Protein 3RC8 (pdb70)

InterPro domains:
  IPR001650 Helicase, C-terminal domain-like [PF00271] (364-474)
  IPR001650 Helicase, C-terminal domain-like [PS51194] (353-518)
  IPR001650 Helicase, C-terminal domain-like [SM00490] (379-475)
  IPR022192 ATP-dependent RNA helicase SUV3, C-terminal domain [PF12513] (625-671)
  IPR027417 P-loop containing nucleoside triphosphate hydrolase [G3DSA:3.40.50.300] (188-346)
  IPR027417 P-loop containing nucleoside triphosphate hydrolase [G3DSA:3.40.50.300] (347-502)
  IPR027417 P-loop containing nucleoside triphosphate hydrolase [SSF52540] (197-312)
  IPR027417 P-loop containing nucleoside triphosphate hydrolase [SSF52540] (342-612)
  IPR041082 Suv3, C-terminal domain 1 [PF18147] (558-598)
  IPR041453 Suv3, N-terminal [PF18114] (62-179)
  IPR044774 Suv3, DEXQ-box helicase domain [cd17913] (200-345)
  IPR050699 ATP-dependent RNA helicase SUPV3-like [PTHR12131] (85-682)
  IPR055206 ATP-dependent RNA helicase SUV3, DEXQ-box helicase domain [PF22527] (188-345)

Solvent-accessible surface area: 29341 Å² total; per-residue (Å²): 210,26,64,16,64,38,10,103,60,46,99,27,163,50,65,40,109,124,143,113,76,87,112,64,11,92,123,14,0,41,141,0,69,148,92,162,77,1,75,150,65,0,53,100,108,22,3,61,84,121,0,10,81,60,0,2,66,26,2,82,61,32,4,53,110,6,147,29,42,91,114,70,8,40,106,30,7,36,67,31,31,129,48,110,21,135,14,54,69,0,8,80,27,0,19,126,6,0,60,96,5,1,40,6,15,100,16,31,86,72,0,89,154,35,0,55,1,119,92,0,4,91,93,28,91,77,0,70,90,58,161,3,52,0,2,0,1,1,2,55,21,52,6,29,14,44,138,104,0,10,81,96,0,29,96,9,170,24,0,1,1,0,0,1,51,83,33,25,0,53,37,9,26,101,104,0,48,94,58,59,29,71,0,12,2,27,1,8,21,42,103,50,74,56,57,138,124,57,144,143,11,61,8,20,0,1,11,0,50,45,5,40,25,103,40,105,19,49,4,0,0,0,11,30,0,20,39,0,123,28,70,49,71,0,51,0,0,2,59,0,0,0,0,0,10,0,105,40,0,2,0,0,0,36,72,17,0,34,87,2,0,80,98,0,1,190,70,25,67,25,117,28,54,59,94,96,31,155,44,104,28,93,75,56,54,30,102,132,10,0,128,43,9,112,76,22,74,82,0,0,0,0,0,0,31,51,62,87,34,0,4,5,0,1,37,68,1,56,120,105,76,82,90,32,0,3,0,2,42,52,4,2,68,30,1,18,92,31,14,5,156,60,1,48,53,129,151,27,103,2,26,4,0,0,0,16,52,33,0,4,34,8,9,97,20,43,0,29,10,0,0,0,54,35,3,108,130,173,81,2,74,14,45,72,0,65,52,3,2,4,34,0,9,93,59,77,86,217,90,97,86,0,29,0,0,0,20,59,151,143,29,9,84,60,0,65,98,0,21,160,108,119,64,114,75,20,211,19,0,0,6,49,0,50,20,99,30,0,36,82,0,18,149,48,10,103,101,31,72,11,11,22,2,1,43,3,0,56,56,11,22,57,50,40,73,48,10,58,30,4,77,22,80,90,15,44,62,2,4,94,51,0,86,163,10,107,25,75,36,110,17,30,20,37,0,4,55,6,77,38,60,75,181,33,110,61,1,17,56,0,0,51,47,0,0,75,12,52,39,140,119,88,56,0,55,48,43,41,0,98,170,46,7,163,50,105,41,118,95,15,115,10,1,128,35,1,78,65,10,6,8,11,12,42,0,0,29,3,0,2,21,0,11,60,75,27,138,118,17,2,64,37,20,82,87,0,60,94,8,15,167,103,0,17,31,33,0,63,93,6,0,101,50,8,27,112,9,2,81,90,1,42,71,131,101,120,72,117,21,170

Structure (mmCIF, N/CA/C/O backbone):
data_3RC8
#
_entry.id   3RC8
#
_cell.length_a   94.430
_cell.length_b   94.430
_cell.length_c   88.030
_cell.angle_alpha   90.00
_cell.angle_beta   90.00
_cell.angle_gamma   120.00
#
_symmetry.space_group_name_H-M   'P 32'
#
loop_
_entity.id
_entity.type
_entity.pdbx_description
1 polymer 'ATP-dependent RNA helicase SUPV3L1, mitochondrial'
2 polymer 'RNA fragment'
#
loop_
_atom_site.group_PDB
_atom_site.id
_atom_site.type_symbol
_atom_site.label_atom_id
_atom_site.label_alt_id
_atom_site.label_comp_id
_atom_site.label_asym_id
_atom_site.label_entity_id
_atom_site.label_seq_id
_atom_site.pdbx_PDB_ins_code
_atom_site.Cartn_x
_atom_site.Cartn_y
_atom_site.Cartn_z
_atom_site.occupancy
_atom_site.B_iso_or_equiv
_atom_site.auth_seq_id
_atom_site.auth_comp_id
_atom_site.auth_asym_id
_atom_site.auth_atom_id
_atom_site.pdbx_PDB_model_num
ATOM 1 N N . ILE A 1 13 ? -6.020 76.104 38.018 1.00 65.47 58 ILE A N 1
ATOM 2 C CA . ILE A 1 13 ? -7.390 75.565 37.699 1.00 64.29 58 ILE A CA 1
ATOM 3 C C . ILE A 1 13 ? -7.343 74.481 36.611 1.00 61.59 58 ILE A C 1
ATOM 4 O O . ILE A 1 13 ? -6.963 74.768 35.476 1.00 62.06 58 ILE A O 1
ATOM 9 N N . PRO A 1 14 ? -7.757 73.240 36.942 1.00 59.29 59 PRO A N 1
ATOM 10 C CA . PRO A 1 14 ? -7.602 72.083 36.021 1.00 56.69 59 PRO A CA 1
ATOM 11 C C . PRO A 1 14 ? -8.154 72.360 34.638 1.00 55.77 59 PRO A C 1
ATOM 12 O O . PRO A 1 14 ? -9.269 72.871 34.506 1.00 56.97 59 PRO A O 1
ATOM 16 N N . ASN A 1 15 ? -7.382 72.051 33.612 1.00 54.04 60 ASN A N 1
ATOM 17 C CA . ASN A 1 15 ? -7.886 72.263 32.278 1.00 53.47 60 ASN A CA 1
ATOM 18 C C . ASN A 1 15 ? -8.832 71.135 31.903 1.00 51.34 60 ASN A C 1
ATOM 19 O O . ASN A 1 15 ? -8.427 70.037 31.561 1.00 49.95 60 ASN A O 1
ATOM 24 N N . THR A 1 16 ? -10.118 71.423 31.995 1.00 51.60 61 THR A N 1
ATOM 25 C CA . THR A 1 16 ? -11.151 70.415 31.802 1.00 50.42 61 THR A CA 1
ATOM 26 C C . THR A 1 16 ? -11.234 69.786 30.380 1.00 50.08 61 THR A C 1
ATOM 27 O O . THR A 1 16 ? -11.806 68.706 30.213 1.00 49.82 61 THR A O 1
ATOM 31 N N . SER A 1 17 ? -10.629 70.428 29.380 1.00 50.86 62 SER A N 1
ATOM 32 C CA . SER A 1 17 ? -10.505 69.883 28.021 1.00 50.28 62 SER A CA 1
ATOM 33 C C . SER A 1 17 ? -9.673 68.650 27.910 1.00 49.37 62 SER A C 1
ATOM 34 O O . SER A 1 17 ? -9.637 68.049 26.847 1.00 49.63 62 SER A O 1
ATOM 37 N N . LEU A 1 18 ? -8.988 68.279 28.987 1.00 48.80 63 LEU A N 1
ATOM 38 C CA . LEU A 1 18 ? -8.104 67.126 28.964 1.00 47.72 63 LEU A CA 1
ATOM 39 C C . LEU A 1 18 ? -8.823 65.900 29.399 1.00 46.90 63 LEU A C 1
ATOM 40 O O . LEU A 1 18 ? -8.278 64.789 29.322 1.00 46.44 63 LEU A O 1
ATOM 45 N N . PHE A 1 19 ? -10.032 66.097 29.908 1.00 47.07 64 PHE A N 1
ATOM 46 C CA . PHE A 1 19 ? -10.775 64.992 30.473 1.00 46.24 64 PHE A CA 1
ATOM 47 C C . PHE A 1 19 ? -11.592 64.382 29.336 1.00 46.50 64 PHE A C 1
ATOM 48 O O . PHE A 1 19 ? -12.586 64.972 28.912 1.00 48.27 64 PHE A O 1
ATOM 56 N N . VAL A 1 20 ? -11.163 63.239 28.816 1.00 45.41 65 VAL A N 1
ATOM 57 C CA . VAL A 1 20 ? -11.960 62.540 27.827 1.00 44.99 65 VAL A CA 1
ATOM 58 C C . VAL A 1 20 ? -13.161 61.881 28.537 1.00 44.66 65 VAL A C 1
ATOM 59 O O . VAL A 1 20 ? -12.965 61.142 29.477 1.00 44.38 65 VAL A O 1
ATOM 63 N N . PRO A 1 21 ? -14.411 62.210 28.132 1.00 45.63 66 PRO A N 1
ATOM 64 C CA . PRO A 1 21 ? -15.668 61.574 28.603 1.00 45.94 66 PRO A CA 1
ATOM 65 C C . PRO A 1 21 ? -15.651 60.044 28.562 1.00 47.01 66 PRO A C 1
ATOM 66 O O . PRO A 1 21 ? -15.130 59.451 27.620 1.00 47.76 66 PRO A O 1
ATOM 70 N N . LEU A 1 22 ? -16.197 59.408 29.587 1.00 47.67 67 LEU A N 1
ATOM 71 C CA . LEU A 1 22 ? -16.415 57.962 29.542 1.00 48.69 67 LEU A CA 1
ATOM 72 C C . LEU A 1 22 ? -17.891 57.732 29.241 1.00 50.20 67 LEU A C 1
ATOM 73 O O . LEU A 1 22 ? -18.738 58.495 29.682 1.00 51.06 67 LEU A O 1
ATOM 78 N N . THR A 1 23 ? -18.200 56.713 28.457 1.00 52.02 68 THR A N 1
ATOM 79 C CA . THR A 1 23 ? -19.559 56.393 28.124 1.00 53.29 68 THR A CA 1
ATOM 80 C C . THR A 1 23 ? -20.179 55.695 29.295 1.00 56.57 68 THR A C 1
ATOM 81 O O . THR A 1 23 ? -19.718 54.648 29.710 1.00 57.70 68 THR A O 1
ATOM 85 N N . VAL A 1 24 ? -21.233 56.282 29.838 1.00 60.33 69 VAL A N 1
ATOM 86 C CA . VAL A 1 24 ? -22.076 55.601 30.806 1.00 64.48 69 VAL A CA 1
ATOM 87 C C . VAL A 1 24 ? -23.343 55.220 30.071 1.00 68.20 69 VAL A C 1
ATOM 88 O O . VAL A 1 24 ? -24.294 55.970 30.098 1.00 69.07 69 VAL A O 1
ATOM 92 N N . LYS A 1 25 ? -23.359 54.075 29.394 1.00 72.83 70 LYS A N 1
ATOM 93 C CA . LYS A 1 25 ? -24.560 53.641 28.651 1.00 77.62 70 LYS A CA 1
ATOM 94 C C . LYS A 1 25 ? -25.775 53.384 29.551 1.00 81.18 70 LYS A C 1
ATOM 95 O O . LYS A 1 25 ? -25.620 53.100 30.745 1.00 81.35 70 LYS A O 1
ATOM 101 N N . PRO A 1 26 ? -26.992 53.528 28.985 1.00 84.79 71 PRO A N 1
ATOM 102 C CA . PRO A 1 26 ? -28.250 53.143 29.649 1.00 88.69 71 PRO A CA 1
ATOM 103 C C . PRO A 1 26 ? -28.378 51.624 29.785 1.00 92.98 71 PRO A C 1
ATOM 104 O O . PRO A 1 26 ? -27.737 50.889 29.029 1.00 93.01 71 PRO A O 1
ATOM 108 N N . GLN A 1 27 ? -29.196 51.169 30.737 1.00 97.81 72 GLN A N 1
ATOM 109 C CA . GLN A 1 27 ? -29.265 49.736 31.105 1.00 103.55 72 GLN A CA 1
ATOM 110 C C . GLN A 1 27 ? -30.578 49.040 30.703 1.00 108.36 72 GLN A C 1
ATOM 111 O O . GLN A 1 27 ? -31.658 49.639 30.814 1.00 109.13 72 GLN A O 1
ATOM 117 N N . GLY A 1 28 ? -30.484 47.779 30.253 1.00 80.75 73 GLY A N 1
ATOM 118 C CA . GLY A 1 28 ? -31.661 47.037 29.705 1.00 83.38 73 GLY A CA 1
ATOM 119 C C . GLY A 1 28 ? -32.457 46.209 30.738 1.00 85.04 73 GLY A C 1
ATOM 120 O O . GLY A 1 28 ? -32.403 46.499 31.949 1.00 85.35 73 GLY A O 1
ATOM 121 N N . PRO A 1 29 ? -33.181 45.193 30.237 1.00 87.10 74 PRO A N 1
ATOM 122 C CA . PRO A 1 29 ? -34.145 44.358 31.005 1.00 88.79 74 PRO A CA 1
ATOM 123 C C . PRO A 1 29 ? -33.818 44.094 32.489 1.00 89.93 74 PRO A C 1
ATOM 124 O O . PRO A 1 29 ? -32.885 43.340 32.788 1.00 90.15 74 PRO A O 1
ATOM 126 N N . SER A 1 30 ? -34.582 44.726 33.395 1.00 91.06 75 SER A N 1
ATOM 127 C CA . SER A 1 30 ? -34.584 44.393 34.840 1.00 91.85 75 SER A CA 1
ATOM 128 C C . SER A 1 30 ? -35.948 44.699 35.467 1.00 92.35 75 SER A C 1
ATOM 129 O O . SER A 1 30 ? -36.332 44.108 36.483 1.00 92.88 75 SER A O 1
ATOM 131 N N . PRO A 1 42 ? -44.776 55.149 38.186 1.00 98.59 87 PRO A N 1
ATOM 132 C CA . PRO A 1 42 ? -45.470 55.073 36.908 1.00 98.70 87 PRO A CA 1
ATOM 133 C C . PRO A 1 42 ? -44.534 55.250 35.690 1.00 97.53 87 PRO A C 1
ATOM 134 O O . PRO A 1 42 ? -44.426 54.324 34.878 1.00 97.00 87 PRO A O 1
ATOM 138 N N . LEU A 1 43 ? -43.916 56.442 35.582 1.00 97.19 88 LEU A N 1
ATOM 139 C CA . LEU A 1 43 ? -42.782 56.849 34.663 1.00 96.44 88 LEU A CA 1
ATOM 140 C C . LEU A 1 43 ? -43.087 57.649 33.341 1.00 96.55 88 LEU A C 1
ATOM 141 O O . LEU A 1 43 ? -42.965 57.103 32.239 1.00 96.59 88 LEU A O 1
ATOM 146 N N . ASP A 1 44 ? -43.446 58.933 33.447 1.00 96.76 89 ASP A N 1
ATOM 147 C CA . ASP A 1 44 ? -43.916 59.695 32.263 1.00 97.63 89 ASP A CA 1
ATOM 148 C C . ASP A 1 44 ? -42.841 60.594 31.654 1.00 96.09 89 ASP A C 1
ATOM 149 O O . ASP A 1 44 ? -42.335 61.489 32.327 1.00 95.76 89 ASP A O 1
ATOM 154 N N . LYS A 1 45 ? -42.536 60.404 30.372 1.00 95.33 90 LYS A N 1
ATOM 155 C CA . LYS A 1 45 ? -41.335 61.027 29.809 1.00 93.75 90 LYS A CA 1
ATOM 156 C C . LYS A 1 45 ? -41.444 62.481 29.348 1.00 93.58 90 LYS A C 1
ATOM 157 O O . LYS A 1 45 ? -40.497 63.250 29.533 1.00 92.42 90 LYS A O 1
ATOM 163 N N . ASN A 1 46 ? -42.580 62.861 28.761 1.00 94.50 91 ASN A N 1
ATOM 164 C CA . ASN A 1 46 ? -42.776 64.253 28.337 1.00 94.52 91 ASN A CA 1
ATOM 165 C C . ASN A 1 46 ? -42.724 65.238 29.504 1.00 93.24 91 ASN A C 1
ATOM 166 O O . ASN A 1 46 ? -42.489 66.434 29.313 1.00 93.73 91 ASN A O 1
ATOM 171 N N . GLU A 1 47 ? -42.925 64.721 30.712 1.00 91.26 92 GLU A N 1
ATOM 172 C CA . GLU A 1 47 ? -42.834 65.531 31.915 1.00 89.59 92 GLU A CA 1
ATOM 173 C C . GLU A 1 47 ? -41.394 65.742 32.308 1.00 86.38 92 GLU A C 1
ATOM 174 O O . GLU A 1 47 ? -40.906 66.876 32.355 1.00 85.81 92 GLU A O 1
ATOM 180 N N . VAL A 1 48 ? -40.733 64.625 32.598 1.00 83.60 93 VAL A N 1
ATOM 181 C CA . VAL A 1 48 ? -39.307 64.587 32.892 1.00 80.61 93 VAL A CA 1
ATOM 182 C C . VAL A 1 48 ? -38.501 65.526 31.976 1.00 79.52 93 VAL A C 1
ATOM 183 O O . VAL A 1 48 ? -37.635 66.257 32.454 1.00 78.69 93 VAL A O 1
ATOM 187 N N . LYS A 1 49 ? -38.808 65.530 30.680 1.00 78.92 94 LYS A N 1
ATOM 188 C CA . LYS A 1 49 ? -38.123 66.416 29.764 1.00 78.24 94 LYS A CA 1
ATOM 189 C C . LYS A 1 49 ? -38.157 67.868 30.243 1.00 78.03 94 LYS A C 1
ATOM 190 O O . LYS A 1 49 ? -37.117 68.524 30.328 1.00 77.40 94 LYS A O 1
ATOM 196 N N . LYS A 1 50 ? -39.343 68.352 30.588 1.00 78.83 95 LYS A N 1
ATOM 197 C CA . LYS A 1 50 ? -39.522 69.734 31.055 1.00 79.18 95 LYS A CA 1
ATOM 198 C C . LYS A 1 50 ? -38.673 70.010 32.294 1.00 76.86 95 LYS A C 1
ATOM 199 O O . LYS A 1 50 ? -38.022 71.052 32.376 1.00 76.59 95 LYS A O 1
ATOM 205 N N . VAL A 1 51 ? -38.677 69.060 33.233 1.00 74.82 96 VAL A N 1
ATOM 206 C CA . VAL A 1 51 ? -37.874 69.127 34.477 1.00 72.95 96 VAL A CA 1
ATOM 207 C C . VAL A 1 51 ? -36.367 69.209 34.207 1.00 70.86 96 VAL A C 1
ATOM 208 O O . VAL A 1 51 ? -35.652 70.013 34.812 1.00 70.36 96 VAL A O 1
ATOM 212 N N . LEU A 1 52 ? -35.904 68.352 33.300 1.00 69.33 97 LEU A N 1
ATOM 213 C CA . LEU A 1 52 ? -34.503 68.268 32.930 1.00 67.84 97 LEU A CA 1
ATOM 214 C C . LEU A 1 52 ? -34.019 69.574 32.304 1.00 68.74 97 LEU A C 1
ATOM 215 O O . LEU A 1 52 ? -32.895 70.036 32.597 1.00 67.37 97 LEU A O 1
ATOM 220 N N . ASP A 1 53 ? -34.878 70.154 31.450 1.00 70.14 98 ASP A N 1
ATOM 221 C CA . ASP A 1 53 ? -34.534 71.331 30.672 1.00 71.37 98 ASP A CA 1
ATOM 222 C C . ASP A 1 53 ? -34.463 72.566 31.521 1.00 72.00 98 ASP A C 1
ATOM 223 O O . ASP A 1 53 ? -33.761 73.523 31.165 1.00 72.17 98 ASP A O 1
ATOM 228 N N . LYS A 1 54 ? -35.199 72.542 32.632 1.00 72.61 99 LYS A N 1
ATOM 229 C CA . LYS A 1 54 ? -35.172 73.620 33.620 1.00 74.27 99 LYS A CA 1
ATOM 230 C C . LYS A 1 54 ? -33.988 73.366 34.504 1.00 72.70 99 LYS A C 1
ATOM 231 O O . LYS A 1 54 ? -33.283 74.295 34.919 1.00 72.81 99 LYS A O 1
ATOM 237 N N . PHE A 1 55 ? -33.780 72.084 34.790 1.00 71.43 100 PHE A N 1
ATOM 238 C CA . PHE A 1 55 ? -32.618 71.661 35.525 1.00 70.24 100 PHE A CA 1
ATOM 239 C C . PHE A 1 55 ? -31.384 72.229 34.861 1.00 69.98 100 PHE A C 1
ATOM 240 O O . PHE A 1 55 ? -30.530 72.781 35.554 1.00 70.15 100 PHE A O 1
ATOM 248 N N . TYR A 1 56 ? -31.313 72.100 33.528 1.00 70.04 101 TYR A N 1
ATOM 249 C CA . TYR A 1 56 ? -30.252 72.684 32.705 1.00 69.99 101 TYR A CA 1
ATOM 250 C C . TYR A 1 56 ? -30.116 74.211 32.837 1.00 71.93 101 TYR A C 1
ATOM 251 O O . TYR A 1 56 ? -28.997 74.715 32.800 1.00 71.78 101 TYR A O 1
ATOM 260 N N . LYS A 1 57 ? -31.231 74.934 33.014 1.00 74.15 102 LYS A N 1
ATOM 261 C CA . LYS A 1 57 ? -31.235 76.425 32.986 1.00 76.81 102 LYS A CA 1
ATOM 262 C C . LYS A 1 57 ? -31.056 77.202 34.310 1.00 78.08 102 LYS A C 1
ATOM 263 O O . LYS A 1 57 ? -30.620 78.357 34.278 1.00 78.88 102 LYS A O 1
ATOM 269 N N . ARG A 1 58 ? -31.392 76.592 35.452 1.00 78.62 103 ARG A N 1
ATOM 270 C CA . ARG A 1 58 ? -31.326 77.288 36.752 1.00 80.79 103 ARG A CA 1
ATOM 271 C C . ARG A 1 58 ? -29.925 77.776 37.068 1.00 80.74 103 ARG A C 1
ATOM 272 O O . ARG A 1 58 ? -29.046 76.965 37.358 1.00 79.39 103 ARG A O 1
ATOM 280 N N . LYS A 1 59 ? -29.713 79.090 37.045 1.00 82.96 104 LYS A N 1
ATOM 281 C CA . LYS A 1 59 ? -28.377 79.625 37.318 1.00 83.77 104 LYS A CA 1
ATOM 282 C C . LYS A 1 59 ? -27.743 79.060 38.612 1.00 83.55 104 LYS A C 1
ATOM 283 O O . LYS A 1 59 ? -26.514 79.001 38.720 1.00 82.94 104 LYS A O 1
ATOM 289 N N . GLU A 1 60 ? -28.576 78.620 39.560 1.00 84.55 105 GLU A N 1
ATOM 290 C CA . GLU A 1 60 ? -28.094 77.968 40.802 1.00 84.71 105 GLU A CA 1
ATOM 291 C C . GLU A 1 60 ? -27.564 76.553 40.604 1.00 81.83 105 GLU A C 1
ATOM 292 O O . GLU A 1 60 ? -26.592 76.184 41.268 1.00 81.58 105 GLU A O 1
ATOM 298 N N . ILE A 1 61 ? -28.219 75.753 39.751 1.00 79.83 106 ILE A N 1
ATOM 299 C CA . ILE A 1 61 ? -27.741 74.389 39.442 1.00 76.96 106 ILE A CA 1
ATOM 300 C C . ILE A 1 61 ? -26.348 74.473 38.802 1.00 75.80 106 ILE A C 1
ATOM 301 O O . ILE A 1 61 ? -25.397 73.849 39.259 1.00 74.24 106 ILE A O 1
ATOM 306 N N . GLN A 1 62 ? -26.248 75.275 37.752 1.00 76.11 107 GLN A N 1
ATOM 307 C CA . GLN A 1 62 ? -24.974 75.630 37.194 1.00 75.93 107 GLN A CA 1
ATOM 308 C C . GLN A 1 62 ? -24.036 76.086 38.282 1.00 76.75 107 GLN A C 1
ATOM 309 O O . GLN A 1 62 ? -22.992 75.488 38.455 1.00 76.72 107 GLN A O 1
ATOM 315 N N . LYS A 1 63 ? -24.394 77.096 39.059 1.00 78.66 108 LYS A N 1
ATOM 316 C CA . LYS A 1 63 ? -23.474 77.513 40.124 1.00 79.63 108 LYS A CA 1
ATOM 317 C C . LYS A 1 63 ? -23.162 76.384 41.135 1.00 78.20 108 LYS A C 1
ATOM 318 O O . LYS A 1 63 ? -22.058 76.328 41.695 1.00 78.00 108 LYS A O 1
ATOM 324 N N . LEU A 1 64 ? -24.111 75.468 41.344 1.00 76.83 109 LEU A N 1
ATOM 325 C CA . LEU A 1 64 ? -23.841 74.314 42.206 1.00 75.19 109 LEU A CA 1
ATOM 326 C C . LEU A 1 64 ? -22.802 73.430 41.531 1.00 73.01 109 LEU A C 1
ATOM 327 O O . LEU A 1 64 ? -21.676 73.376 41.998 1.00 73.54 109 LEU A O 1
ATOM 332 N N . GLY A 1 65 ? -23.156 72.782 40.423 1.00 70.57 110 GLY A N 1
ATOM 333 C CA . GLY A 1 65 ? -22.191 72.052 39.623 1.00 67.92 110 GLY A CA 1
ATOM 334 C C . GLY A 1 65 ? -20.809 72.671 39.702 1.00 67.87 110 GLY A C 1
ATOM 335 O O . GLY A 1 65 ? -19.824 71.966 39.953 1.00 67.83 110 GLY A O 1
ATOM 336 N N . ALA A 1 66 ? -20.722 73.990 39.516 1.00 68.07 111 ALA A N 1
ATOM 337 C CA . ALA A 1 66 ? -19.426 74.693 39.530 1.00 68.30 111 ALA A CA 1
ATOM 338 C C . ALA A 1 66 ? -18.659 74.455 40.824 1.00 68.97 111 ALA A C 1
ATOM 339 O O . ALA A 1 66 ? -17.455 74.282 40.809 1.00 68.80 111 ALA A O 1
ATOM 341 N N . ASP A 1 67 ? -19.380 74.437 41.940 1.00 70.11 112 ASP A N 1
ATOM 342 C CA . ASP A 1 67 ? -18.838 74.042 43.251 1.00 70.70 112 ASP A CA 1
ATOM 343 C C . ASP A 1 67 ? -18.129 72.688 43.255 1.00 69.12 112 ASP A C 1
ATOM 344 O O . ASP A 1 67 ? -17.044 72.562 43.836 1.00 69.95 112 ASP A O 1
ATOM 349 N N . TYR A 1 68 ? -18.720 71.687 42.598 1.00 66.82 113 TYR A N 1
ATOM 350 C CA . TYR A 1 68 ? -18.093 70.353 42.520 1.00 65.01 113 TYR A CA 1
ATOM 351 C C . TYR A 1 68 ? -17.079 70.187 41.359 1.00 63.10 113 TYR A C 1
ATOM 352 O O . TYR A 1 68 ? -16.629 69.081 41.046 1.00 63.01 113 TYR A O 1
ATOM 361 N N . GLY A 1 69 ? -16.698 71.302 40.747 1.00 61.20 114 GLY A N 1
ATOM 362 C CA . GLY A 1 69 ? -15.673 71.275 39.731 1.00 58.09 114 GLY A CA 1
ATOM 363 C C . GLY A 1 69 ? -16.188 70.942 38.352 1.00 55.42 114 GLY A C 1
ATOM 364 O O . GLY A 1 69 ? -15.369 70.688 37.457 1.00 54.70 114 GLY A O 1
ATOM 365 N N . LEU A 1 70 ? -17.521 70.949 38.187 1.00 52.96 115 LEU A N 1
ATOM 366 C CA . LEU A 1 70 ? -18.156 70.846 36.868 1.00 50.90 115 LEU A CA 1
ATOM 367 C C . LEU A 1 70 ? -18.379 72.197 36.237 1.00 50.89 115 LEU A C 1
ATOM 368 O O . LEU A 1 70 ? -19.445 72.768 36.386 1.00 51.22 115 LEU A O 1
ATOM 373 N N . ASP A 1 71 ? -17.392 72.703 35.514 1.00 51.09 116 ASP A N 1
ATOM 374 C CA . ASP A 1 71 ? -17.535 73.937 34.756 1.00 51.55 116 ASP A CA 1
ATOM 375 C C . ASP A 1 71 ? -18.473 73.723 33.565 1.00 51.30 116 ASP A C 1
ATOM 376 O O . ASP A 1 71 ? -19.062 72.662 33.407 1.00 50.96 116 ASP A O 1
ATOM 381 N N . ALA A 1 72 ? -18.584 74.731 32.715 1.00 52.30 117 ALA A N 1
ATOM 382 C CA . ALA A 1 72 ? -19.473 74.696 31.570 1.00 52.45 117 ALA A CA 1
ATOM 383 C C . ALA A 1 72 ? -19.334 73.430 30.723 1.00 52.20 117 ALA A C 1
ATOM 384 O O . ALA A 1 72 ? -20.323 72.713 30.547 1.00 52.41 117 ALA A O 1
ATOM 386 N N . ARG A 1 73 ? -18.138 73.125 30.212 1.00 51.92 118 ARG A N 1
ATOM 387 C CA . ARG A 1 73 ? -18.047 71.974 29.310 1.00 52.05 118 ARG A CA 1
ATOM 388 C C . ARG A 1 73 ? -18.410 70.633 29.948 1.00 51.00 118 ARG A C 1
ATOM 389 O O . ARG A 1 73 ? -19.070 69.800 29.320 1.00 50.42 118 ARG A O 1
ATOM 397 N N . LEU A 1 74 ? -18.009 70.434 31.205 1.00 50.46 119 LEU A N 1
ATOM 398 C CA . LEU A 1 74 ? -18.307 69.176 31.891 1.00 49.42 119 LEU A CA 1
ATOM 399 C C . LEU A 1 74 ? -19.766 69.094 32.249 1.00 49.24 119 LEU A C 1
ATOM 400 O O . LEU A 1 74 ? -20.367 68.021 32.191 1.00 48.80 119 LEU A O 1
ATOM 405 N N . PHE A 1 75 ? -20.339 70.238 32.605 1.00 49.90 120 PHE A N 1
ATOM 406 C CA . PHE A 1 75 ? -21.756 70.286 32.921 1.00 50.84 120 PHE A CA 1
ATOM 407 C C . PHE A 1 75 ? -22.568 69.827 31.720 1.00 50.92 120 PHE A C 1
ATOM 408 O O . PHE A 1 75 ? -23.442 68.940 31.832 1.00 50.68 120 PHE A O 1
ATOM 416 N N . HIS A 1 76 ? -22.275 70.450 30.577 1.00 50.88 121 HIS A N 1
ATOM 417 C CA . HIS A 1 76 ? -23.015 70.172 29.372 1.00 50.54 121 HIS A CA 1
ATOM 418 C C . HIS A 1 76 ? -22.894 68.705 29.002 1.00 49.58 121 HIS A C 1
ATOM 419 O O . HIS A 1 76 ? -23.898 68.057 28.735 1.00 50.15 121 HIS A O 1
ATOM 426 N N . GLN A 1 77 ? -21.677 68.171 29.039 1.00 48.54 122 GLN A N 1
ATOM 427 C CA . GLN A 1 77 ? -21.435 66.799 28.643 1.00 47.38 122 GLN A CA 1
ATOM 428 C C . GLN A 1 77 ? -22.072 65.808 29.592 1.00 46.13 122 GLN A C 1
ATOM 429 O O . GLN A 1 77 ? -22.599 64.797 29.162 1.00 45.90 122 GLN A O 1
ATOM 435 N N . ALA A 1 78 ? -22.020 66.111 30.885 1.00 44.92 123 ALA A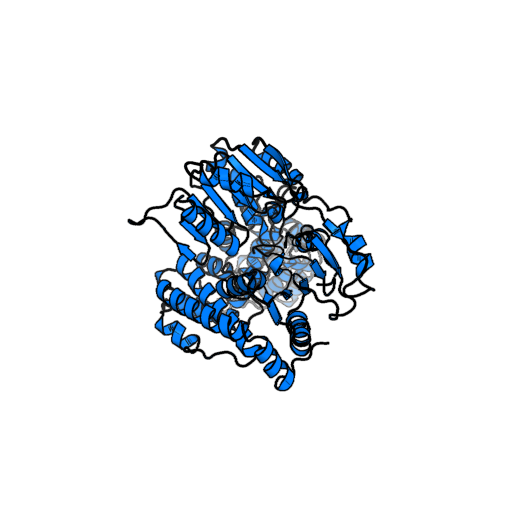 N 1
ATOM 436 C CA . ALA A 1 78 ? -22.625 65.265 31.893 1.00 44.52 123 ALA A CA 1
ATOM 437 C C . ALA A 1 78 ? -24.151 65.303 31.704 1.00 45.23 123 ALA A C 1
ATOM 438 O O . ALA A 1 78 ? -24.835 64.264 31.713 1.00 44.44 123 ALA A O 1
ATOM 440 N N . PHE A 1 79 ? -24.675 66.517 31.500 1.00 46.24 124 PHE A N 1
ATOM 441 C CA . PHE A 1 79 ? -26.087 66.674 31.330 1.00 46.78 124 PHE A CA 1
ATOM 442 C C . PHE A 1 79 ? -26.661 65.892 30.147 1.00 47.23 124 PHE A C 1
ATOM 443 O O . PHE A 1 79 ? -27.721 65.282 30.277 1.00 47.13 124 PHE A O 1
ATOM 451 N N . ILE A 1 80 ? -25.985 65.920 29.003 1.00 47.54 125 ILE A N 1
ATOM 452 C CA . ILE A 1 80 ? -26.483 65.205 27.828 1.00 48.49 125 ILE A CA 1
ATOM 453 C C . ILE A 1 80 ? -26.617 63.722 28.119 1.00 49.58 125 ILE A C 1
ATOM 454 O O . ILE A 1 80 ? -27.625 63.117 27.745 1.00 50.74 125 ILE A O 1
ATOM 459 N N . SER A 1 81 ? -25.585 63.164 28.775 1.00 49.54 126 SER A N 1
ATOM 460 C CA . SER A 1 81 ? -25.461 61.737 29.136 1.00 49.72 126 SER A CA 1
ATOM 461 C C . SER A 1 81 ? -26.574 61.338 30.150 1.00 50.18 126 SER A C 1
ATOM 462 O O . SER A 1 81 ? -27.348 60.380 29.939 1.00 50.17 126 SER A O 1
ATOM 465 N N . PHE A 1 82 ? -26.628 62.099 31.244 1.00 50.35 127 PHE A N 1
ATOM 466 C CA . PHE A 1 82 ? -27.667 62.002 32.269 1.00 51.20 127 PHE A CA 1
ATOM 467 C C . PHE A 1 82 ? -29.051 62.051 31.647 1.00 52.45 127 PHE A C 1
ATOM 468 O O . PHE A 1 82 ? -29.850 61.161 31.905 1.00 53.59 127 PHE A O 1
ATOM 476 N N . ARG A 1 83 ? -29.337 63.048 30.807 1.00 53.47 128 ARG A N 1
ATOM 477 C CA . ARG A 1 83 ? -30.670 63.144 30.208 1.00 55.27 128 ARG A CA 1
ATOM 478 C C . ARG A 1 83 ? -30.958 61.951 29.262 1.00 56.90 128 ARG A C 1
ATOM 479 O O . ARG A 1 83 ? -32.012 61.316 29.363 1.00 57.33 128 ARG A O 1
ATOM 487 N N . ASN A 1 84 ? -30.004 61.606 28.403 1.00 58.19 129 ASN A N 1
ATOM 488 C CA . ASN A 1 84 ? -30.086 60.344 27.647 1.00 60.39 129 ASN A CA 1
ATOM 489 C C . ASN A 1 84 ? -30.233 59.113 28.524 1.00 60.70 129 ASN A C 1
ATOM 490 O O . ASN A 1 84 ? -30.869 58.127 28.129 1.00 61.54 129 ASN A O 1
ATOM 495 N N . TYR A 1 85 ? -29.627 59.170 29.707 1.00 60.61 130 TYR A N 1
ATOM 496 C CA . TYR A 1 85 ? -29.644 58.037 30.611 1.00 61.63 130 TYR A CA 1
ATOM 497 C C . TYR A 1 85 ? -31.054 57.829 31.111 1.00 62.28 130 TYR A C 1
ATOM 498 O O . TYR A 1 85 ? -31.666 56.776 30.909 1.00 62.58 130 TYR A O 1
ATOM 507 N N . ILE A 1 86 ? -31.549 58.875 31.756 1.00 62.42 131 ILE A N 1
ATOM 508 C CA . ILE A 1 86 ? -32.884 58.918 32.259 1.00 63.83 131 ILE A CA 1
ATOM 509 C C . ILE A 1 86 ? -33.899 58.548 31.179 1.00 65.64 131 ILE A C 1
ATOM 510 O O . ILE A 1 86 ? -34.793 57.762 31.443 1.00 66.83 131 ILE A O 1
ATOM 515 N N . MET A 1 87 ? -33.754 59.075 29.965 1.00 66.98 132 MET A N 1
ATOM 516 C CA . MET A 1 87 ? -34.778 58.837 28.929 1.00 69.12 132 MET A CA 1
ATOM 517 C C . MET A 1 87 ? -34.742 57.496 28.159 1.00 70.92 132 MET A C 1
ATOM 518 O O . MET A 1 87 ? -35.791 57.034 27.756 1.00 72.28 132 MET A O 1
ATOM 523 N N . GLN A 1 88 ? -33.595 56.861 27.962 1.00 72.42 133 GLN A N 1
ATOM 524 C CA . GLN A 1 88 ? -33.617 55.591 27.196 1.00 75.99 133 GLN A CA 1
ATOM 525 C C . GLN A 1 88 ? -33.388 54.299 28.012 1.00 77.17 133 GLN A C 1
ATOM 526 O O . GLN A 1 88 ? -33.342 53.196 27.443 1.00 78.15 133 GLN A O 1
ATOM 532 N N . SER A 1 89 ? -33.249 54.438 29.331 1.00 77.69 134 SER A N 1
ATOM 533 C CA . SER A 1 89 ? -33.014 53.295 30.214 1.00 79.92 134 SER A CA 1
ATOM 534 C C . SER A 1 89 ? -34.296 52.494 30.437 1.00 82.11 134 SER A C 1
ATOM 535 O O . SER A 1 89 ? -35.289 53.032 30.928 1.00 81.73 134 SER A O 1
ATOM 538 N N . HIS A 1 90 ? -34.280 51.209 30.096 1.00 85.35 135 HIS A N 1
ATOM 539 C CA . HIS A 1 90 ? -35.452 50.355 30.351 1.00 88.48 135 HIS A CA 1
ATOM 540 C C . HIS A 1 90 ? -35.886 50.361 31.834 1.00 88.80 135 HIS A C 1
ATOM 541 O O . HIS A 1 90 ? -37.042 50.652 32.152 1.00 88.83 135 HIS A O 1
ATOM 548 N N . SER A 1 91 ? -34.940 50.074 32.728 1.00 89.82 136 SER A N 1
ATOM 549 C CA . SER A 1 91 ? -35.169 50.101 34.181 1.00 90.42 136 SER A CA 1
ATOM 550 C C . SER A 1 91 ? -34.246 51.118 34.895 1.00 89.36 136 SER A C 1
ATOM 551 O O . SER A 1 91 ? -33.031 50.915 34.964 1.00 89.43 136 SER A O 1
ATOM 554 N N . LEU A 1 92 ? -34.822 52.198 35.425 1.00 88.52 137 LEU A N 1
ATOM 555 C CA . LEU A 1 92 ? -34.073 53.135 36.261 1.00 87.42 137 LEU A CA 1
ATOM 556 C C . LEU A 1 92 ? -33.973 52.691 37.713 1.00 88.32 137 LEU A C 1
ATOM 557 O O . LEU A 1 92 ? -34.987 52.441 38.347 1.00 89.27 137 LEU A O 1
ATOM 562 N N . ASP A 1 93 ? -32.749 52.611 38.233 1.00 88.41 138 ASP A N 1
ATOM 563 C CA . ASP A 1 93 ? -32.501 52.586 39.681 1.00 88.97 138 ASP A CA 1
ATOM 564 C C . ASP A 1 93 ? -33.686 53.227 40.438 1.00 88.35 138 ASP A C 1
ATOM 565 O O . ASP A 1 93 ? -34.124 54.338 40.109 1.00 86.85 138 ASP A O 1
ATOM 570 N N . VAL A 1 94 ? -34.186 52.513 41.445 1.00 89.07 139 VAL A N 1
ATOM 571 C CA . VAL A 1 94 ? -35.431 52.875 42.150 1.00 89.35 139 VAL A CA 1
ATOM 572 C C . VAL A 1 94 ? -35.457 54.241 42.867 1.00 88.72 139 VAL A C 1
ATOM 573 O O . VAL A 1 94 ? -36.472 54.945 42.826 1.00 88.47 139 VAL A O 1
ATOM 577 N N . ASP A 1 95 ? -34.352 54.607 43.516 1.00 88.45 140 ASP A N 1
ATOM 578 C CA . ASP A 1 95 ? -34.284 55.857 44.290 1.00 88.26 140 ASP A CA 1
ATOM 579 C C . ASP A 1 95 ? -34.495 57.103 43.406 1.00 86.05 140 ASP A C 1
ATOM 580 O O . ASP A 1 95 ? -35.030 58.121 43.857 1.00 85.88 140 ASP A O 1
ATOM 585 N N . ILE A 1 96 ? -34.093 56.987 42.140 1.00 84.19 141 ILE A N 1
ATOM 586 C CA . ILE A 1 96 ? -34.154 58.104 41.189 1.00 82.39 141 ILE A CA 1
ATOM 587 C C . ILE A 1 96 ? -35.540 58.312 40.533 1.00 82.78 141 ILE A C 1
ATOM 588 O O . ILE A 1 96 ? -35.949 59.456 40.296 1.00 82.82 141 ILE A O 1
ATOM 593 N N . HIS A 1 97 ? -36.262 57.222 40.259 1.00 83.19 142 HIS A N 1
ATOM 594 C CA . HIS A 1 97 ? -37.667 57.331 39.839 1.00 83.67 142 HIS A CA 1
ATOM 595 C C . HIS A 1 97 ? -38.388 58.178 40.876 1.00 83.65 142 HIS A C 1
ATOM 596 O O . HIS A 1 97 ? -38.876 59.272 40.565 1.00 83.24 142 HIS A O 1
ATOM 603 N N . ILE A 1 98 ? -38.387 57.676 42.112 1.00 83.83 143 ILE A N 1
ATOM 604 C CA . ILE A 1 98 ? -39.018 58.340 43.237 1.00 84.76 143 ILE A CA 1
ATOM 605 C C . ILE A 1 98 ? -38.751 59.841 43.260 1.00 84.29 143 ILE A C 1
ATOM 606 O O . ILE A 1 98 ? -39.625 60.607 43.646 1.00 86.10 143 ILE A O 1
ATOM 611 N N . VAL A 1 99 ? -37.574 60.278 42.840 1.00 82.32 144 VAL A N 1
ATOM 612 C CA . VAL A 1 99 ? -37.280 61.714 42.912 1.00 81.90 144 VAL A CA 1
ATOM 613 C C . VAL A 1 99 ? -37.838 62.480 41.691 1.00 80.90 144 VAL A C 1
ATOM 614 O O . VAL A 1 99 ? -38.209 63.662 41.785 1.00 80.65 144 VAL A O 1
ATOM 618 N N . LEU A 1 100 ? -37.928 61.770 40.569 1.00 79.79 145 LEU A N 1
ATOM 619 C CA . LEU A 1 100 ? -38.475 62.318 39.334 1.00 79.37 145 LEU A CA 1
ATOM 620 C C . LEU A 1 100 ? -39.978 62.581 39.497 1.00 81.42 145 LEU A C 1
ATOM 621 O O . LEU A 1 100 ? -40.499 63.660 39.160 1.00 81.86 145 LEU A O 1
ATOM 626 N N . ASN A 1 101 ? -40.679 61.611 40.055 1.00 82.59 146 ASN A N 1
ATOM 627 C CA . ASN A 1 101 ? -42.076 61.832 40.307 1.00 84.94 146 ASN A CA 1
ATOM 628 C C . ASN A 1 101 ? -42.375 63.061 41.127 1.00 85.59 146 ASN A C 1
ATOM 629 O O . ASN A 1 101 ? -43.286 63.788 40.792 1.00 86.91 146 ASN A O 1
ATOM 634 N N . ASP A 1 102 ? -41.594 63.314 42.167 1.00 85.00 147 ASP A N 1
ATOM 635 C CA . ASP A 1 102 ? -41.847 64.469 43.033 1.00 86.65 147 ASP A CA 1
ATOM 636 C C . ASP A 1 102 ? -41.670 65.847 42.371 1.00 85.75 147 ASP A C 1
ATOM 637 O O . ASP A 1 102 ? -42.385 66.787 42.691 1.00 87.10 147 ASP A O 1
ATOM 642 N N . ILE A 1 103 ? -40.711 65.989 41.469 1.00 83.58 148 ILE A N 1
ATOM 643 C CA . ILE A 1 103 ? -40.539 67.296 40.833 1.00 83.49 148 ILE A CA 1
ATOM 644 C C . ILE A 1 103 ? -41.673 67.491 39.806 1.00 84.15 148 ILE A C 1
ATOM 645 O O . ILE A 1 103 ? -42.143 68.611 39.584 1.00 85.35 148 ILE A O 1
ATOM 650 N N . CYS A 1 104 ? -42.128 66.382 39.219 1.00 83.22 149 CYS A N 1
ATOM 651 C CA . CYS A 1 104 ? -43.245 66.396 38.292 1.00 83.81 149 CYS A CA 1
ATOM 652 C C . CYS A 1 104 ? -44.550 66.713 39.032 1.00 86.08 149 CYS A C 1
ATOM 653 O O . CYS A 1 104 ? -45.199 67.733 38.772 1.00 87.89 149 CYS A O 1
ATOM 656 N N . PHE A 1 105 ? -44.896 65.851 39.991 1.00 86.11 150 PHE A N 1
ATOM 657 C CA . PHE A 1 105 ? -46.217 65.816 40.603 1.00 87.59 150 PHE A CA 1
ATOM 658 C C . PHE A 1 105 ? -46.195 65.893 42.115 1.00 88.47 150 PHE A C 1
ATOM 659 O O . PHE A 1 105 ? -46.939 65.184 42.770 1.00 89.73 150 PHE A O 1
ATOM 667 N N . GLY A 1 106 ? -45.346 66.744 42.671 1.00 88.05 151 GLY A N 1
ATOM 668 C CA . GLY A 1 106 ? -45.264 66.913 44.122 1.00 89.44 151 GLY A CA 1
ATOM 669 C C . GLY A 1 106 ? -44.614 68.239 44.457 1.00 90.10 151 GLY A C 1
ATOM 670 O O . GLY A 1 106 ? -44.506 69.120 43.600 1.00 89.61 151 GLY A O 1
ATOM 671 N N . ALA A 1 107 ? -44.181 68.392 45.704 1.00 109.59 152 ALA A N 1
ATOM 672 C CA . ALA A 1 107 ? -43.478 69.606 46.114 1.00 112.47 152 ALA A CA 1
ATOM 673 C C . ALA A 1 107 ? -41.991 69.321 46.272 1.00 110.23 152 ALA A C 1
ATOM 674 O O . ALA A 1 107 ? -41.442 69.419 47.368 1.00 113.22 152 ALA A O 1
ATOM 676 N N . ALA A 1 108 ? -41.351 68.939 45.173 1.00 105.59 153 ALA A N 1
ATOM 677 C CA . ALA A 1 108 ? -39.903 68.831 45.145 1.00 103.48 153 ALA A CA 1
ATOM 678 C C . ALA A 1 108 ? -39.327 69.863 44.179 1.00 102.37 153 ALA A C 1
ATOM 679 O O . ALA A 1 108 ? -39.954 70.219 43.166 1.00 101.68 153 ALA A O 1
ATOM 681 N N . HIS A 1 109 ? -38.147 70.363 44.518 1.00 102.49 154 HIS A N 1
ATOM 682 C CA . HIS A 1 109 ? -37.471 71.330 43.679 1.00 101.95 154 HIS A CA 1
ATOM 683 C C . HIS A 1 109 ? -36.478 70.632 42.739 1.00 96.78 154 HIS A C 1
ATOM 684 O O . HIS A 1 109 ? -35.917 69.585 43.076 1.00 94.76 154 HIS A O 1
ATOM 691 N N . ALA A 1 110 ? -36.281 71.210 41.554 1.00 94.84 155 ALA A N 1
ATOM 692 C CA . ALA A 1 110 ? -35.292 70.724 40.590 1.00 89.98 155 ALA A CA 1
ATOM 693 C C . ALA A 1 110 ? -34.065 70.192 41.321 1.00 87.92 155 ALA A C 1
ATOM 694 O O . ALA A 1 110 ? -33.724 69.011 41.212 1.00 85.34 155 ALA A O 1
ATOM 696 N N . ASP A 1 111 ? -33.442 71.079 42.093 1.00 89.15 156 ASP A N 1
ATOM 697 C CA . ASP A 1 111 ? -32.308 70.784 42.969 1.00 88.05 156 ASP A CA 1
ATOM 698 C C . ASP A 1 111 ? -32.255 69.373 43.573 1.00 85.70 156 ASP A C 1
ATOM 699 O O . ASP A 1 111 ? -31.173 68.849 43.810 1.00 84.01 156 ASP A O 1
ATOM 7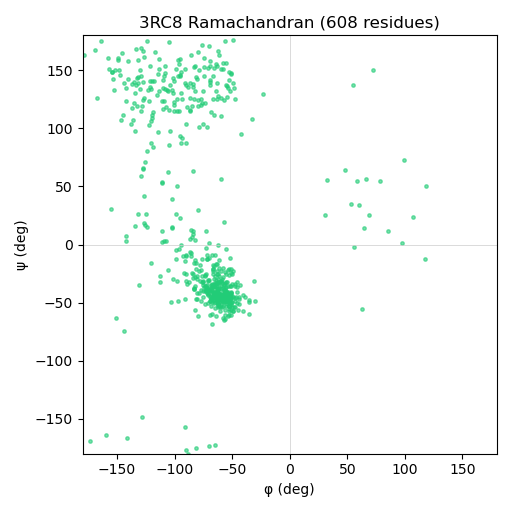04 N N . ASP A 1 112 ? -33.410 68.765 43.829 1.00 85.54 157 ASP A N 1
ATOM 705 C CA . ASP A 1 112 ? -33.454 67.431 44.431 1.00 84.25 157 ASP A CA 1
ATOM 706 C C . ASP A 1 112 ? -32.907 66.358 43.493 1.00 79.68 157 ASP A C 1
ATOM 707 O O . ASP A 1 112 ? -32.711 65.203 43.901 1.00 79.43 157 ASP A O 1
ATOM 712 N N . LEU A 1 113 ? -32.656 66.733 42.241 1.00 76.28 158 LEU A N 1
ATOM 713 C CA . LEU A 1 113 ? -32.059 65.801 41.279 1.00 71.86 158 LEU A CA 1
ATOM 714 C C . LEU A 1 113 ? -30.527 65.874 41.285 1.00 69.34 158 LEU A C 1
ATOM 715 O O . LEU A 1 113 ? -29.819 64.912 40.968 1.00 67.10 158 LEU A O 1
ATOM 720 N N . PHE A 1 114 ? -30.028 67.023 41.695 1.00 69.28 159 PHE A N 1
ATOM 721 C CA . PHE A 1 114 ? -28.643 67.277 41.605 1.00 67.66 159 PHE A CA 1
ATOM 722 C C . PHE A 1 114 ? -27.771 66.180 42.198 1.00 66.94 159 PHE A C 1
ATOM 723 O O . PHE A 1 114 ? -26.752 65.849 41.618 1.00 65.46 159 PHE A O 1
ATOM 731 N N . PRO A 1 115 ? -28.141 65.615 43.364 1.00 68.97 160 PRO A N 1
ATOM 732 C CA . PRO A 1 115 ? -27.232 64.529 43.792 1.00 67.85 160 PRO A CA 1
ATOM 733 C C . PRO A 1 115 ? -27.103 63.368 42.778 1.00 64.94 160 PRO A C 1
ATOM 734 O O . PRO A 1 115 ? -26.016 62.788 42.670 1.00 63.79 160 PRO A O 1
ATOM 738 N N . PHE A 1 116 ? -28.175 63.061 42.035 1.00 63.14 161 PHE A N 1
ATOM 739 C CA . PHE A 1 116 ? -28.146 61.957 41.078 1.00 60.91 161 PHE A CA 1
ATOM 740 C C . PHE A 1 116 ? -27.363 62.344 39.838 1.00 58.50 161 PHE A C 1
ATOM 741 O O . PHE A 1 116 ? -26.675 61.509 39.218 1.00 57.25 161 PHE A O 1
ATOM 749 N N . PHE A 1 117 ? -27.487 63.621 39.482 1.00 57.50 162 PHE A N 1
ATOM 750 C CA . PHE A 1 117 ? -26.760 64.190 38.351 1.00 55.92 162 PHE A CA 1
ATOM 751 C C . PHE A 1 117 ? -25.252 64.067 38.596 1.00 54.66 162 PHE A C 1
ATOM 752 O O . PHE A 1 117 ? -24.520 63.501 37.776 1.00 53.16 162 PHE A O 1
ATOM 760 N N . LEU A 1 118 ? -24.831 64.582 39.753 1.00 54.71 163 LEU A N 1
ATOM 761 C CA . LEU A 1 118 ? -23.475 64.477 40.235 1.00 53.65 163 LEU A CA 1
ATOM 762 C C . LEU A 1 118 ? -22.949 63.054 40.196 1.00 53.30 163 LEU A C 1
ATOM 763 O O . LEU A 1 118 ? -21.833 62.857 39.738 1.00 53.19 163 LEU A O 1
ATOM 768 N N . ARG A 1 119 ? -23.723 62.055 40.626 1.00 53.87 164 ARG A N 1
ATOM 769 C CA . ARG A 1 119 ? -23.225 60.664 40.506 1.00 54.12 164 ARG A CA 1
ATOM 770 C C . ARG A 1 119 ? -22.922 60.292 39.051 1.00 52.19 164 ARG A C 1
ATOM 771 O O . ARG A 1 119 ? -21.839 59.799 38.751 1.00 52.42 164 ARG A O 1
ATOM 779 N N . HIS A 1 120 ? -23.858 60.565 38.151 1.00 50.57 165 HIS A N 1
ATOM 780 C CA . HIS A 1 120 ? -23.625 60.297 36.748 1.00 48.99 165 HIS A CA 1
ATOM 781 C C . HIS A 1 120 ? -22.305 60.992 36.312 1.00 48.18 165 HIS A C 1
ATOM 782 O O . HIS A 1 120 ? -21.439 60.357 35.677 1.00 47.89 165 HIS A O 1
ATOM 789 N N . ALA A 1 121 ? -22.150 62.272 36.689 1.00 46.61 166 ALA A N 1
ATOM 790 C CA . ALA A 1 121 ? -21.035 63.099 36.237 1.00 45.55 166 ALA A CA 1
ATOM 791 C C . ALA A 1 121 ? -19.719 62.444 36.605 1.00 45.66 166 ALA A C 1
ATOM 792 O O . ALA A 1 121 ? -18.805 62.292 35.761 1.00 44.96 166 ALA A O 1
ATOM 794 N N . LYS A 1 122 ? -19.645 62.025 37.866 1.00 45.62 167 LYS A N 1
ATOM 795 C CA . LYS A 1 122 ? -18.443 61.406 38.364 1.00 45.66 167 LYS A CA 1
ATOM 796 C C . LYS A 1 122 ? -18.127 60.088 37.681 1.00 45.89 167 LYS A C 1
ATOM 797 O O . LYS A 1 122 ? -16.985 59.728 37.599 1.00 46.79 167 LYS A O 1
ATOM 803 N N . GLN A 1 123 ? -19.119 59.374 37.171 1.00 46.27 168 GLN A N 1
ATOM 804 C CA . GLN A 1 123 ? -18.821 58.210 36.338 1.00 47.80 168 GLN A CA 1
ATOM 805 C C . GLN A 1 123 ? -18.236 58.590 34.967 1.00 47.51 168 GLN A C 1
ATOM 806 O O . GLN A 1 123 ? -17.489 57.840 34.396 1.00 48.76 168 GLN A O 1
ATOM 812 N N . ILE A 1 124 ? -18.611 59.740 34.430 1.00 46.62 169 ILE A N 1
ATOM 813 C CA . ILE A 1 124 ? -18.113 60.168 33.135 1.00 46.72 169 ILE A CA 1
ATOM 814 C C . ILE A 1 124 ? -16.726 60.764 33.298 1.00 45.90 169 ILE A C 1
ATOM 815 O O . ILE A 1 124 ? -15.815 60.544 32.461 1.00 47.40 169 ILE A O 1
ATOM 820 N N . PHE A 1 125 ? -16.601 61.543 34.370 1.00 43.38 170 PHE A N 1
ATOM 821 C CA . PHE A 1 125 ? -15.417 62.264 34.654 1.00 41.72 170 PHE A CA 1
ATOM 822 C C . PHE A 1 125 ? -14.924 61.896 36.056 1.00 42.69 170 PHE A C 1
ATOM 823 O O . PHE A 1 125 ? -15.114 62.674 37.004 1.00 42.92 170 PHE A O 1
ATOM 831 N N . PRO A 1 126 ? -14.231 60.733 36.195 1.00 44.04 171 PRO A N 1
ATOM 832 C CA . PRO A 1 126 ? -13.699 60.285 37.486 1.00 44.30 171 PRO A CA 1
ATOM 833 C C . PRO A 1 126 ? -12.691 61.212 38.082 1.00 43.79 171 PRO A C 1
ATOM 834 O O . PRO A 1 126 ? -12.543 61.245 39.298 1.00 44.93 171 PRO A O 1
ATOM 838 N N . VAL A 1 127 ? -11.990 61.956 37.255 1.00 43.67 172 VAL A N 1
ATOM 839 C CA . VAL A 1 127 ? -11.097 62.972 37.772 1.00 44.66 172 VAL A CA 1
ATOM 840 C C . VAL A 1 127 ? -11.728 63.657 38.967 1.00 45.20 172 VAL A C 1
ATOM 841 O O . VAL A 1 127 ? -11.075 63.872 39.978 1.00 46.36 172 VAL A O 1
ATOM 845 N N . LEU A 1 128 ? -13.004 64.010 38.830 1.00 45.43 173 LEU A N 1
ATOM 846 C CA . LEU A 1 128 ? -13.705 64.836 39.803 1.00 45.87 173 LEU A CA 1
ATOM 847 C C . LEU A 1 128 ? -13.746 64.231 41.209 1.00 47.62 173 LEU A C 1
ATOM 848 O O . LEU A 1 128 ? -13.729 64.947 42.208 1.00 49.19 173 LEU A O 1
ATOM 853 N N . ASP A 1 129 ? -13.771 62.915 41.303 1.00 48.00 174 ASP A N 1
ATOM 854 C CA . ASP A 1 129 ? -13.708 62.291 42.603 1.00 49.92 174 ASP A CA 1
ATOM 855 C C . ASP A 1 129 ? -12.315 62.346 43.296 1.00 49.67 174 ASP A C 1
ATOM 856 O O . ASP A 1 129 ? -12.172 61.904 44.445 1.00 51.05 174 ASP A O 1
ATOM 861 N N . CYS A 1 130 ? -11.309 62.904 42.623 1.00 46.80 175 CYS A N 1
ATOM 862 C CA . CYS A 1 130 ? -9.941 62.770 43.116 1.00 46.01 175 CYS A CA 1
ATOM 863 C C . CYS A 1 130 ? -8.951 63.851 42.681 1.00 44.08 175 CYS A C 1
ATOM 864 O O . CYS A 1 130 ? -7.787 63.598 42.572 1.00 44.25 175 CYS A O 1
ATOM 867 N N . LYS A 1 131 ? -9.410 65.065 42.465 1.00 49.20 176 LYS A N 1
ATOM 868 C CA . LYS A 1 131 ? -8.505 66.181 42.243 1.00 48.52 176 LYS A CA 1
ATOM 869 C C . LYS A 1 131 ? -7.419 66.352 43.313 1.00 48.24 176 LYS A C 1
ATOM 870 O O . LYS A 1 131 ? -6.316 66.788 43.017 1.00 47.88 176 LYS A O 1
ATOM 876 N N . ASP A 1 132 ? -7.718 66.080 44.567 1.00 49.50 177 ASP A N 1
ATOM 877 C CA . ASP A 1 132 ? -6.728 66.373 45.586 1.00 50.27 177 ASP A CA 1
ATOM 878 C C . ASP A 1 132 ? -5.627 65.339 45.598 1.00 48.49 177 ASP A C 1
ATOM 879 O O . ASP A 1 132 ? -4.456 65.704 45.612 1.00 47.32 177 ASP A O 1
ATOM 884 N N . ASP A 1 133 ? -6.027 64.057 45.594 1.00 48.54 178 ASP A N 1
ATOM 885 C CA . ASP A 1 133 ? -5.145 62.901 45.406 1.00 47.29 178 ASP A CA 1
ATOM 886 C C . ASP A 1 133 ? -4.186 63.214 44.228 1.00 44.81 178 ASP A C 1
ATOM 887 O O . ASP A 1 133 ? -2.940 63.249 44.371 1.00 43.84 178 ASP A O 1
ATOM 892 N N . LEU A 1 134 ? -4.777 63.532 43.084 1.00 42.50 179 LEU A N 1
ATOM 893 C CA . LEU A 1 134 ? -4.016 63.855 41.931 1.00 40.18 179 LEU A CA 1
ATOM 894 C C . LEU A 1 134 ? -2.980 64.982 42.137 1.00 40.70 179 LEU A C 1
ATOM 895 O O . LEU A 1 134 ? -1.863 64.891 41.624 1.00 40.31 179 LEU A O 1
ATOM 900 N N . ARG A 1 135 ? -3.339 66.042 42.859 1.00 41.92 180 ARG A N 1
ATOM 901 C CA . ARG A 1 135 ? -2.378 67.081 43.206 1.00 43.02 180 ARG A CA 1
ATOM 902 C C . ARG A 1 135 ? -1.248 66.525 44.073 1.00 42.33 180 ARG A C 1
ATOM 903 O O . ARG A 1 135 ? -0.081 66.721 43.774 1.00 42.47 180 ARG A O 1
ATOM 911 N N . LYS A 1 136 ? -1.564 65.826 45.143 1.00 42.33 181 LYS A N 1
ATOM 912 C CA . LYS A 1 136 ? -0.483 65.411 46.022 1.00 42.56 181 LYS A CA 1
ATOM 913 C C . LYS A 1 136 ? 0.557 64.532 45.260 1.00 42.06 181 LYS A C 1
ATOM 914 O O . LYS A 1 136 ? 1.760 64.735 45.398 1.00 42.44 181 LYS A O 1
ATOM 920 N N . ILE A 1 137 ? 0.080 63.597 44.437 1.00 41.47 182 ILE A N 1
ATOM 921 C CA . ILE A 1 137 ? 0.942 62.722 43.640 1.00 40.66 182 ILE A CA 1
ATOM 922 C C . ILE A 1 137 ? 1.859 63.480 42.633 1.00 40.94 182 ILE A C 1
ATOM 923 O O . ILE A 1 137 ? 2.988 63.005 42.358 1.00 41.81 182 ILE A O 1
ATOM 928 N N . SER A 1 138 ? 1.382 64.618 42.094 1.00 39.55 183 SER A N 1
ATOM 929 C CA . SER A 1 138 ? 2.132 65.409 41.126 1.00 38.71 183 SER A CA 1
ATOM 930 C C . SER A 1 138 ? 2.771 66.638 41.728 1.00 39.67 183 SER A C 1
ATOM 931 O O . SER A 1 138 ? 3.213 67.517 41.003 1.00 39.26 183 SER A O 1
ATOM 934 N N . ASP A 1 139 ? 2.830 66.698 43.057 1.00 41.18 184 ASP A N 1
ATOM 935 C CA . ASP A 1 139 ? 3.590 67.753 43.761 1.00 42.64 184 ASP A CA 1
ATOM 936 C C . ASP A 1 139 ? 5.083 67.478 43.585 1.00 43.08 184 ASP A C 1
ATOM 937 O O . ASP A 1 139 ? 5.642 66.602 44.275 1.00 42.81 184 ASP A O 1
ATOM 942 N N . LEU A 1 140 ? 5.712 68.218 42.668 1.00 43.14 185 LEU A N 1
ATOM 943 C CA . LEU A 1 140 ? 7.131 68.083 42.414 1.00 43.54 185 LEU A CA 1
ATOM 944 C C . LEU A 1 140 ? 7.928 69.200 43.047 1.00 45.90 185 LEU A C 1
ATOM 945 O O . LEU A 1 140 ? 8.888 69.692 42.441 1.00 47.69 185 LEU A O 1
ATOM 950 N N . ARG A 1 141 ? 7.547 69.618 44.251 1.00 46.95 186 ARG A N 1
ATOM 951 C CA . ARG A 1 141 ? 8.278 70.683 44.931 1.00 48.97 186 ARG A CA 1
ATOM 952 C C . ARG A 1 141 ? 9.400 70.128 45.819 1.00 49.83 186 ARG A C 1
ATOM 953 O O . ARG A 1 141 ? 9.282 68.992 46.320 1.00 50.24 186 ARG A O 1
ATOM 961 N N . ILE A 1 142 ? 10.466 70.930 46.005 1.00 50.80 187 ILE A N 1
ATOM 962 C CA . ILE A 1 142 ? 11.719 70.549 46.699 1.00 50.61 187 ILE A CA 1
ATOM 963 C C . ILE A 1 142 ? 12.255 69.215 46.198 1.00 50.00 187 ILE A C 1
ATOM 964 O O . ILE A 1 142 ? 12.345 68.214 46.936 1.00 49.50 187 ILE A O 1
ATOM 969 N N . PRO A 1 143 ? 12.625 69.190 44.926 1.00 38.78 188 PRO A N 1
ATOM 970 C CA . PRO A 1 143 ? 13.260 68.027 44.341 1.00 38.27 188 PRO A CA 1
ATOM 971 C C . PRO A 1 143 ? 14.477 67.484 45.139 1.00 38.62 188 PRO A C 1
ATOM 972 O O . PRO A 1 143 ? 14.632 66.249 45.188 1.00 39.22 188 PRO A O 1
ATOM 976 N N . PRO A 1 144 ? 15.324 68.362 45.779 1.00 38.19 189 PRO A N 1
ATOM 977 C CA . PRO A 1 144 ? 16.461 67.776 46.525 1.00 37.99 189 PRO A CA 1
ATOM 978 C C . PRO A 1 144 ? 16.058 66.695 47.542 1.00 38.86 189 PRO A C 1
ATOM 979 O O . PRO A 1 144 ? 16.880 65.821 47.870 1.00 37.75 189 PRO A O 1
ATOM 983 N N . ASN A 1 145 ? 14.812 66.768 48.036 1.00 39.95 190 ASN A N 1
ATOM 984 C CA . ASN A 1 145 ? 14.351 65.801 49.018 1.00 41.52 190 ASN A CA 1
ATOM 985 C C . ASN A 1 145 ? 14.127 64.436 48.416 1.00 40.95 190 ASN A C 1
ATOM 986 O O . ASN A 1 145 ? 14.007 63.473 49.148 1.00 41.24 190 ASN A O 1
ATOM 991 N N . TRP A 1 146 ? 14.114 64.351 47.084 1.00 39.62 191 TRP A N 1
ATOM 992 C CA . TRP A 1 146 ? 13.970 63.084 46.416 1.00 38.77 191 TRP A CA 1
ATOM 993 C C . TRP A 1 146 ? 15.222 62.245 46.537 1.00 38.91 191 TRP A C 1
ATOM 994 O O . TRP A 1 146 ? 15.212 61.062 46.145 1.00 39.30 191 TRP A O 1
ATOM 1005 N N . TYR A 1 147 ? 16.290 62.854 47.055 1.00 38.15 192 TYR A N 1
ATOM 1006 C CA . TYR A 1 147 ? 17.600 62.237 47.078 1.00 37.62 192 TYR A CA 1
ATOM 1007 C C . TYR A 1 147 ? 18.217 62.236 48.476 1.00 39.06 192 TYR A C 1
ATOM 1008 O O . TYR A 1 147 ? 19.261 62.883 48.684 1.00 38.81 192 TYR A O 1
ATOM 1017 N N . PRO A 1 148 ? 17.594 61.502 49.441 1.00 40.27 193 PRO A N 1
ATOM 1018 C CA . PRO A 1 148 ? 18.098 61.513 50.817 1.00 41.51 193 PRO A CA 1
ATOM 1019 C C . PRO A 1 148 ? 19.587 61.069 50.942 1.00 42.78 193 PRO A C 1
ATOM 1020 O O . PRO A 1 148 ? 20.325 61.653 51.725 1.00 44.34 193 PRO A O 1
ATOM 1024 N N . ASP A 1 149 ? 20.044 60.078 50.190 1.00 42.85 194 ASP A N 1
ATOM 1025 C CA . ASP A 1 149 ? 21.447 59.746 50.269 1.00 43.69 194 ASP A CA 1
ATOM 1026 C C . ASP A 1 149 ? 22.395 60.939 50.013 1.00 42.65 194 ASP A C 1
ATOM 1027 O O . ASP A 1 149 ? 23.401 61.107 50.731 1.00 43.40 194 ASP A O 1
ATOM 1032 N N . ALA A 1 150 ? 22.082 61.772 49.023 1.00 41.05 195 ALA A N 1
ATOM 1033 C CA . ALA A 1 150 ? 22.931 62.901 48.746 1.00 40.35 195 ALA A CA 1
ATOM 1034 C C . ALA A 1 150 ? 22.707 63.944 49.779 1.00 41.22 195 ALA A C 1
ATOM 1035 O O . ALA A 1 150 ? 23.631 64.663 50.091 1.00 42.95 195 ALA A O 1
ATOM 1037 N N . ARG A 1 151 ? 21.494 64.053 50.311 1.00 41.22 196 ARG A N 1
ATOM 1038 C CA . ARG A 1 151 ? 21.213 65.014 51.381 1.00 41.28 196 ARG A CA 1
ATOM 1039 C C . ARG A 1 151 ? 21.947 64.680 52.683 1.00 42.91 196 ARG A C 1
ATOM 1040 O O . ARG A 1 151 ? 22.171 65.571 53.534 1.00 44.26 196 ARG A O 1
ATOM 1048 N N . ALA A 1 152 ? 22.314 63.404 52.826 1.00 43.19 197 ALA A N 1
ATOM 1049 C CA . ALA A 1 152 ? 22.872 62.866 54.055 1.00 44.22 197 ALA A CA 1
ATOM 1050 C C . ALA A 1 152 ? 24.369 63.081 54.127 1.00 45.02 197 ALA A C 1
ATOM 1051 O O . ALA A 1 152 ? 24.967 62.814 55.155 1.00 46.49 197 ALA A O 1
ATOM 1053 N N . MET A 1 153 ? 24.983 63.560 53.049 1.00 44.48 198 MET A N 1
ATOM 1054 C CA . MET A 1 153 ? 26.438 63.716 53.024 1.00 44.96 198 MET A CA 1
ATOM 1055 C C . MET A 1 153 ? 26.880 65.138 52.639 1.00 45.80 198 MET A C 1
ATOM 1056 O O . MET A 1 153 ? 26.106 65.908 52.061 1.00 45.92 198 MET A O 1
ATOM 1061 N N . GLN A 1 154 ? 28.125 65.484 52.957 1.00 46.90 199 GLN A N 1
ATOM 1062 C CA . GLN A 1 154 ? 28.679 66.734 52.499 1.00 47.26 199 GLN A CA 1
ATOM 1063 C C . GLN A 1 154 ? 29.018 66.585 51.043 1.00 46.03 199 GLN A C 1
ATOM 1064 O O . GLN A 1 154 ? 29.624 65.575 50.665 1.00 45.93 199 GLN A O 1
ATOM 1070 N N . ARG A 1 155 ? 28.609 67.564 50.235 1.00 44.91 200 ARG A N 1
ATOM 1071 C CA . ARG A 1 155 ? 28.936 67.589 48.805 1.00 44.49 200 ARG A CA 1
ATOM 1072 C C . ARG A 1 155 ? 29.369 69.000 48.520 1.00 46.14 200 ARG A C 1
ATOM 1073 O O . ARG A 1 155 ? 28.670 69.949 48.909 1.00 46.62 200 ARG A O 1
ATOM 1081 N N . LYS A 1 156 ? 30.517 69.144 47.860 1.00 46.87 201 LYS A N 1
ATOM 1082 C CA . LYS A 1 156 ? 30.985 70.440 47.536 1.00 49.05 201 LYS A CA 1
ATOM 1083 C C . LYS A 1 156 ? 30.882 70.679 46.013 1.00 48.81 201 LYS A C 1
ATOM 1084 O O . LYS A 1 156 ? 31.270 69.813 45.222 1.00 49.49 201 LYS A O 1
ATOM 1090 N N . ILE A 1 157 ? 30.375 71.833 45.573 1.00 48.43 202 ILE A N 1
ATOM 1091 C CA . ILE A 1 157 ? 30.238 72.010 44.132 1.00 47.97 202 ILE A CA 1
ATOM 1092 C C . ILE A 1 157 ? 31.310 72.875 43.491 1.00 49.44 202 ILE A C 1
ATOM 1093 O O . ILE A 1 157 ? 31.617 73.952 43.997 1.00 51.60 202 ILE A O 1
ATOM 1098 N N . ILE A 1 158 ? 31.869 72.406 42.378 1.00 48.92 203 ILE A N 1
ATOM 1099 C CA . ILE A 1 158 ? 32.876 73.135 41.639 1.00 49.20 203 ILE A CA 1
ATOM 1100 C C . ILE A 1 158 ? 32.370 73.352 40.201 1.00 48.82 203 ILE A C 1
ATOM 1101 O O . ILE A 1 158 ? 32.389 72.441 39.377 1.00 48.77 203 ILE A O 1
ATOM 1106 N N . PHE A 1 159 ? 31.907 74.556 39.898 1.00 48.48 204 PHE A N 1
ATOM 1107 C CA . PHE A 1 159 ? 31.534 74.903 38.529 1.00 47.70 204 PHE A CA 1
ATOM 1108 C C . PHE A 1 159 ? 32.768 75.418 37.750 1.00 49.08 204 PHE A C 1
ATOM 1109 O O . PHE A 1 159 ? 33.344 76.469 38.103 1.00 49.55 204 PHE A O 1
ATOM 1117 N N . HIS A 1 160 ? 33.159 74.669 36.706 1.00 48.58 205 HIS A N 1
ATOM 1118 C CA . HIS A 1 160 ? 34.211 75.056 35.777 1.00 48.37 205 HIS A CA 1
ATOM 1119 C C . HIS A 1 160 ? 33.617 75.761 34.554 1.00 49.21 205 HIS A C 1
ATOM 1120 O O . HIS A 1 160 ? 33.341 75.146 33.519 1.00 48.19 205 HIS A O 1
ATOM 1127 N N . SER A 1 161 ? 33.456 77.068 34.671 1.00 50.92 206 SER A N 1
ATOM 1128 C CA . SER A 1 161 ? 32.793 77.865 33.665 1.00 52.67 206 SER A CA 1
ATOM 1129 C C . SER A 1 161 ? 33.735 78.385 32.577 1.00 54.84 206 SER A C 1
ATOM 1130 O O . SER A 1 161 ? 34.809 78.891 32.872 1.00 56.51 206 SER A O 1
ATOM 1133 N N . GLY A 1 162 ? 33.316 78.298 31.320 1.00 55.77 207 GLY A N 1
ATOM 1134 C CA . GLY A 1 162 ? 34.102 78.796 30.198 1.00 57.77 207 GLY A CA 1
ATOM 1135 C C . GLY A 1 162 ? 33.341 78.579 28.904 1.00 58.98 207 GLY A C 1
ATOM 1136 O O . GLY A 1 162 ? 32.398 77.805 28.858 1.00 57.94 207 GLY A O 1
ATOM 1137 N N . PRO A 1 163 ? 33.736 79.260 27.827 1.00 61.30 208 PRO A N 1
ATOM 1138 C CA . PRO A 1 163 ? 33.037 79.006 26.572 1.00 62.63 208 PRO A CA 1
ATOM 1139 C C . PRO A 1 163 ? 33.480 77.674 25.964 1.00 63.64 208 PRO A C 1
ATOM 1140 O O . PRO A 1 163 ? 34.419 77.036 26.469 1.00 63.51 208 PRO A O 1
ATOM 1144 N N . THR A 1 164 ? 32.794 77.242 24.907 1.00 65.16 209 THR A N 1
ATOM 1145 C CA . THR A 1 164 ? 33.045 75.904 24.346 1.00 65.94 209 THR A CA 1
ATOM 1146 C C . THR A 1 164 ? 34.482 75.907 23.881 1.00 67.66 209 THR A C 1
ATOM 1147 O O . THR A 1 164 ? 34.885 76.823 23.167 1.00 69.28 209 THR A O 1
ATOM 1151 N N . ASN A 1 165 ? 35.264 74.921 24.322 1.00 68.01 210 ASN A N 1
ATOM 1152 C CA . ASN A 1 165 ? 36.663 74.824 23.913 1.00 69.68 210 ASN A CA 1
ATOM 1153 C C . ASN A 1 165 ? 37.561 75.809 24.699 1.00 69.80 210 ASN A C 1
ATOM 1154 O O . ASN A 1 165 ? 38.278 76.613 24.116 1.00 70.77 210 ASN A O 1
ATOM 1159 N N . SER A 1 166 ? 37.510 75.732 26.027 1.00 68.68 211 SER A N 1
ATOM 1160 C CA . SER A 1 166 ? 38.380 76.534 26.875 1.00 69.20 211 SER A CA 1
ATOM 1161 C C . SER A 1 166 ? 39.170 75.664 27.848 1.00 69.13 211 SER A C 1
ATOM 1162 O O . SER A 1 166 ? 39.576 76.125 28.916 1.00 69.13 211 SER A O 1
ATOM 1165 N N . GLY A 1 167 ? 39.396 74.404 27.479 1.00 69.30 212 GLY A N 1
ATOM 1166 C CA . GLY A 1 167 ? 40.050 73.446 28.383 1.00 69.09 212 GLY A CA 1
ATOM 1167 C C . GLY A 1 167 ? 39.355 73.382 29.736 1.00 67.89 212 GLY A C 1
ATOM 1168 O O . GLY A 1 167 ? 40.007 73.207 30.762 1.00 67.73 212 GLY A O 1
ATOM 1169 N N . LYS A 1 168 ? 38.028 73.533 29.744 1.00 66.84 213 LYS A N 1
ATOM 1170 C CA . LYS A 1 168 ? 37.309 73.644 31.009 1.00 65.92 213 LYS A CA 1
ATOM 1171 C C . LYS A 1 168 ? 37.077 72.287 31.652 1.00 65.34 213 LYS A C 1
ATOM 1172 O O . LYS A 1 168 ? 36.985 72.165 32.864 1.00 64.87 213 LYS A O 1
ATOM 1178 N N . THR A 1 169 ? 37.022 71.272 30.808 1.00 66.20 214 THR A N 1
ATOM 1179 C CA . THR A 1 169 ? 36.885 69.880 31.202 1.00 66.37 214 THR A CA 1
ATOM 1180 C C . THR A 1 169 ? 38.183 69.286 31.727 1.00 67.02 214 THR A C 1
ATOM 1181 O O . THR A 1 169 ? 38.182 68.443 32.604 1.00 66.73 214 THR A O 1
ATOM 1185 N N . TYR A 1 170 ? 39.293 69.754 31.184 1.00 68.88 215 TYR A N 1
ATOM 1186 C CA . TYR A 1 170 ? 40.557 69.092 31.344 1.00 70.01 215 TYR A CA 1
ATOM 1187 C C . TYR A 1 170 ? 40.911 68.861 32.793 1.00 68.83 215 TYR A C 1
ATOM 1188 O O . TYR A 1 170 ? 41.284 67.757 33.157 1.00 69.20 215 TYR A O 1
ATOM 1197 N N . HIS A 1 171 ? 40.784 69.889 33.619 1.00 67.93 216 HIS A N 1
ATOM 1198 C CA . HIS A 1 171 ? 41.146 69.775 35.038 1.00 67.42 216 HIS A CA 1
ATOM 1199 C C . HIS A 1 171 ? 40.233 68.818 35.770 1.00 64.72 216 HIS A C 1
ATOM 1200 O O . HIS A 1 171 ? 40.694 68.055 36.609 1.00 64.22 216 HIS A O 1
ATOM 1207 N N . ALA A 1 172 ? 38.935 68.905 35.454 1.00 62.40 217 ALA A N 1
ATOM 1208 C CA . ALA A 1 172 ? 37.894 68.072 36.042 1.00 59.94 217 ALA A CA 1
ATOM 1209 C C . ALA A 1 172 ? 38.185 66.598 35.819 1.00 59.51 217 ALA A C 1
ATOM 1210 O O . ALA A 1 172 ? 38.062 65.784 36.751 1.00 58.90 217 ALA A O 1
ATOM 1212 N N . ILE A 1 173 ? 38.606 66.271 34.596 1.00 59.04 218 ILE A N 1
ATOM 1213 C CA . ILE A 1 173 ? 38.884 64.899 34.232 1.00 59.21 218 ILE A CA 1
ATOM 1214 C C . ILE A 1 173 ? 40.038 64.368 35.053 1.00 60.14 218 ILE A C 1
ATOM 1215 O O . ILE A 1 173 ? 39.955 63.278 35.610 1.00 60.92 218 ILE A O 1
ATOM 1220 N N . GLN A 1 174 ? 41.107 65.134 35.164 1.00 60.91 219 GLN A N 1
ATOM 1221 C CA . GLN A 1 174 ? 42.242 64.613 35.890 1.00 62.15 219 GLN A CA 1
ATOM 1222 C C . GLN A 1 174 ? 41.838 64.326 37.321 1.00 60.92 219 GLN A C 1
ATOM 1223 O O . GLN A 1 174 ? 42.213 63.288 37.856 1.00 61.76 219 GLN A O 1
ATOM 1229 N N . LYS A 1 175 ? 41.068 65.228 37.934 1.00 59.31 220 LYS A N 1
ATOM 1230 C CA . LYS A 1 175 ? 40.744 65.109 39.364 1.00 58.13 220 LYS A CA 1
ATOM 1231 C C . LYS A 1 175 ? 39.971 63.818 39.582 1.00 56.45 220 LYS A C 1
ATOM 1232 O O . LYS A 1 175 ? 40.153 63.132 40.607 1.00 56.68 220 LYS A O 1
ATOM 1238 N N . TYR A 1 176 ? 39.164 63.484 38.571 1.00 54.08 221 TYR A N 1
ATOM 1239 C CA . TYR A 1 176 ? 38.398 62.259 38.486 1.00 52.38 221 TYR A CA 1
ATOM 1240 C C . TYR A 1 176 ? 39.270 61.007 38.285 1.00 53.35 221 TYR A C 1
ATOM 1241 O O . TYR A 1 176 ? 39.122 60.001 39.010 1.00 53.31 221 TYR A O 1
ATOM 1250 N N . PHE A 1 177 ? 40.191 61.065 37.322 1.00 54.08 222 PHE A N 1
ATOM 1251 C CA . PHE A 1 177 ? 41.226 60.018 37.166 1.00 54.93 222 PHE A CA 1
ATOM 1252 C C . PHE A 1 177 ? 42.009 59.701 38.462 1.00 56.01 222 PHE A C 1
ATOM 1253 O O . PHE A 1 177 ? 42.263 58.536 38.757 1.00 57.50 222 PHE A O 1
ATOM 1261 N N . SER A 1 178 ? 42.391 60.713 39.235 1.00 55.74 223 SER A N 1
ATOM 1262 C CA . SER A 1 178 ? 43.168 60.477 40.457 1.00 57.12 223 SER A CA 1
ATOM 1263 C C . SER A 1 178 ? 42.357 60.261 41.762 1.00 56.30 223 SER A C 1
ATOM 1264 O O . SER A 1 178 ? 42.919 59.890 42.808 1.00 56.47 223 SER A O 1
ATOM 1267 N N . ALA A 1 179 ? 41.044 60.486 41.700 1.00 54.68 224 ALA A N 1
ATOM 1268 C CA . ALA A 1 179 ? 40.174 60.126 42.797 1.00 53.91 224 ALA A CA 1
ATOM 1269 C C . ALA A 1 179 ? 40.138 58.602 42.971 1.00 54.49 224 ALA A C 1
ATOM 1270 O O . ALA A 1 179 ? 40.308 57.859 42.009 1.00 54.27 224 ALA A O 1
ATOM 1272 N N . LYS A 1 180 ? 39.897 58.146 44.198 1.00 54.68 225 LYS A N 1
ATOM 1273 C CA . LYS A 1 180 ? 39.784 56.720 44.479 1.00 55.32 225 LYS A CA 1
ATOM 1274 C C . LYS A 1 180 ? 38.595 56.124 43.749 1.00 53.43 225 LYS A C 1
ATOM 1275 O O . LYS A 1 180 ? 38.613 54.953 43.384 1.00 53.75 225 LYS A O 1
ATOM 1281 N N . SER A 1 181 ? 37.568 56.949 43.542 1.00 51.51 226 SER A N 1
ATOM 1282 C CA . SER A 1 181 ? 36.368 56.574 42.784 1.00 49.59 226 SER A CA 1
ATOM 1283 C C . SER A 1 181 ? 35.651 57.809 42.234 1.00 48.14 226 SER A C 1
ATOM 1284 O O . SER A 1 181 ? 35.706 58.904 42.810 1.00 47.47 226 SER A O 1
ATOM 1287 N N . GLY A 1 182 ? 34.976 57.624 41.105 1.00 47.22 227 GLY A N 1
ATOM 1288 C CA . GLY A 1 182 ? 34.332 58.752 40.446 1.00 46.20 227 GLY A CA 1
ATOM 1289 C C . GLY A 1 182 ? 33.380 58.378 39.324 1.00 45.22 227 GLY A C 1
ATOM 1290 O O . GLY A 1 182 ? 33.356 57.225 38.892 1.00 45.43 227 GLY A O 1
ATOM 1291 N N . VAL A 1 183 ? 32.585 59.346 38.872 1.00 43.65 228 VAL A N 1
ATOM 1292 C CA . VAL A 1 183 ? 31.699 59.086 37.768 1.00 43.37 228 VAL A CA 1
ATOM 1293 C C . VAL A 1 183 ? 31.718 60.236 36.798 1.00 43.86 228 VAL A C 1
ATOM 1294 O O . VAL A 1 183 ? 31.710 61.402 37.219 1.00 44.50 228 VAL A O 1
ATOM 1298 N N . TYR A 1 184 ? 31.743 59.900 35.509 1.00 43.43 229 TYR A N 1
ATOM 1299 C CA . TYR A 1 184 ? 31.645 60.881 34.486 1.00 42.92 229 TYR A CA 1
ATOM 1300 C C . TYR A 1 184 ? 30.257 60.804 33.804 1.00 43.15 229 TYR A C 1
ATOM 1301 O O . TYR A 1 184 ? 29.861 59.788 33.205 1.00 42.58 229 TYR A O 1
ATOM 1310 N N . CYS A 1 185 ? 29.517 61.894 33.914 1.00 43.55 230 CYS A N 1
ATOM 1311 C CA . CYS A 1 185 ? 28.210 61.984 33.313 1.00 44.83 230 CYS A CA 1
ATOM 1312 C C . CYS A 1 185 ? 28.377 62.748 32.060 1.00 45.39 230 CYS A C 1
ATOM 1313 O O . CYS A 1 185 ? 28.799 63.889 32.116 1.00 45.97 230 CYS A O 1
ATOM 1316 N N . GLY A 1 186 ? 28.033 62.131 30.935 1.00 46.09 231 GLY A N 1
ATOM 1317 C CA . GLY A 1 186 ? 28.115 62.806 29.674 1.00 46.84 231 GLY A CA 1
ATOM 1318 C C . GLY A 1 186 ? 26.802 63.082 28.982 1.00 47.16 231 GLY A C 1
ATOM 1319 O O . GLY A 1 186 ? 25.841 62.315 29.084 1.00 47.69 231 GLY A O 1
ATOM 1320 N N . PRO A 1 187 ? 26.781 64.149 28.202 1.00 47.29 232 PRO A N 1
ATOM 1321 C CA . PRO A 1 187 ? 25.653 64.517 27.394 1.00 47.52 232 PRO A CA 1
ATOM 1322 C C . PRO A 1 187 ? 25.453 63.608 26.196 1.00 48.46 232 PRO A C 1
ATOM 1323 O O . PRO A 1 187 ? 24.421 63.690 25.554 1.00 49.46 232 PRO A O 1
ATOM 1327 N N . LEU A 1 188 ? 26.417 62.759 25.863 1.00 49.05 233 LEU A N 1
ATOM 1328 C CA . LEU A 1 188 ? 26.339 61.964 24.608 1.00 49.63 233 LEU A CA 1
ATOM 1329 C C . LEU A 1 188 ? 26.985 60.615 24.752 1.00 49.40 233 LEU A C 1
ATOM 1330 O O . LEU A 1 188 ? 27.990 60.482 25.435 1.00 48.46 233 LEU A O 1
ATOM 1335 N N . LYS A 1 189 ? 26.428 59.620 24.076 1.00 50.25 234 LYS A N 1
ATOM 1336 C CA . LYS A 1 189 ? 27.046 58.316 24.028 1.00 51.67 234 LYS A CA 1
ATOM 1337 C C . LYS A 1 189 ? 28.528 58.474 23.693 1.00 52.53 234 LYS A C 1
ATOM 1338 O O . LYS A 1 189 ? 29.366 57.867 24.347 1.00 52.85 234 LYS A O 1
ATOM 1344 N N . LEU A 1 190 ? 28.826 59.308 22.691 1.00 53.46 235 LEU A N 1
ATOM 1345 C CA . LEU A 1 190 ? 30.175 59.639 22.251 1.00 54.58 235 LEU A CA 1
ATOM 1346 C C . LEU A 1 190 ? 31.097 59.983 23.392 1.00 55.07 235 LEU A C 1
ATOM 1347 O O . LEU A 1 190 ? 32.179 59.399 23.510 1.00 56.87 235 LEU A O 1
ATOM 1352 N N . LEU A 1 191 ? 30.686 60.931 24.231 1.00 54.78 236 LEU A N 1
ATOM 1353 C CA . LEU A 1 191 ? 31.553 61.424 25.297 1.00 54.68 236 LEU A CA 1
ATOM 1354 C C . LEU A 1 191 ? 31.691 60.433 26.412 1.00 54.04 236 LEU A C 1
ATOM 1355 O O . LEU A 1 191 ? 32.695 60.408 27.095 1.00 54.53 236 LEU A O 1
ATOM 1360 N N . ALA A 1 192 ? 30.683 59.594 26.576 1.00 53.62 237 ALA A N 1
ATOM 1361 C CA . ALA A 1 192 ? 30.733 58.556 27.574 1.00 53.02 237 ALA A CA 1
ATOM 1362 C C . ALA A 1 192 ? 31.723 57.522 27.087 1.00 53.86 237 ALA A C 1
ATOM 1363 O O . ALA A 1 192 ? 32.433 56.941 27.888 1.00 53.49 237 ALA A O 1
ATOM 1365 N N . HIS A 1 193 ? 31.771 57.317 25.773 1.00 54.88 238 HIS A N 1
ATOM 1366 C CA . HIS A 1 193 ? 32.756 56.429 25.158 1.00 57.18 238 HIS A CA 1
ATOM 1367 C C . HIS A 1 193 ? 34.191 56.953 25.220 1.00 57.78 238 HIS A C 1
ATOM 1368 O O . HIS A 1 193 ? 35.095 56.226 25.629 1.00 58.27 238 HIS A O 1
ATOM 1375 N N . GLU A 1 194 ? 34.391 58.208 24.834 1.00 57.84 239 GLU A N 1
ATOM 1376 C CA . GLU A 1 194 ? 35.696 58.854 24.922 1.00 58.87 239 GLU A CA 1
ATOM 1377 C C . GLU A 1 194 ? 36.327 58.728 26.298 1.00 57.76 239 GLU A C 1
ATOM 1378 O O . GLU A 1 194 ? 37.483 58.350 26.400 1.00 58.97 239 GLU A O 1
ATOM 1384 N N . ILE A 1 195 ? 35.591 59.047 27.358 1.00 55.84 240 ILE A N 1
ATOM 1385 C CA . ILE A 1 195 ? 36.180 59.020 28.695 1.00 55.32 240 ILE A CA 1
ATOM 1386 C C . ILE A 1 195 ? 36.465 57.605 29.200 1.00 56.22 240 ILE A C 1
ATOM 1387 O O . ILE A 1 195 ? 37.531 57.352 29.759 1.00 56.55 240 ILE A O 1
ATOM 1392 N N . PHE A 1 196 ? 35.514 56.686 28.994 1.00 56.55 241 PHE A N 1
ATOM 1393 C CA . PHE A 1 196 ? 35.773 55.237 29.090 1.00 57.07 241 PHE A CA 1
ATOM 1394 C C . PHE A 1 196 ? 37.076 54.837 28.389 1.00 59.45 241 PHE A C 1
ATOM 1395 O O . PHE A 1 196 ? 37.917 54.160 28.974 1.00 60.18 241 PHE A O 1
ATOM 1403 N N . GLU A 1 197 ? 37.247 55.247 27.143 1.00 60.90 242 GLU A N 1
ATOM 1404 C CA . GLU A 1 197 ? 38.466 54.900 26.469 1.00 64.41 242 GLU A CA 1
ATOM 1405 C C . GLU A 1 197 ? 39.674 55.641 27.094 1.00 64.85 242 GLU A C 1
ATOM 1406 O O . GLU A 1 197 ? 40.681 54.998 27.409 1.00 65.78 242 GLU A O 1
ATOM 1412 N N . LYS A 1 198 ? 39.569 56.951 27.330 1.00 64.19 243 LYS A N 1
ATOM 1413 C CA . LYS A 1 198 ? 40.714 57.685 27.888 1.00 65.28 243 LYS A CA 1
ATOM 1414 C C . LYS A 1 198 ? 41.071 57.254 29.301 1.00 64.96 243 LYS A C 1
ATOM 1415 O O . LYS A 1 198 ? 42.239 57.230 29.656 1.00 67.04 243 LYS A O 1
ATOM 1421 N N . SER A 1 199 ? 40.085 56.884 30.102 1.00 63.51 244 SER A N 1
ATOM 1422 C CA . SER A 1 199 ? 40.364 56.480 31.476 1.00 62.89 244 SER A CA 1
ATOM 1423 C C . SER A 1 199 ? 41.125 55.178 31.603 1.00 63.78 244 SER A C 1
ATOM 1424 O O . SER A 1 199 ? 42.042 55.089 32.411 1.00 64.09 244 SER A O 1
ATOM 1427 N N . ASN A 1 200 ? 40.701 54.159 30.853 1.00 63.92 245 ASN A N 1
ATOM 1428 C CA . ASN A 1 200 ? 41.344 52.854 30.905 1.00 65.02 245 ASN A CA 1
ATOM 1429 C C . ASN A 1 200 ? 42.762 52.980 30.373 1.00 66.68 245 ASN A C 1
ATOM 1430 O O . ASN A 1 200 ? 43.699 52.489 31.010 1.00 68.01 245 ASN A O 1
ATOM 1435 N N . ALA A 1 201 ? 42.914 53.692 29.246 1.00 66.57 246 ALA A N 1
ATOM 1436 C CA . ALA A 1 201 ? 44.230 54.046 28.678 1.00 67.20 246 ALA A CA 1
ATOM 1437 C C . ALA A 1 201 ? 45.076 54.834 29.671 1.00 67.29 246 ALA A C 1
ATOM 1438 O O . ALA A 1 201 ? 46.284 54.791 29.617 1.00 69.18 246 ALA A O 1
ATOM 1440 N N . ALA A 1 202 ? 44.461 55.566 30.580 1.00 65.49 247 ALA A N 1
ATOM 1441 C CA . ALA A 1 202 ? 45.253 56.237 31.585 1.00 65.28 247 ALA A CA 1
ATOM 1442 C C . ALA A 1 202 ? 45.552 55.265 32.728 1.00 65.34 247 ALA A C 1
ATOM 1443 O O . ALA A 1 202 ? 46.085 55.653 33.783 1.00 65.52 247 ALA A O 1
ATOM 1445 N N . GLY A 1 203 ? 45.213 54.000 32.508 1.00 64.80 248 GLY A N 1
ATOM 1446 C CA . GLY A 1 203 ? 45.452 52.966 33.505 1.00 65.54 248 GLY A CA 1
ATOM 1447 C C . GLY A 1 203 ? 44.583 53.125 34.731 1.00 64.23 248 GLY A C 1
ATOM 1448 O O . GLY A 1 203 ? 44.946 52.686 35.801 1.00 65.01 248 GLY A O 1
ATOM 1449 N N . VAL A 1 204 ? 43.432 53.766 34.568 1.00 62.67 249 VAL A N 1
ATOM 1450 C CA . VAL A 1 204 ? 42.432 53.861 35.620 1.00 61.14 249 VAL A CA 1
ATOM 1451 C C . VAL A 1 204 ? 41.192 53.088 35.170 1.00 60.24 249 VAL A C 1
ATOM 1452 O O . VAL A 1 204 ? 40.367 53.607 34.427 1.00 58.98 249 VAL A O 1
ATOM 1456 N N . PRO A 1 205 ? 41.077 51.827 35.615 1.00 60.69 250 PRO A N 1
ATOM 1457 C CA . PRO A 1 205 ? 39.989 50.925 35.270 1.00 60.04 250 PRO A CA 1
ATOM 1458 C C . PRO A 1 205 ? 38.670 51.616 35.423 1.00 57.93 250 PRO A C 1
ATOM 1459 O O . PRO A 1 205 ? 38.360 52.111 36.494 1.00 57.11 250 PRO A O 1
ATOM 1463 N N . CYS A 1 206 ? 37.894 51.604 34.353 1.00 57.48 251 CYS A N 1
ATOM 1464 C CA . CYS A 1 206 ? 36.643 52.332 34.291 1.00 56.16 251 CYS A CA 1
ATOM 1465 C C . CYS A 1 206 ? 35.570 51.547 33.539 1.00 55.80 251 CYS A C 1
ATOM 1466 O O . CYS A 1 206 ? 35.778 51.188 32.392 1.00 56.06 251 CYS A O 1
ATOM 1469 N N . ASP A 1 207 ? 34.428 51.292 34.189 1.00 55.40 252 ASP A N 1
ATOM 1470 C CA . ASP A 1 207 ? 33.232 50.728 33.514 1.00 55.14 252 ASP A CA 1
ATOM 1471 C C . ASP A 1 207 ? 32.487 51.739 32.628 1.00 53.08 252 ASP A C 1
ATOM 1472 O O . ASP A 1 207 ? 32.562 52.954 32.861 1.00 52.06 252 ASP A O 1
ATOM 1477 N N . LEU A 1 208 ? 31.801 51.223 31.602 1.00 52.13 253 LEU A N 1
ATOM 1478 C CA . LEU A 1 208 ? 30.948 52.019 30.690 1.00 50.05 253 LEU A CA 1
ATOM 1479 C C . LEU A 1 208 ? 29.531 51.709 31.036 1.00 49.38 253 LEU A C 1
ATOM 1480 O O . LEU A 1 208 ? 29.176 50.546 31.178 1.00 50.36 253 LEU A O 1
ATOM 1485 N N . VAL A 1 209 ? 28.710 52.738 31.175 1.00 47.97 254 VAL A N 1
ATOM 1486 C CA . VAL A 1 209 ? 27.299 52.498 31.340 1.00 47.71 254 VAL A CA 1
ATOM 1487 C C . VAL A 1 209 ? 26.523 53.445 30.484 1.00 47.92 254 VAL A C 1
ATOM 1488 O O . VAL A 1 209 ? 26.473 54.625 30.787 1.00 47.37 254 VAL A O 1
ATOM 1492 N N . THR A 1 210 ? 25.934 52.938 29.400 1.00 49.46 255 THR A N 1
ATOM 1493 C CA . THR A 1 210 ? 24.934 53.709 28.651 1.00 50.27 255 THR A CA 1
ATOM 1494 C C . THR A 1 210 ? 23.630 52.885 28.563 1.00 51.43 255 THR A C 1
ATOM 1495 O O . THR A 1 210 ? 23.583 51.729 29.026 1.00 52.16 255 THR A O 1
ATOM 1499 N N . GLY A 1 211 ? 22.585 53.488 27.991 1.00 51.59 256 GLY A N 1
ATOM 1500 C CA . GLY A 1 211 ? 21.312 52.820 27.779 1.00 52.59 256 GLY A CA 1
ATOM 1501 C C . GLY A 1 211 ? 21.410 51.565 26.950 1.00 54.36 256 GLY A C 1
ATOM 1502 O O . GLY A 1 211 ? 20.805 50.536 27.297 1.00 54.90 256 GLY A O 1
ATOM 1503 N N . GLU A 1 212 ? 22.185 51.652 25.868 1.00 55.65 257 GLU A N 1
ATOM 1504 C CA . GLU A 1 212 ? 22.326 50.573 24.878 1.00 58.58 257 GLU A CA 1
ATOM 1505 C C . GLU A 1 212 ? 23.483 49.591 25.152 1.00 59.69 257 GLU A C 1
ATOM 1506 O O . GLU A 1 212 ? 23.544 48.531 24.556 1.00 61.07 257 GLU A O 1
ATOM 1512 N N . GLU A 1 213 ? 24.397 49.948 26.045 1.00 60.22 258 GLU A N 1
ATOM 1513 C CA . GLU A 1 213 ? 25.681 49.263 26.169 1.00 61.92 258 GLU A CA 1
ATOM 1514 C C . GLU A 1 213 ? 26.164 49.409 27.598 1.00 61.37 258 GLU A C 1
ATOM 1515 O O . GLU A 1 213 ? 26.120 50.511 28.173 1.00 60.14 258 GLU A O 1
ATOM 1521 N N . ARG A 1 214 ? 26.596 48.286 28.165 1.00 62.36 259 ARG A N 1
ATOM 1522 C CA . ARG A 1 214 ? 27.061 48.192 29.545 1.00 62.67 259 ARG A CA 1
ATOM 1523 C C . ARG A 1 214 ? 28.324 47.304 29.575 1.00 63.32 259 ARG A C 1
ATOM 1524 O O . ARG A 1 214 ? 28.242 46.093 29.436 1.00 64.07 259 ARG A O 1
ATOM 1532 N N . VAL A 1 215 ? 29.498 47.916 29.702 1.00 63.39 260 VAL A N 1
ATOM 1533 C CA . VAL A 1 215 ? 30.754 47.175 29.655 1.00 64.90 260 VAL A CA 1
ATOM 1534 C C . VAL A 1 215 ? 31.417 47.172 31.016 1.00 65.52 260 VAL A C 1
ATOM 1535 O O . VAL A 1 215 ? 31.652 48.234 31.576 1.00 64.07 260 VAL A O 1
ATOM 1539 N N . THR A 1 216 ? 31.690 45.966 31.535 1.00 68.21 261 THR A N 1
ATOM 1540 C CA . THR A 1 216 ? 32.488 45.739 32.759 1.00 70.06 261 THR A CA 1
ATOM 1541 C C . THR A 1 216 ? 33.923 45.388 32.399 1.00 72.59 261 THR A C 1
ATOM 1542 O O . THR A 1 216 ? 34.146 44.467 31.636 1.00 74.12 261 THR A O 1
ATOM 1546 N N . VAL A 1 217 ? 34.895 46.115 32.934 1.00 74.81 262 VAL A N 1
ATOM 1547 C CA . VAL A 1 217 ? 36.300 45.904 32.529 1.00 78.80 262 VAL A CA 1
ATOM 1548 C C . VAL A 1 217 ? 37.054 44.845 33.363 1.00 82.35 262 VAL A C 1
ATOM 1549 O O . VAL A 1 217 ? 37.900 44.122 32.822 1.00 83.63 262 VAL A O 1
ATOM 1553 N N . GLN A 1 218 ? 36.718 44.763 34.659 1.00 84.79 263 GLN A N 1
ATOM 1554 C CA . GLN A 1 218 ? 37.241 43.739 35.595 1.00 88.34 263 GLN A CA 1
ATOM 1555 C C . GLN A 1 218 ? 37.090 42.272 35.179 1.00 91.09 263 GLN A C 1
ATOM 1556 O O . GLN A 1 218 ? 36.003 41.862 34.736 1.00 90.49 263 GLN A O 1
ATOM 1562 N N . PRO A 1 219 ? 38.191 41.482 35.346 1.00 94.19 264 PRO A N 1
ATOM 1563 C CA . PRO A 1 219 ? 38.255 40.059 34.995 1.00 96.67 264 PRO A CA 1
ATOM 1564 C C . PRO A 1 219 ? 37.130 39.238 35.617 1.00 97.80 264 PRO A C 1
ATOM 1565 O O . PRO A 1 219 ? 36.363 38.607 34.881 1.00 98.34 264 PRO A O 1
ATOM 1569 N N . ASN A 1 220 ? 37.006 39.256 36.941 1.00 98.56 265 ASN A N 1
ATOM 1570 C CA . ASN A 1 220 ? 35.992 38.420 37.592 1.00 100.17 265 ASN A CA 1
ATOM 1571 C C . ASN A 1 220 ? 34.565 38.818 37.183 1.00 98.97 265 ASN A C 1
ATOM 1572 O O . ASN A 1 220 ? 33.736 37.957 36.859 1.00 99.72 265 ASN A O 1
ATOM 1577 N N . GLY A 1 221 ? 34.303 40.124 37.167 1.00 97.23 266 GLY A N 1
ATOM 1578 C CA . GLY A 1 221 ? 32.970 40.640 36.884 1.00 95.46 266 GLY A CA 1
ATOM 1579 C C . GLY A 1 221 ? 32.467 41.407 38.087 1.00 94.31 266 GLY A C 1
ATOM 1580 O O . GLY A 1 221 ? 31.362 41.152 38.588 1.00 94.46 266 GLY A O 1
ATOM 1581 N N . LYS A 1 222 ? 33.301 42.329 38.572 1.00 93.03 267 LYS A N 1
ATOM 1582 C CA . LYS A 1 222 ? 32.906 43.252 39.640 1.00 91.06 267 LYS A CA 1
ATOM 1583 C C . LYS A 1 222 ? 32.944 44.683 39.104 1.00 87.76 267 LYS A C 1
ATOM 1584 O O . LYS A 1 222 ? 33.507 44.947 38.048 1.00 87.52 267 LYS A O 1
ATOM 1590 N N . GLN A 1 223 ? 32.340 45.606 39.834 1.00 84.67 268 GLN A N 1
ATOM 1591 C CA . GLN A 1 223 ? 32.277 46.989 39.395 1.00 81.03 268 GLN A CA 1
ATOM 1592 C C . GLN A 1 223 ? 33.600 47.735 39.604 1.00 78.46 268 GLN A C 1
ATOM 1593 O O . GLN A 1 223 ? 34.091 47.781 40.725 1.00 78.89 268 GLN A O 1
ATOM 1599 N N . ALA A 1 224 ? 34.161 48.338 38.556 1.00 74.75 269 ALA A N 1
ATOM 1600 C CA . ALA A 1 224 ? 35.299 49.247 38.740 1.00 71.93 269 ALA A CA 1
ATOM 1601 C C . ALA A 1 224 ? 34.883 50.447 39.610 1.00 69.09 269 ALA A C 1
ATOM 1602 O O . ALA A 1 224 ? 33.700 50.666 39.831 1.00 68.42 269 ALA A O 1
ATOM 1604 N N . SER A 1 225 ? 3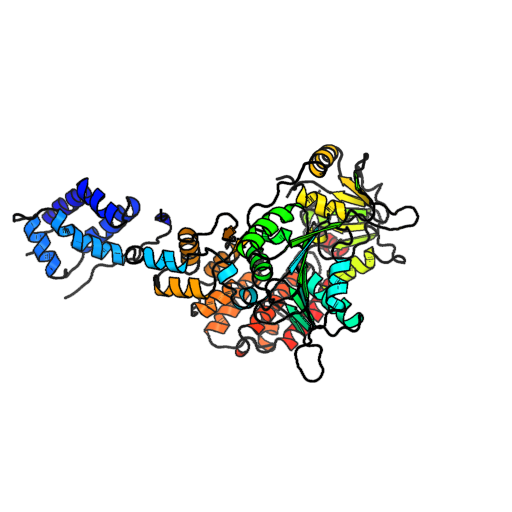5.832 51.225 40.110 1.00 66.59 270 SER A N 1
ATOM 1605 C CA . SER A 1 225 ? 35.482 52.337 40.991 1.00 63.58 270 SER A CA 1
ATOM 1606 C C . SER A 1 225 ? 35.350 53.650 40.237 1.00 60.94 270 SER A C 1
ATOM 1607 O O . SER A 1 225 ? 35.054 54.723 40.816 1.00 59.38 270 SER A O 1
ATOM 1610 N N . HIS A 1 226 ? 35.581 53.546 38.932 1.00 58.98 271 HIS A N 1
ATOM 1611 C CA . HIS A 1 226 ? 35.290 54.620 37.990 1.00 56.24 271 HIS A CA 1
ATOM 1612 C C . HIS A 1 226 ? 34.290 54.120 36.974 1.00 55.07 271 HIS A C 1
ATOM 1613 O O . HIS A 1 226 ? 34.309 52.955 36.559 1.00 56.34 271 HIS A O 1
ATOM 1620 N N . VAL A 1 227 ? 33.370 54.994 36.619 1.00 52.54 272 VAL A N 1
ATOM 1621 C CA . VAL A 1 227 ? 32.356 54.651 35.678 1.00 50.79 272 VAL A CA 1
ATOM 1622 C C . VAL A 1 227 ? 32.224 55.884 34.851 1.00 50.11 272 VAL A C 1
ATOM 1623 O O . VAL A 1 227 ? 32.352 56.992 35.383 1.00 49.93 272 VAL A O 1
ATOM 1627 N N . SER A 1 228 ? 32.015 55.696 33.549 1.00 49.43 273 SER A N 1
ATOM 1628 C CA . SER A 1 228 ? 31.696 56.794 32.657 1.00 48.48 273 SER A CA 1
ATOM 1629 C C . SER A 1 228 ? 30.358 56.441 32.065 1.00 47.86 273 SER A C 1
ATOM 1630 O O . SER A 1 228 ? 30.171 55.302 31.650 1.00 49.13 273 SER A O 1
ATOM 1633 N N . CYS A 1 229 ? 29.420 57.388 32.028 1.00 46.18 274 CYS A N 1
ATOM 1634 C CA . CYS A 1 229 ? 28.066 57.079 31.575 1.00 45.43 274 CYS A CA 1
ATOM 1635 C C . CYS A 1 229 ? 27.438 58.263 30.910 1.00 44.36 274 CYS A C 1
ATOM 1636 O O . CYS A 1 229 ? 27.872 59.396 31.123 1.00 44.95 274 CYS A O 1
ATOM 1639 N N . THR A 1 230 ? 26.409 58.030 30.110 1.00 43.11 275 THR A N 1
ATOM 1640 C CA . THR A 1 230 ? 25.595 59.137 29.662 1.00 41.60 275 THR A CA 1
ATOM 1641 C C . THR A 1 230 ? 24.793 59.498 30.868 1.00 40.39 275 THR A C 1
ATOM 1642 O O . THR A 1 230 ? 24.382 58.609 31.605 1.00 39.45 275 THR A O 1
ATOM 1646 N N . VAL A 1 231 ? 24.536 60.794 31.032 1.00 39.76 276 VAL A N 1
ATOM 1647 C CA . VAL A 1 231 ? 23.944 61.338 32.250 1.00 39.42 276 VAL A CA 1
ATOM 1648 C C . VAL A 1 231 ? 22.628 60.654 32.675 1.00 39.95 276 VAL A C 1
ATOM 1649 O O . VAL A 1 231 ? 22.437 60.347 33.858 1.00 40.43 276 VAL A O 1
ATOM 1653 N N . GLU A 1 232 ? 21.761 60.341 31.726 1.00 40.04 277 GLU A N 1
ATOM 1654 C CA . GLU A 1 232 ? 20.532 59.637 32.060 1.00 40.45 277 GLU A CA 1
ATOM 1655 C C . GLU A 1 232 ? 20.727 58.405 32.924 1.00 40.84 277 GLU A C 1
ATOM 1656 O O . GLU A 1 232 ? 19.796 57.982 33.600 1.00 41.45 277 GLU A O 1
ATOM 1662 N N . MET A 1 233 ? 21.921 57.822 32.911 1.00 40.96 278 MET A N 1
ATOM 1663 C CA . MET A 1 233 ? 22.088 56.479 33.462 1.00 40.89 278 MET A CA 1
ATOM 1664 C C . MET A 1 233 ? 22.893 56.418 34.746 1.00 41.39 278 MET A C 1
ATOM 1665 O O . MET A 1 233 ? 23.280 55.314 35.171 1.00 42.23 278 MET A O 1
ATOM 1670 N N . CYS A 1 234 ? 23.176 57.552 35.379 1.00 40.12 279 CYS A N 1
ATOM 1671 C CA . CYS A 1 234 ? 24.067 57.442 36.512 1.00 40.92 279 CYS A CA 1
ATOM 1672 C C . CYS A 1 234 ? 23.357 57.022 37.803 1.00 40.57 279 CYS A C 1
ATOM 1673 O O . CYS A 1 234 ? 22.179 57.266 37.967 1.00 41.29 279 CYS A O 1
ATOM 1676 N N . SER A 1 235 ? 24.066 56.384 38.719 1.00 40.44 280 SER A N 1
ATOM 1677 C CA . SER A 1 235 ? 23.473 55.939 39.967 1.00 40.73 280 SER A CA 1
ATOM 1678 C C . SER A 1 235 ? 23.428 57.070 40.938 1.00 40.71 280 SER A C 1
ATOM 1679 O O . SER A 1 235 ? 24.434 57.723 41.161 1.00 41.29 280 SER A O 1
ATOM 1682 N N . VAL A 1 236 ? 22.290 57.294 41.579 1.00 41.41 281 VAL A N 1
ATOM 1683 C CA . VAL A 1 236 ? 22.283 58.265 42.677 1.00 40.50 281 VAL A CA 1
ATOM 1684 C C . VAL A 1 236 ? 22.282 57.576 44.046 1.00 42.56 281 VAL A C 1
ATOM 1685 O O . VAL A 1 236 ? 22.018 58.208 45.057 1.00 43.31 281 VAL A O 1
ATOM 1689 N N . THR A 1 237 ? 22.604 56.285 44.072 1.00 44.09 282 THR A N 1
ATOM 1690 C CA . THR A 1 237 ? 22.816 55.572 45.324 1.00 46.35 282 THR A CA 1
ATOM 1691 C C . THR A 1 237 ? 24.162 54.829 45.416 1.00 47.32 282 THR A C 1
ATOM 1692 O O . THR A 1 237 ? 24.301 53.929 46.232 1.00 49.67 282 THR A O 1
ATOM 1696 N N . THR A 1 238 ? 25.134 55.179 44.582 1.00 46.96 283 THR A N 1
ATOM 1697 C CA . THR A 1 238 ? 26.530 54.771 44.767 1.00 46.87 283 THR A CA 1
ATOM 1698 C C . THR A 1 238 ? 27.372 55.934 45.309 1.00 46.87 283 THR A C 1
ATOM 1699 O O . THR A 1 238 ? 27.216 57.078 44.852 1.00 46.55 283 THR A O 1
ATOM 1703 N N . PRO A 1 239 ? 28.259 55.660 46.289 1.00 47.90 284 PRO A N 1
ATOM 1704 C CA . PRO A 1 239 ? 29.267 56.641 46.738 1.00 48.48 284 PRO A CA 1
ATOM 1705 C C . PRO A 1 239 ? 30.373 56.923 45.702 1.00 49.08 284 PRO A C 1
ATOM 1706 O O . PRO A 1 239 ? 30.871 55.999 45.021 1.00 50.17 284 PRO A O 1
ATOM 1710 N N . TYR A 1 240 ? 30.758 58.186 45.589 1.00 49.29 285 TYR A N 1
ATOM 1711 C CA . TYR A 1 240 ? 31.874 58.576 44.735 1.00 49.62 285 TYR A CA 1
ATOM 1712 C C . TYR A 1 240 ? 32.647 59.665 45.389 1.00 50.16 285 TYR A C 1
ATOM 1713 O O . TYR A 1 240 ? 32.087 60.647 45.887 1.00 49.48 285 TYR A O 1
ATOM 1722 N N . GLU A 1 241 ? 33.954 59.485 45.350 1.00 51.37 286 GLU A N 1
ATOM 1723 C CA . GLU A 1 241 ? 34.881 60.471 45.821 1.00 52.38 286 GLU A CA 1
ATOM 1724 C C . GLU A 1 241 ? 34.719 61.699 44.900 1.00 51.29 286 GLU A C 1
ATOM 1725 O O . GLU A 1 241 ? 34.514 62.826 45.395 1.00 51.61 286 GLU A O 1
ATOM 1731 N N . VAL A 1 242 ? 34.743 61.485 43.571 1.00 49.57 287 VAL A N 1
ATOM 1732 C CA . VAL A 1 242 ? 34.544 62.602 42.631 1.00 47.74 287 VAL A CA 1
ATOM 1733 C C . VAL A 1 242 ? 33.487 62.332 41.568 1.00 46.13 287 VAL A C 1
ATOM 1734 O O . VAL A 1 242 ? 33.348 61.203 41.120 1.00 45.95 287 VAL A O 1
ATOM 1738 N N . ALA A 1 243 ? 32.743 63.364 41.171 1.00 44.34 288 ALA A N 1
ATOM 1739 C CA . ALA A 1 243 ? 31.819 63.222 40.042 1.00 42.95 288 ALA A CA 1
ATOM 1740 C C . ALA A 1 243 ? 31.968 64.387 39.085 1.00 42.43 288 ALA A C 1
ATOM 1741 O O . ALA A 1 243 ? 32.198 65.526 39.494 1.00 43.24 288 ALA A O 1
ATOM 1743 N N . VAL A 1 244 ? 31.846 64.121 37.803 1.00 41.27 289 VAL A N 1
ATOM 1744 C CA . VAL A 1 244 ? 31.990 65.181 36.865 1.00 41.25 289 VAL A CA 1
ATOM 1745 C C . VAL A 1 244 ? 30.706 65.224 36.079 1.00 41.45 289 VAL A C 1
ATOM 1746 O O . VAL A 1 244 ? 30.320 64.209 35.515 1.00 42.54 289 VAL A O 1
ATOM 1750 N N . ILE A 1 245 ? 30.012 66.354 36.053 1.00 40.90 290 ILE A N 1
ATOM 1751 C CA . ILE A 1 245 ? 28.831 66.443 35.213 1.00 41.22 290 ILE A CA 1
ATOM 1752 C C . ILE A 1 245 ? 29.156 67.384 34.083 1.00 42.05 290 ILE A C 1
ATOM 1753 O O . ILE A 1 245 ? 29.415 68.551 34.323 1.00 43.24 290 ILE A O 1
ATOM 1758 N N . ASP A 1 246 ? 29.153 66.899 32.851 1.00 42.22 291 ASP A N 1
ATOM 1759 C CA . ASP A 1 246 ? 29.659 67.685 31.740 1.00 43.11 291 ASP A CA 1
ATOM 1760 C C . ASP A 1 246 ? 28.519 68.402 31.043 1.00 43.12 291 ASP A C 1
ATOM 1761 O O . ASP A 1 246 ? 27.411 67.893 30.950 1.00 42.36 291 ASP A O 1
ATOM 1766 N N . GLU A 1 247 ? 28.801 69.596 30.544 1.00 44.07 292 GLU A N 1
ATOM 1767 C CA . GLU A 1 247 ? 27.822 70.391 29.815 1.00 44.76 292 GLU A CA 1
ATOM 1768 C C . GLU A 1 247 ? 26.582 70.686 30.647 1.00 44.60 292 GLU A C 1
ATOM 1769 O O . GLU A 1 247 ? 25.460 70.400 30.240 1.00 44.88 292 GLU A O 1
ATOM 1775 N N . ILE A 1 248 ? 26.805 71.269 31.825 1.00 44.22 293 ILE A N 1
ATOM 1776 C CA . ILE A 1 248 ? 25.743 71.473 32.785 1.00 43.33 293 ILE A CA 1
ATOM 1777 C C . ILE A 1 248 ? 24.679 72.467 32.345 1.00 44.06 293 ILE A C 1
ATOM 1778 O O . ILE A 1 248 ? 23.566 72.413 32.856 1.00 44.95 293 ILE A O 1
ATOM 1783 N N . GLN A 1 249 ? 24.974 73.361 31.402 1.00 44.46 294 GLN A N 1
ATOM 1784 C CA . GLN A 1 249 ? 23.905 74.245 30.866 1.00 44.29 294 GLN A CA 1
ATOM 1785 C C . GLN A 1 249 ? 22.769 73.468 30.173 1.00 44.07 294 GLN A C 1
ATOM 1786 O O . GLN A 1 249 ? 21.701 74.029 29.896 1.00 44.54 294 GLN A O 1
ATOM 1792 N N . MET A 1 250 ? 22.988 72.190 29.893 1.00 42.55 295 MET A N 1
ATOM 1793 C CA . MET A 1 250 ? 21.926 71.405 29.297 1.00 42.37 295 MET A CA 1
ATOM 1794 C C . MET A 1 250 ? 20.768 71.132 30.254 1.00 41.80 295 MET A C 1
ATOM 1795 O O . MET A 1 250 ? 19.686 70.694 29.846 1.00 41.36 295 MET A O 1
ATOM 1800 N N . ILE A 1 251 ? 20.997 71.422 31.532 1.00 41.40 296 ILE A N 1
ATOM 1801 C CA . ILE A 1 251 ? 19.963 71.276 32.543 1.00 41.07 296 ILE A CA 1
ATOM 1802 C C . ILE A 1 251 ? 18.674 72.011 32.101 1.00 42.21 296 ILE A C 1
ATOM 1803 O O . ILE A 1 251 ? 17.604 71.827 32.665 1.00 42.72 296 ILE A O 1
ATOM 1808 N N . ARG A 1 252 ? 18.769 72.814 31.058 1.00 43.06 297 ARG A N 1
ATOM 1809 C CA . ARG A 1 252 ? 17.625 73.612 30.659 1.00 44.39 297 ARG A CA 1
ATOM 1810 C C . ARG A 1 252 ? 17.023 73.125 29.355 1.00 44.40 297 ARG A C 1
ATOM 1811 O O . ARG A 1 252 ? 16.073 73.721 28.853 1.00 45.81 297 ARG A O 1
ATOM 1819 N N . ASP A 1 253 ? 17.564 72.040 28.824 1.00 43.12 298 ASP A N 1
ATOM 1820 C CA . ASP A 1 253 ? 17.069 71.463 27.593 1.00 43.58 298 ASP A CA 1
ATOM 1821 C C . ASP A 1 253 ? 15.627 70.990 27.774 1.00 43.60 298 ASP A C 1
ATOM 1822 O O . ASP A 1 253 ? 15.348 70.209 28.671 1.00 43.46 298 ASP A O 1
ATOM 1827 N N . PRO A 1 254 ? 14.690 71.439 26.920 1.00 44.43 299 PRO A N 1
ATOM 1828 C CA . PRO A 1 254 ? 13.270 71.119 27.197 1.00 44.64 299 PRO A CA 1
ATOM 1829 C C . PRO A 1 254 ? 12.976 69.626 27.362 1.00 44.66 299 PRO A C 1
ATOM 1830 O O . PRO A 1 254 ? 12.074 69.248 28.120 1.00 45.25 299 PRO A O 1
ATOM 1834 N N . ALA A 1 255 ? 13.725 68.783 26.654 1.00 44.44 300 ALA A N 1
ATOM 1835 C CA . ALA A 1 255 ? 13.410 67.368 26.593 1.00 44.02 300 ALA A CA 1
ATOM 1836 C C . ALA A 1 255 ? 14.242 66.590 27.608 1.00 42.93 300 ALA A C 1
ATOM 1837 O O . ALA A 1 255 ? 13.683 65.795 28.372 1.00 43.41 300 ALA A O 1
ATOM 1839 N N . ARG A 1 256 ? 15.550 66.852 27.623 1.00 41.42 301 ARG A N 1
ATOM 1840 C CA . ARG A 1 256 ? 16.528 66.079 28.381 1.00 40.12 301 ARG A CA 1
ATOM 1841 C C . ARG A 1 256 ? 16.975 66.645 29.748 1.00 38.24 301 ARG A C 1
ATOM 1842 O O . ARG A 1 256 ? 17.631 65.954 30.523 1.00 36.55 301 ARG A O 1
ATOM 1850 N N . GLY A 1 257 ? 16.638 67.898 30.014 1.00 37.64 302 GLY A N 1
ATOM 1851 C CA . GLY A 1 257 ? 17.046 68.591 31.218 1.00 36.67 302 GLY A CA 1
ATOM 1852 C C . GLY A 1 257 ? 16.923 67.779 32.491 1.00 36.58 302 GLY A C 1
ATOM 1853 O O . GLY A 1 257 ? 17.861 67.778 33.290 1.00 36.83 302 GLY A O 1
ATOM 1854 N N . TRP A 1 258 ? 15.796 67.081 32.692 1.00 36.52 303 TRP A N 1
ATOM 1855 C CA . TRP A 1 258 ? 15.538 66.313 33.938 1.00 35.74 303 TRP A CA 1
ATOM 1856 C C . TRP A 1 258 ? 16.729 65.474 34.377 1.00 36.14 303 TRP A C 1
ATOM 1857 O O . TRP A 1 258 ? 16.955 65.307 35.582 1.00 37.09 303 TRP A O 1
ATOM 1868 N N . ALA A 1 259 ? 17.510 64.983 33.416 1.00 35.86 304 ALA A N 1
ATOM 1869 C CA . ALA A 1 259 ? 18.639 64.138 33.723 1.00 35.66 304 ALA A CA 1
ATOM 1870 C C . ALA A 1 259 ? 19.792 64.870 34.378 1.00 35.20 304 ALA A C 1
ATOM 1871 O O . ALA A 1 259 ? 20.396 64.340 35.324 1.00 35.45 304 ALA A O 1
ATOM 1873 N N . TRP A 1 260 ? 20.117 66.067 33.894 1.00 34.48 305 TRP A N 1
ATOM 1874 C CA . TRP A 1 260 ? 21.142 66.865 34.592 1.00 33.55 305 TRP A CA 1
ATOM 1875 C C . TRP A 1 260 ? 20.702 67.241 35.980 1.00 33.21 305 TRP A C 1
ATOM 1876 O O . TRP A 1 260 ? 21.524 67.246 36.895 1.00 33.74 305 TRP A O 1
ATOM 1887 N N . THR A 1 261 ? 19.404 67.512 36.158 1.00 32.66 306 THR A N 1
ATOM 1888 C CA . THR A 1 261 ? 18.919 67.928 37.460 1.00 31.70 306 THR A CA 1
ATOM 1889 C C . THR A 1 261 ? 19.041 66.774 38.410 1.00 32.60 306 THR A C 1
ATOM 1890 O O . THR A 1 261 ? 19.380 66.960 39.581 1.00 33.29 306 THR A O 1
ATOM 1894 N N . ARG A 1 262 ? 18.798 65.562 37.910 1.00 32.80 307 ARG A N 1
ATOM 1895 C CA . ARG A 1 262 ? 18.881 64.393 38.777 1.00 32.57 307 ARG A CA 1
ATOM 1896 C C . ARG A 1 262 ? 20.313 64.231 39.212 1.00 32.77 307 ARG A C 1
ATOM 1897 O O . ARG A 1 262 ? 20.571 64.115 40.393 1.00 33.81 307 ARG A O 1
ATOM 1905 N N . ALA A 1 263 ? 21.246 64.258 38.256 1.00 32.93 308 ALA A N 1
ATOM 1906 C CA . ALA A 1 263 ? 22.680 64.098 38.541 1.00 32.33 308 ALA A CA 1
ATOM 1907 C C . ALA A 1 263 ? 23.177 65.162 39.511 1.00 32.56 308 ALA A C 1
ATOM 1908 O O . ALA A 1 263 ? 23.818 64.829 40.504 1.00 32.41 308 ALA A O 1
ATOM 1910 N N . LEU A 1 264 ? 22.841 66.425 39.239 1.00 32.51 309 LEU A N 1
ATOM 1911 C CA . LEU A 1 264 ? 23.274 67.516 40.085 1.00 33.63 309 LEU A CA 1
ATOM 1912 C C . LEU A 1 264 ? 22.774 67.383 41.537 1.00 34.81 309 LEU A C 1
ATOM 1913 O O . LEU A 1 264 ? 23.547 67.535 42.482 1.00 34.44 309 LEU A O 1
ATOM 1918 N N . LEU A 1 265 ? 21.477 67.088 41.694 1.00 36.21 310 LEU A N 1
ATOM 1919 C CA . LEU A 1 265 ? 20.825 67.063 43.011 1.00 36.79 310 LEU A CA 1
ATOM 1920 C C . LEU A 1 265 ? 21.124 65.788 43.759 1.00 37.52 310 LEU A C 1
ATOM 1921 O O . LEU A 1 265 ? 21.045 65.767 44.983 1.00 38.75 310 LEU A O 1
ATOM 1926 N N . GLY A 1 266 ? 21.482 64.730 43.036 1.00 37.25 311 GLY A N 1
ATOM 1927 C CA . GLY A 1 266 ? 21.399 63.393 43.596 1.00 37.25 311 GLY A CA 1
ATOM 1928 C C . GLY A 1 266 ? 22.678 62.572 43.691 1.00 37.80 311 GLY A C 1
ATOM 1929 O O . GLY A 1 266 ? 22.692 61.558 44.405 1.00 39.13 311 GLY A O 1
ATOM 1930 N N . LEU A 1 267 ? 23.740 62.968 42.987 1.00 36.44 312 LEU A N 1
ATOM 1931 C CA . LEU A 1 267 ? 24.972 62.207 43.016 1.00 35.91 312 LEU A CA 1
ATOM 1932 C C . LEU A 1 267 ? 25.624 62.235 44.388 1.00 37.53 312 LEU A C 1
ATOM 1933 O O . LEU A 1 267 ? 25.869 63.300 44.930 1.00 37.91 312 LEU A O 1
ATOM 1938 N N . CYS A 1 268 ? 25.900 61.065 44.955 1.00 39.11 313 CYS A N 1
ATOM 1939 C CA . CYS A 1 268 ? 26.566 60.983 46.240 1.00 41.18 313 CYS A CA 1
ATOM 1940 C C . CYS A 1 268 ? 28.075 61.079 46.066 1.00 42.40 313 CYS A C 1
ATOM 1941 O O . CYS A 1 268 ? 28.802 60.126 46.381 1.00 43.74 313 CYS A O 1
ATOM 1944 N N . ALA A 1 269 ? 28.540 62.217 45.560 1.00 42.78 314 ALA A N 1
ATOM 1945 C CA . ALA A 1 269 ? 29.955 62.437 45.289 1.00 43.57 314 ALA A CA 1
ATOM 1946 C C . ALA A 1 269 ? 30.452 63.393 46.301 1.00 44.98 314 ALA A C 1
ATOM 1947 O O . ALA A 1 269 ? 29.678 64.224 46.793 1.00 46.00 314 ALA A O 1
ATOM 1949 N N . GLU A 1 270 ? 31.745 63.342 46.607 1.00 45.95 315 GLU A N 1
ATOM 1950 C CA . GLU A 1 270 ? 32.235 64.225 47.655 1.00 46.23 315 GLU A CA 1
ATOM 1951 C C . GLU A 1 270 ? 32.534 65.588 47.073 1.00 46.38 315 GLU A C 1
ATOM 1952 O O . GLU A 1 270 ? 32.440 66.596 47.760 1.00 46.66 315 GLU A O 1
ATOM 1958 N N . GLU A 1 271 ? 32.826 65.614 45.780 1.00 46.36 316 GLU A N 1
ATOM 1959 C CA . GLU A 1 271 ? 32.992 66.858 45.071 1.00 47.20 316 GLU A CA 1
ATOM 1960 C C . GLU A 1 271 ? 32.311 66.764 43.740 1.00 45.74 316 GLU A C 1
ATOM 1961 O O . GLU A 1 271 ? 32.683 65.946 42.900 1.00 46.35 316 GLU A O 1
ATOM 1967 N N . VAL A 1 272 ? 31.310 67.592 43.523 1.00 44.50 317 VAL A N 1
ATOM 1968 C CA . VAL A 1 272 ? 30.622 67.520 42.270 1.00 44.15 317 VAL A CA 1
ATOM 1969 C C . VAL A 1 272 ? 31.262 68.590 41.418 1.00 44.81 317 VAL A C 1
ATOM 1970 O O . VAL A 1 272 ? 31.170 69.768 41.760 1.00 45.60 317 VAL A O 1
ATOM 1974 N N . HIS A 1 273 ? 31.931 68.176 40.336 1.00 44.56 318 HIS A N 1
ATOM 1975 C CA . HIS A 1 273 ? 32.528 69.088 39.375 1.00 44.54 318 HIS A CA 1
ATOM 1976 C C . HIS A 1 273 ? 31.641 69.206 38.174 1.00 44.25 318 HIS A C 1
ATOM 1977 O O . HIS A 1 273 ? 31.473 68.220 37.465 1.00 44.79 318 HIS A O 1
ATOM 1984 N N . LEU A 1 274 ? 31.091 70.393 37.931 1.00 44.05 319 LEU A N 1
ATOM 1985 C CA . LEU A 1 274 ? 30.343 70.692 36.711 1.00 44.22 319 LEU A CA 1
ATOM 1986 C C . LEU A 1 274 ? 31.196 71.428 35.669 1.00 46.20 319 LEU A C 1
ATOM 1987 O O . LEU A 1 274 ? 32.106 72.181 36.034 1.00 48.20 319 LEU A O 1
ATOM 1992 N N . CYS A 1 275 ? 30.906 71.257 34.383 1.00 46.67 320 CYS A N 1
ATOM 1993 C CA . CYS A 1 275 ? 31.606 72.016 33.343 1.00 48.17 320 CYS A CA 1
ATOM 1994 C C . CYS A 1 275 ? 30.603 72.517 32.348 1.00 48.67 320 CYS A C 1
ATOM 1995 O O . CYS A 1 275 ? 29.870 71.723 31.733 1.00 48.78 320 CYS A O 1
ATOM 1998 N N . GLY A 1 276 ? 30.553 73.831 32.167 1.00 49.57 321 GLY A N 1
ATOM 1999 C CA . GLY A 1 276 ? 29.544 74.414 31.290 1.00 49.90 321 GLY A CA 1
ATOM 2000 C C . GLY A 1 276 ? 29.730 75.887 31.079 1.00 51.45 321 GLY A C 1
ATOM 2001 O O . GLY A 1 276 ? 30.752 76.448 31.456 1.00 52.18 321 GLY A O 1
ATOM 2002 N N . GLU A 1 277 ? 28.726 76.516 30.479 1.00 52.41 322 GLU A N 1
ATOM 2003 C CA . GLU A 1 277 ? 28.780 77.924 30.133 1.00 53.92 322 GLU A CA 1
ATOM 2004 C C . GLU A 1 277 ? 28.404 78.806 31.318 1.00 53.02 322 GLU A C 1
ATOM 2005 O O . GLU A 1 277 ? 27.676 78.385 32.201 1.00 52.39 322 GLU A O 1
ATOM 2011 N N . PRO A 1 278 ? 28.924 80.036 31.358 1.00 53.56 323 PRO A N 1
ATOM 2012 C CA . PRO A 1 278 ? 28.569 80.934 32.451 1.00 52.95 323 PRO A CA 1
ATOM 2013 C C . PRO A 1 278 ? 27.086 81.142 32.604 1.00 52.23 323 PRO A C 1
ATOM 2014 O O . PRO A 1 278 ? 26.629 81.448 33.711 1.00 53.07 323 PRO A O 1
ATOM 2018 N N . ALA A 1 279 ? 26.321 80.977 31.529 1.00 51.12 324 ALA A N 1
ATOM 2019 C CA . ALA A 1 279 ? 24.902 81.300 31.597 1.00 50.13 324 ALA A CA 1
ATOM 2020 C C . ALA A 1 279 ? 24.213 80.398 32.588 1.00 48.90 324 ALA A C 1
ATOM 2021 O O . ALA A 1 279 ? 23.167 80.754 33.124 1.00 49.69 324 ALA A O 1
ATOM 2023 N N . ALA A 1 280 ? 24.825 79.245 32.845 1.00 47.60 325 ALA A N 1
ATOM 2024 C CA . ALA A 1 280 ? 24.343 78.268 33.807 1.00 46.34 325 ALA A CA 1
ATOM 2025 C C . ALA A 1 280 ? 24.682 78.522 35.319 1.00 46.89 325 ALA A C 1
ATOM 2026 O O . ALA A 1 280 ? 24.040 77.919 36.219 1.00 46.35 325 ALA A O 1
ATOM 2028 N N . ILE A 1 281 ? 25.650 79.414 35.607 1.00 47.39 326 ILE A N 1
ATOM 2029 C CA . ILE A 1 281 ? 26.086 79.667 36.990 1.00 47.42 326 ILE A CA 1
ATOM 2030 C C . ILE A 1 281 ? 24.983 80.130 37.940 1.00 48.13 326 ILE A C 1
ATOM 2031 O O . ILE A 1 281 ? 24.945 79.677 39.079 1.00 47.69 326 ILE A O 1
ATOM 2036 N N . ASP A 1 282 ? 24.108 81.031 37.497 1.00 49.39 327 ASP A N 1
ATOM 2037 C CA . ASP A 1 282 ? 23.051 81.541 38.379 1.00 50.93 327 ASP A CA 1
ATOM 2038 C C . ASP A 1 282 ? 22.111 80.437 38.874 1.00 50.01 327 ASP A C 1
ATOM 2039 O O . ASP A 1 282 ? 21.976 80.231 40.084 1.00 49.12 327 ASP A O 1
ATOM 2044 N N . LEU A 1 283 ? 21.484 79.722 37.932 1.00 49.41 328 LEU A N 1
ATOM 2045 C CA . LEU A 1 283 ? 20.611 78.606 38.275 1.00 47.52 328 LEU A CA 1
ATOM 2046 C C . LEU A 1 283 ? 21.317 77.651 39.224 1.00 46.88 328 LEU A C 1
ATOM 2047 O O . LEU A 1 283 ? 20.759 77.277 40.268 1.00 47.70 328 LEU A O 1
ATOM 2052 N N . VAL A 1 284 ? 22.530 77.235 38.884 1.00 45.48 329 VAL A N 1
ATOM 2053 C CA . VAL A 1 284 ? 23.219 76.316 39.782 1.00 44.96 329 VAL A CA 1
ATOM 2054 C C . VAL A 1 284 ? 23.329 76.881 41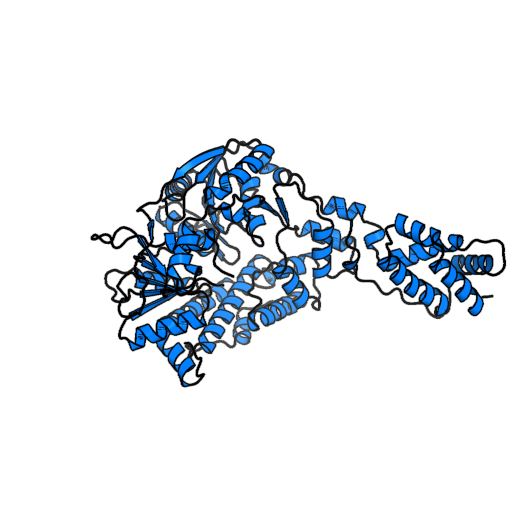.211 1.00 45.54 329 VAL A C 1
ATOM 2055 O O . VAL A 1 284 ? 23.077 76.173 42.159 1.00 45.04 329 VAL A O 1
ATOM 2059 N N . MET A 1 285 ? 23.681 78.162 41.345 1.00 46.79 330 MET A N 1
ATOM 2060 C CA . MET A 1 285 ? 23.701 78.847 42.655 1.00 48.16 330 MET A CA 1
ATOM 2061 C C . MET A 1 285 ? 22.328 78.823 43.396 1.00 48.48 330 MET A C 1
ATOM 2062 O O . MET A 1 285 ? 22.300 78.511 44.597 1.00 48.29 330 MET A O 1
ATOM 2067 N N . GLU A 1 286 ? 21.228 79.191 42.709 1.00 48.90 331 GLU A N 1
ATOM 2068 C CA . GLU A 1 286 ? 19.874 79.079 43.278 1.00 50.01 331 GLU A CA 1
ATOM 2069 C C . GLU A 1 286 ? 19.628 77.643 43.742 1.00 48.90 331 GLU A C 1
ATOM 2070 O O . GLU A 1 286 ? 19.120 77.436 44.862 1.00 49.72 331 GLU A O 1
ATOM 2076 N N . LEU A 1 287 ? 19.994 76.660 42.903 1.00 47.01 332 LEU A N 1
ATOM 2077 C CA . LEU A 1 287 ? 19.765 75.249 43.255 1.00 45.35 332 LEU A CA 1
ATOM 2078 C C . LEU A 1 287 ? 20.523 74.829 44.507 1.00 45.10 332 LEU A C 1
ATOM 2079 O O . LEU A 1 287 ? 19.911 74.306 45.451 1.00 45.01 332 LEU A O 1
ATOM 2084 N N . MET A 1 288 ? 21.832 75.093 44.526 1.00 44.57 333 MET A N 1
ATOM 2085 C CA . MET A 1 288 ? 22.675 74.687 45.629 1.00 44.54 333 MET A CA 1
ATOM 2086 C C . MET A 1 288 ? 22.313 75.421 46.918 1.00 45.93 333 MET A C 1
ATOM 2087 O O . MET A 1 288 ? 22.642 74.978 48.020 1.00 46.04 333 MET A O 1
ATOM 2092 N N . TYR A 1 289 ? 21.613 76.535 46.786 1.00 46.97 334 TYR A N 1
ATOM 2093 C CA . TYR A 1 289 ? 21.240 77.286 47.955 1.00 49.27 334 TYR A CA 1
ATOM 2094 C C . TYR A 1 289 ? 20.187 76.492 48.705 1.00 49.59 334 TYR A C 1
ATOM 2095 O O . TYR A 1 289 ? 20.188 76.465 49.938 1.00 51.29 334 TYR A O 1
ATOM 2104 N N . THR A 1 290 ? 19.282 75.861 47.963 1.00 48.51 335 THR A N 1
ATOM 2105 C CA . THR A 1 290 ? 18.201 75.124 48.570 1.00 47.93 335 THR A CA 1
ATOM 2106 C C . THR A 1 290 ? 18.764 73.824 49.164 1.00 48.12 335 THR A C 1
ATOM 2107 O O . THR A 1 290 ? 18.211 73.309 50.138 1.00 49.31 335 THR A O 1
ATOM 2111 N N . THR A 1 291 ? 19.879 73.323 48.619 1.00 47.27 336 THR A N 1
ATOM 2112 C CA . THR A 1 291 ? 20.570 72.164 49.217 1.00 47.38 336 THR A CA 1
ATOM 2113 C C . THR A 1 291 ? 21.614 72.573 50.240 1.00 48.47 336 THR A C 1
ATOM 2114 O O . THR A 1 291 ? 22.188 71.721 50.936 1.00 48.39 336 THR A O 1
ATOM 2118 N N . GLY A 1 292 ? 21.893 73.876 50.289 1.00 49.08 337 GLY A N 1
ATOM 2119 C CA . GLY A 1 292 ? 22.882 74.435 51.202 1.00 50.12 337 GLY A CA 1
ATOM 2120 C C . GLY A 1 292 ? 24.278 73.885 51.005 1.00 50.38 337 GLY A C 1
ATOM 2121 O O . GLY A 1 292 ? 25.038 73.743 51.966 1.00 51.25 337 GLY A O 1
ATOM 2122 N N . GLU A 1 293 ? 24.627 73.582 49.763 1.00 49.95 338 GLU A N 1
ATOM 2123 C CA . GLU A 1 293 ? 25.973 73.145 49.458 1.00 51.00 338 GLU A CA 1
ATOM 2124 C C . GLU A 1 293 ? 26.841 74.307 48.943 1.00 51.69 338 GLU A C 1
ATOM 2125 O O . GLU A 1 293 ? 26.360 75.214 48.269 1.00 51.15 338 GLU A O 1
ATOM 2131 N N . GLU A 1 294 ? 28.126 74.270 49.297 1.00 53.46 339 GLU A N 1
ATOM 2132 C CA . GLU A 1 294 ? 29.119 75.284 48.899 1.00 55.23 339 GLU A CA 1
ATOM 2133 C C . GLU A 1 294 ? 29.410 75.204 47.374 1.00 53.07 339 GLU A C 1
ATOM 2134 O O . GLU A 1 294 ? 29.527 74.108 46.816 1.00 52.70 339 GLU A O 1
ATOM 2140 N N . VAL A 1 295 ? 29.500 76.343 46.689 1.00 52.22 340 VAL A N 1
ATOM 2141 C CA . VAL A 1 295 ? 29.847 76.364 45.246 1.00 50.54 340 VAL A CA 1
ATOM 2142 C C . VAL A 1 295 ? 31.069 77.219 45.005 1.00 51.60 340 VAL A C 1
ATOM 2143 O O . VAL A 1 295 ? 31.159 78.350 45.498 1.00 53.03 340 VAL A O 1
ATOM 2147 N N . GLU A 1 296 ? 32.001 76.687 44.232 1.00 51.37 341 GLU A N 1
ATOM 2148 C CA . GLU A 1 296 ? 33.197 77.416 43.822 1.00 52.22 341 GLU A CA 1
ATOM 2149 C C . GLU A 1 296 ? 33.256 77.554 42.292 1.00 52.23 341 GLU A C 1
ATOM 2150 O O . GLU A 1 296 ? 33.386 76.555 41.565 1.00 51.64 341 GLU A O 1
ATOM 2156 N N . VAL A 1 297 ? 33.152 78.783 41.794 1.00 53.10 342 VAL A N 1
ATOM 2157 C CA . VAL A 1 297 ? 33.288 79.017 40.342 1.00 53.16 342 VAL A CA 1
ATOM 2158 C C . VAL A 1 297 ? 34.761 79.144 39.978 1.00 53.91 342 VAL A C 1
ATOM 2159 O O . VAL A 1 297 ? 35.503 79.741 40.703 1.00 54.67 342 VAL A O 1
ATOM 2163 N N . ARG A 1 298 ? 35.166 78.538 38.871 1.00 54.24 343 ARG A N 1
ATOM 2164 C CA . ARG A 1 298 ? 36.510 78.630 38.342 1.00 55.67 343 ARG A CA 1
ATOM 2165 C C . ARG A 1 298 ? 36.432 79.027 36.871 1.00 56.44 343 ARG A C 1
ATOM 2166 O O . ARG A 1 298 ? 35.846 78.303 36.098 1.00 55.26 343 ARG A O 1
ATOM 2174 N N . ASP A 1 299 ? 37.012 80.170 36.481 1.00 59.27 344 ASP A N 1
ATOM 2175 C CA . ASP A 1 299 ? 36.844 80.687 35.096 1.00 61.05 344 ASP A CA 1
ATOM 2176 C C . ASP A 1 299 ? 37.899 80.224 34.065 1.00 62.44 344 ASP A C 1
ATOM 2177 O O . ASP A 1 299 ? 39.099 80.172 34.355 1.00 63.48 344 ASP A O 1
ATOM 2182 N N . TYR A 1 300 ? 37.428 79.873 32.868 1.00 63.17 345 TYR A N 1
ATOM 2183 C CA . TYR A 1 300 ? 38.293 79.420 31.784 1.00 65.16 345 TYR A CA 1
ATOM 2184 C C . TYR A 1 300 ? 38.019 80.259 30.547 1.00 67.84 345 TYR A C 1
ATOM 2185 O O . TYR A 1 300 ? 36.872 80.390 30.148 1.00 67.37 345 TYR A O 1
ATOM 2194 N N . LYS A 1 301 ? 39.079 80.853 29.981 1.00 72.12 346 LYS A N 1
ATOM 2195 C CA . LYS A 1 301 ? 39.000 81.714 28.788 1.00 75.82 346 LYS A CA 1
ATOM 2196 C C . LYS A 1 301 ? 39.331 80.886 27.566 1.00 77.21 346 LYS A C 1
ATOM 2197 O O . LYS A 1 301 ? 39.975 79.851 27.688 1.00 76.62 346 LYS A O 1
ATOM 2203 N N . ARG A 1 302 ? 38.906 81.338 26.389 1.00 80.19 347 ARG A N 1
ATOM 2204 C CA . ARG A 1 302 ? 39.105 80.538 25.180 1.00 83.09 347 ARG A CA 1
ATOM 2205 C C . ARG A 1 302 ? 40.585 80.288 24.813 1.00 86.42 347 ARG A C 1
ATOM 2206 O O . ARG A 1 302 ? 41.435 81.188 24.922 1.00 88.10 347 ARG A O 1
ATOM 2214 N N . LEU A 1 303 ? 40.871 79.055 24.381 1.00 84.23 348 LEU A N 1
ATOM 2215 C CA . LEU A 1 303 ? 42.255 78.555 24.210 1.00 87.63 348 LEU A CA 1
ATOM 2216 C C . LEU A 1 303 ? 43.155 79.463 23.329 1.00 89.95 348 LEU A C 1
ATOM 2217 O O . LEU A 1 303 ? 44.184 79.991 23.799 1.00 91.64 348 LEU A O 1
ATOM 2222 N N . THR A 1 304 ? 42.737 79.609 22.065 1.00 90.39 349 THR A N 1
ATOM 2223 C CA . THR A 1 304 ? 43.198 80.638 21.126 1.00 92.41 349 THR A CA 1
ATOM 2224 C C . THR A 1 304 ? 41.942 81.419 20.703 1.00 91.80 349 THR A C 1
ATOM 2225 O O . THR A 1 304 ? 40.919 80.799 20.414 1.00 90.52 349 THR A O 1
ATOM 2229 N N . PRO A 1 305 ? 42.008 82.768 20.667 1.00 93.12 350 PRO A N 1
ATOM 2230 C CA . PRO A 1 305 ? 40.852 83.687 20.420 1.00 92.84 350 PRO A CA 1
ATOM 2231 C C . PRO A 1 305 ? 40.030 83.495 19.125 1.00 91.43 350 PRO A C 1
ATOM 2232 O O . PRO A 1 305 ? 40.376 82.687 18.259 1.00 90.55 350 PRO A O 1
ATOM 2236 N N . ILE A 1 306 ? 38.953 84.266 19.009 1.00 91.36 351 ILE A N 1
ATOM 2237 C CA . ILE A 1 306 ? 37.863 83.959 18.070 1.00 90.36 351 ILE A CA 1
ATOM 2238 C C . ILE A 1 306 ? 37.632 85.034 16.990 1.00 91.04 351 ILE A C 1
ATOM 2239 O O . ILE A 1 306 ? 36.748 85.908 17.134 1.00 91.77 351 ILE A O 1
ATOM 2244 N N . SER A 1 307 ? 38.399 84.979 15.905 1.00 90.61 352 SER A N 1
ATOM 2245 C CA . SER A 1 307 ? 38.289 86.056 14.927 1.00 91.15 352 SER A CA 1
ATOM 2246 C C . SER A 1 307 ? 37.178 85.819 13.901 1.00 89.89 352 SER A C 1
ATOM 2247 O O . SER A 1 307 ? 37.215 84.871 13.109 1.00 88.33 352 SER A O 1
ATOM 2250 N N . VAL A 1 308 ? 36.177 86.691 13.965 1.00 90.39 353 VAL A N 1
ATOM 2251 C CA . VAL A 1 308 ? 35.067 86.711 13.018 1.00 90.48 353 VAL A CA 1
ATOM 2252 C C . VAL A 1 308 ? 35.501 87.401 11.725 1.00 91.90 353 VAL A C 1
ATOM 2253 O O . VAL A 1 308 ? 35.863 88.589 11.736 1.00 93.50 353 VAL A O 1
ATOM 2257 N N . LEU A 1 309 ? 35.449 86.676 10.610 1.00 91.41 354 LEU A N 1
ATOM 2258 C CA . LEU A 1 309 ? 36.018 87.201 9.367 1.00 92.72 354 LEU A CA 1
ATOM 2259 C C . LEU A 1 309 ? 35.327 88.458 8.796 1.00 94.78 354 LEU A C 1
ATOM 2260 O O . LEU A 1 309 ? 34.438 89.065 9.414 1.00 95.11 354 LEU A O 1
ATOM 2265 N N . ASP A 1 310 ? 35.770 88.808 7.593 1.00 96.43 355 ASP A N 1
ATOM 2266 C CA . ASP A 1 310 ? 35.439 90.044 6.894 1.00 98.62 355 ASP A CA 1
ATOM 2267 C C . ASP A 1 310 ? 34.994 89.703 5.455 1.00 98.28 355 ASP A C 1
ATOM 2268 O O . ASP A 1 310 ? 34.106 90.353 4.909 1.00 99.07 355 ASP A O 1
ATOM 2273 N N . HIS A 1 311 ? 35.610 88.664 4.877 1.00 96.98 356 HIS A N 1
ATOM 2274 C CA . HIS A 1 311 ? 35.249 88.109 3.571 1.00 96.67 356 HIS A CA 1
ATOM 2275 C C . HIS A 1 311 ? 34.498 86.780 3.758 1.00 93.78 356 HIS A C 1
ATOM 2276 O O . HIS A 1 311 ? 35.066 85.810 4.271 1.00 92.29 356 HIS A O 1
ATOM 2283 N N . ALA A 1 312 ? 33.228 86.735 3.343 1.00 92.61 357 ALA A N 1
ATOM 2284 C CA . ALA A 1 312 ? 32.485 85.467 3.179 1.00 89.95 357 ALA A CA 1
ATOM 2285 C C . ALA A 1 312 ? 33.283 84.441 2.368 1.00 89.10 357 ALA A C 1
ATOM 2286 O O . ALA A 1 312 ? 34.363 84.727 1.869 1.00 89.93 357 ALA A O 1
ATOM 2288 N N . LEU A 1 313 ? 32.766 83.236 2.227 1.00 87.45 358 LEU A N 1
ATOM 2289 C CA . LEU A 1 313 ? 33.462 82.285 1.386 1.00 87.46 358 LEU A CA 1
ATOM 2290 C C . LEU A 1 313 ? 33.214 82.633 -0.092 1.00 89.15 358 LEU A C 1
ATOM 2291 O O . LEU A 1 313 ? 34.049 82.353 -0.960 1.00 90.20 358 LEU A O 1
ATOM 2296 N N . GLU A 1 314 ? 32.071 83.275 -0.348 1.00 89.59 359 GLU A N 1
ATOM 2297 C CA . GLU A 1 314 ? 31.638 83.760 -1.677 1.00 91.21 359 GLU A CA 1
ATOM 2298 C C . GLU A 1 314 ? 31.454 82.613 -2.665 1.00 90.81 359 GLU A C 1
ATOM 2299 O O . GLU A 1 314 ? 30.373 82.440 -3.233 1.00 90.98 359 GLU A O 1
ATOM 2305 N N . SER A 1 315 ? 32.514 81.828 -2.835 1.00 90.25 360 SER A N 1
ATOM 2306 C CA . SER A 1 315 ? 32.547 80.701 -3.758 1.00 90.50 360 SER A CA 1
ATOM 2307 C C . SER A 1 315 ? 33.522 79.642 -3.250 1.00 89.20 360 SER A C 1
ATOM 2308 O O . SER A 1 315 ? 34.518 79.954 -2.590 1.00 88.98 360 SER A O 1
ATOM 2311 N N . LEU A 1 316 ? 33.241 78.390 -3.580 1.00 88.32 361 LEU A N 1
ATOM 2312 C CA . LEU A 1 316 ? 34.088 77.289 -3.161 1.00 87.53 361 LEU A CA 1
ATOM 2313 C C . LEU A 1 316 ? 35.499 77.392 -3.761 1.00 89.32 361 LEU A C 1
ATOM 2314 O O . LEU A 1 316 ? 36.438 76.755 -3.279 1.00 89.32 361 LEU A O 1
ATOM 2319 N N . ASP A 1 317 ? 35.637 78.220 -4.797 1.00 90.88 362 ASP A N 1
ATOM 2320 C CA . ASP A 1 317 ? 36.933 78.610 -5.351 1.00 92.19 362 ASP A CA 1
ATOM 2321 C C . ASP A 1 317 ? 37.845 79.244 -4.306 1.00 91.29 362 ASP A C 1
ATOM 2322 O O . ASP A 1 317 ? 38.782 79.960 -4.655 1.00 93.00 362 ASP A O 1
ATOM 2327 N N . ASN A 1 318 ? 37.556 79.016 -3.032 1.00 88.65 363 ASN A N 1
ATOM 2328 C CA . ASN A 1 318 ? 38.363 79.557 -1.944 1.00 87.68 363 ASN A CA 1
ATOM 2329 C C . ASN A 1 318 ? 38.446 78.554 -0.853 1.00 85.38 363 ASN A C 1
ATOM 2330 O O . ASN A 1 318 ? 39.014 78.830 0.205 1.00 84.93 363 ASN A O 1
ATOM 2335 N N . LEU A 1 319 ? 37.844 77.397 -1.106 1.00 83.81 364 LEU A N 1
ATOM 2336 C CA . LEU A 1 319 ? 37.969 76.274 -0.201 1.00 81.89 364 LEU A CA 1
ATOM 2337 C C . LEU A 1 319 ? 39.438 75.967 0.004 1.00 82.21 364 LEU A C 1
ATOM 2338 O O . LEU A 1 319 ? 40.238 75.979 -0.938 1.00 83.85 364 LEU A O 1
ATOM 2343 N N . ARG A 1 320 ? 39.775 75.706 1.254 1.00 80.08 365 ARG A N 1
ATOM 2344 C CA . ARG A 1 320 ? 41.134 75.735 1.685 1.00 80.22 365 ARG A CA 1
ATOM 2345 C C . ARG A 1 320 ? 41.290 74.622 2.720 1.00 79.05 365 ARG A C 1
ATOM 2346 O O . ARG A 1 320 ? 40.397 74.407 3.535 1.00 76.99 365 ARG A O 1
ATOM 2354 N N . PRO A 1 321 ? 42.411 73.880 2.681 1.00 80.22 366 PRO A N 1
ATOM 2355 C CA . PRO A 1 321 ? 42.541 72.855 3.722 1.00 79.38 366 PRO A CA 1
ATOM 2356 C C . PRO A 1 321 ? 42.238 73.403 5.122 1.00 77.84 366 PRO A C 1
ATOM 2357 O O . PRO A 1 321 ? 42.679 74.507 5.463 1.00 78.45 366 PRO A O 1
ATOM 2361 N N . GLY A 1 322 ? 41.449 72.648 5.894 1.00 76.28 367 GLY A N 1
ATOM 2362 C CA . GLY A 1 322 ? 41.016 73.055 7.237 1.00 74.10 367 GLY A CA 1
ATOM 2363 C C . GLY A 1 322 ? 39.627 73.677 7.318 1.00 72.27 367 GLY A C 1
ATOM 2364 O O . GLY A 1 322 ? 39.172 74.088 8.395 1.00 70.78 367 GLY A O 1
ATOM 2365 N N . ASP A 1 323 ? 38.943 73.756 6.186 1.00 72.19 368 ASP A N 1
ATOM 2366 C CA . ASP A 1 323 ? 37.601 74.335 6.172 1.00 71.24 368 ASP A CA 1
ATOM 2367 C C . ASP A 1 323 ? 36.514 73.353 6.624 1.00 69.90 368 ASP A C 1
ATOM 2368 O O . ASP A 1 323 ? 36.571 72.139 6.372 1.00 69.81 368 ASP A O 1
ATOM 2373 N N . CYS A 1 324 ? 35.534 73.902 7.327 1.00 68.84 369 CYS A N 1
ATOM 2374 C CA . CYS A 1 324 ? 34.363 73.152 7.708 1.00 67.44 369 CYS A CA 1
ATOM 2375 C C . CYS A 1 324 ? 33.110 73.932 7.306 1.00 66.73 369 CYS A C 1
ATOM 2376 O O . CYS A 1 324 ? 32.871 75.022 7.814 1.00 66.18 369 CYS A O 1
ATOM 2379 N N . ILE A 1 325 ? 32.329 73.386 6.383 1.00 66.53 370 ILE A N 1
ATOM 2380 C CA . ILE A 1 325 ? 31.102 74.047 5.984 1.00 67.18 370 ILE A CA 1
ATOM 2381 C C . ILE A 1 325 ? 29.950 73.419 6.726 1.00 66.62 370 ILE A C 1
ATOM 2382 O O . ILE A 1 325 ? 29.637 72.244 6.525 1.00 67.31 370 ILE A O 1
ATOM 2387 N N . VAL A 1 326 ? 29.310 74.202 7.579 1.00 65.99 371 VAL A N 1
ATOM 2388 C CA . VAL A 1 326 ? 28.277 73.680 8.444 1.00 64.75 371 VAL A CA 1
ATOM 2389 C C . VAL A 1 326 ? 26.925 73.861 7.776 1.00 65.40 371 VAL A C 1
ATOM 2390 O O . VAL A 1 326 ? 26.555 74.978 7.387 1.00 66.00 371 VAL A O 1
ATOM 2394 N N . CYS A 1 327 ? 26.195 72.753 7.655 1.00 65.31 372 CYS A N 1
ATOM 2395 C CA . CYS A 1 327 ? 24.864 72.734 7.037 1.00 65.95 372 CYS A CA 1
ATOM 2396 C C . CYS A 1 327 ? 23.743 72.411 8.022 1.00 65.12 372 CYS A C 1
ATOM 2397 O O . CYS A 1 327 ? 23.974 71.828 9.069 1.00 64.51 372 CYS A O 1
ATOM 2400 N N . PHE A 1 328 ? 22.524 72.780 7.662 1.00 65.43 373 PHE A N 1
ATOM 2401 C CA . PHE A 1 328 ? 21.414 72.634 8.556 1.00 65.21 373 PHE A CA 1
ATOM 2402 C C . PHE A 1 328 ? 20.303 71.818 7.945 1.00 66.34 373 PHE A C 1
ATOM 2403 O O . PHE A 1 328 ? 19.167 71.819 8.441 1.00 67.35 373 PHE A O 1
ATOM 2411 N N . SER A 1 329 ? 20.634 71.130 6.855 1.00 66.94 374 SER A N 1
ATOM 2412 C CA . SER A 1 329 ? 19.764 70.121 6.263 1.00 67.48 374 SER A CA 1
ATOM 2413 C C . SER A 1 329 ? 20.657 69.172 5.530 1.00 67.34 374 SER A C 1
ATOM 2414 O O . SER A 1 329 ? 21.710 69.553 5.062 1.00 66.78 374 SER A O 1
ATOM 2417 N N . LYS A 1 330 ? 20.249 67.921 5.468 1.00 68.55 375 LYS A N 1
ATOM 2418 C CA . LYS A 1 330 ? 21.001 66.923 4.726 1.00 70.17 375 LYS A CA 1
ATOM 2419 C C . LYS A 1 330 ? 21.076 67.230 3.199 1.00 72.22 375 LYS A C 1
ATOM 2420 O O . LYS A 1 330 ? 22.167 67.194 2.610 1.00 72.69 375 LYS A O 1
ATOM 2426 N N . ASN A 1 331 ? 19.950 67.567 2.567 1.00 73.74 376 ASN A N 1
ATOM 2427 C CA . ASN A 1 331 ? 19.998 68.102 1.201 1.00 75.61 376 ASN A CA 1
ATOM 2428 C C . ASN A 1 331 ? 21.205 68.994 0.932 1.00 75.61 376 ASN A C 1
ATOM 2429 O O . ASN A 1 331 ? 21.892 68.835 -0.077 1.00 76.63 376 ASN A O 1
ATOM 2434 N N . ASP A 1 332 ? 21.462 69.925 1.841 1.00 75.10 377 ASP A N 1
ATOM 2435 C CA . ASP A 1 332 ? 22.645 70.758 1.768 1.00 75.41 377 ASP A CA 1
ATOM 2436 C C . ASP A 1 332 ? 23.929 69.930 1.870 1.00 75.52 377 ASP A C 1
ATOM 2437 O O . ASP A 1 332 ? 24.852 70.149 1.087 1.00 76.45 377 ASP A O 1
ATOM 2442 N N . ILE A 1 333 ? 23.994 68.987 2.815 1.00 75.01 378 ILE A N 1
ATOM 2443 C CA . ILE A 1 333 ? 25.176 68.117 2.954 1.00 75.43 378 ILE A CA 1
ATOM 2444 C C . ILE A 1 333 ? 25.524 67.444 1.608 1.00 76.91 378 ILE A C 1
ATOM 2445 O O . ILE A 1 333 ? 26.638 67.574 1.092 1.00 77.37 378 ILE A O 1
ATOM 2450 N N . TYR A 1 334 ? 24.555 66.755 1.027 1.00 77.93 379 TYR A N 1
ATOM 2451 C CA . TYR A 1 334 ? 24.758 66.140 -0.278 1.00 79.97 379 TYR A CA 1
ATOM 2452 C C . TYR A 1 334 ? 25.043 67.150 -1.397 1.00 81.03 379 TYR A C 1
ATOM 2453 O O . TYR A 1 334 ? 25.760 66.827 -2.329 1.00 82.18 379 TYR A O 1
ATOM 2462 N N . SER A 1 335 ? 24.471 68.350 -1.317 1.00 81.00 380 SER A N 1
ATOM 2463 C CA . SER A 1 335 ? 24.701 69.374 -2.340 1.00 82.16 380 SER A CA 1
ATOM 2464 C C . SER A 1 335 ? 26.105 69.931 -2.286 1.00 82.15 380 SER A C 1
ATOM 2465 O O . SER A 1 335 ? 26.770 70.010 -3.298 1.00 83.87 380 SER A O 1
ATOM 2468 N N . VAL A 1 336 ? 26.552 70.340 -1.114 1.00 81.03 381 VAL A N 1
ATOM 2469 C CA . VAL A 1 336 ? 27.874 70.921 -1.007 1.00 81.40 381 VAL A CA 1
ATOM 2470 C C . VAL A 1 336 ? 28.952 69.903 -1.327 1.00 82.42 381 VAL A C 1
ATOM 2471 O O . VAL A 1 336 ? 29.915 70.228 -2.016 1.00 83.77 381 VAL A O 1
ATOM 2475 N N . SER A 1 337 ? 28.780 68.670 -0.858 1.00 82.58 382 SER A N 1
ATOM 2476 C CA . SER A 1 337 ? 29.797 67.643 -1.060 1.00 83.89 382 SER A CA 1
ATOM 2477 C C . SER A 1 337 ? 29.917 67.250 -2.536 1.00 86.29 382 SER A C 1
ATOM 2478 O O . SER A 1 337 ? 31.010 66.937 -3.015 1.00 87.53 382 SER A O 1
ATOM 2481 N N . ARG A 1 338 ? 28.786 67.265 -3.241 1.00 87.69 383 ARG A N 1
ATOM 2482 C CA . ARG A 1 338 ? 28.730 67.004 -4.689 1.00 90.46 383 ARG A CA 1
ATOM 2483 C C . ARG A 1 338 ? 29.640 67.972 -5.394 1.00 91.37 383 ARG A C 1
ATOM 2484 O O . ARG A 1 338 ? 30.638 67.568 -5.993 1.00 92.54 383 ARG A O 1
ATOM 2492 N N . GLN A 1 339 ? 29.287 69.250 -5.285 1.00 91.14 384 GLN A N 1
ATOM 2493 C CA . GLN A 1 339 ? 30.084 70.343 -5.823 1.00 92.55 384 GLN A CA 1
ATOM 2494 C C . GLN A 1 339 ? 31.587 70.178 -5.536 1.00 92.77 384 GLN A C 1
ATOM 2495 O O . GLN A 1 339 ? 32.399 70.322 -6.448 1.00 94.89 384 GLN A O 1
ATOM 2501 N N . ILE A 1 340 ? 31.955 69.853 -4.298 1.00 91.08 385 ILE A N 1
ATOM 2502 C CA . ILE A 1 340 ? 33.375 69.681 -3.945 1.00 91.57 385 ILE A CA 1
ATOM 2503 C C . ILE A 1 340 ? 34.062 68.582 -4.762 1.00 93.65 385 ILE A C 1
ATOM 2504 O O . ILE A 1 340 ? 35.243 68.694 -5.116 1.00 94.85 385 ILE A O 1
ATOM 2509 N N . GLU A 1 341 ? 33.313 67.529 -5.059 1.00 94.19 386 GLU A N 1
ATOM 2510 C CA . GLU A 1 341 ? 33.839 66.441 -5.857 1.00 96.63 386 GLU A CA 1
ATOM 2511 C C . GLU A 1 341 ? 33.962 66.836 -7.336 1.00 98.59 386 GLU A C 1
ATOM 2512 O O . GLU A 1 341 ? 34.951 66.475 -7.982 1.00 100.49 386 GLU A O 1
ATOM 2518 N N . ILE A 1 342 ? 32.978 67.573 -7.868 1.00 98.03 387 ILE A N 1
ATOM 2519 C CA . ILE A 1 342 ? 33.047 67.986 -9.275 1.00 99.73 387 ILE A CA 1
ATOM 2520 C C . ILE A 1 342 ? 34.199 68.959 -9.481 1.00 100.10 387 ILE A C 1
ATOM 2521 O O . ILE A 1 342 ? 34.682 69.110 -10.602 1.00 102.63 387 ILE A O 1
ATOM 2526 N N . ARG A 1 343 ? 34.643 69.602 -8.402 1.00 97.81 388 ARG A N 1
ATOM 2527 C CA . ARG A 1 343 ? 35.769 70.536 -8.466 1.00 98.24 388 ARG A CA 1
ATOM 2528 C C . ARG A 1 343 ? 37.101 69.869 -8.107 1.00 98.33 388 ARG A C 1
ATOM 2529 O O . ARG A 1 343 ? 38.037 70.540 -7.703 1.00 98.28 388 ARG A O 1
ATOM 2537 N N . GLY A 1 344 ? 37.181 68.551 -8.255 1.00 98.80 389 GLY A N 1
ATOM 2538 C CA . GLY A 1 344 ? 38.429 67.810 -8.045 1.00 99.92 389 GLY A CA 1
ATOM 2539 C C . GLY A 1 344 ? 39.022 67.798 -6.636 1.00 98.42 389 GLY A C 1
ATOM 2540 O O . GLY A 1 344 ? 40.178 67.413 -6.455 1.00 99.50 389 GLY A O 1
ATOM 2541 N N . LEU A 1 345 ? 38.238 68.210 -5.638 1.00 96.05 390 LEU A N 1
ATOM 2542 C CA . LEU A 1 345 ? 38.713 68.297 -4.248 1.00 94.21 390 LEU A CA 1
ATOM 2543 C C . LEU A 1 345 ? 38.100 67.219 -3.366 1.00 92.57 390 LEU A C 1
ATOM 2544 O O . LEU A 1 345 ? 36.949 66.816 -3.567 1.00 92.29 390 LEU A O 1
ATOM 2549 N N . GLU A 1 346 ? 38.863 66.759 -2.383 1.00 91.65 391 GLU A N 1
ATOM 2550 C CA . GLU A 1 346 ? 38.440 65.625 -1.577 1.00 90.25 391 GLU A CA 1
ATOM 2551 C C . GLU A 1 346 ? 37.869 66.060 -0.224 1.00 87.29 391 GLU A C 1
ATOM 2552 O O . GLU A 1 346 ? 38.408 66.992 0.407 1.00 87.04 391 GLU A O 1
ATOM 2558 N N . SER A 1 347 ? 36.794 65.390 0.222 1.00 84.84 392 SER A N 1
ATOM 2559 C CA . SER A 1 347 ? 36.057 65.818 1.435 1.00 81.39 392 SER A CA 1
ATOM 2560 C C . SER A 1 347 ? 35.534 64.724 2.399 1.00 79.18 392 SER A C 1
ATOM 2561 O O . SER A 1 347 ? 35.366 63.568 2.013 1.00 79.78 392 SER A O 1
ATOM 2564 N N . ALA A 1 348 ? 35.301 65.117 3.656 1.00 76.09 393 ALA A N 1
ATOM 2565 C CA . ALA A 1 348 ? 34.714 64.261 4.699 1.00 73.29 393 ALA A CA 1
ATOM 2566 C C . ALA A 1 348 ? 33.294 64.708 5.031 1.00 70.75 393 ALA A C 1
ATOM 2567 O O . ALA A 1 348 ? 32.997 65.902 5.017 1.00 69.77 393 ALA A O 1
ATOM 2569 N N . VAL A 1 349 ? 32.418 63.757 5.332 1.00 69.25 394 VAL A N 1
ATOM 2570 C CA . VAL A 1 349 ? 31.057 64.102 5.757 1.00 67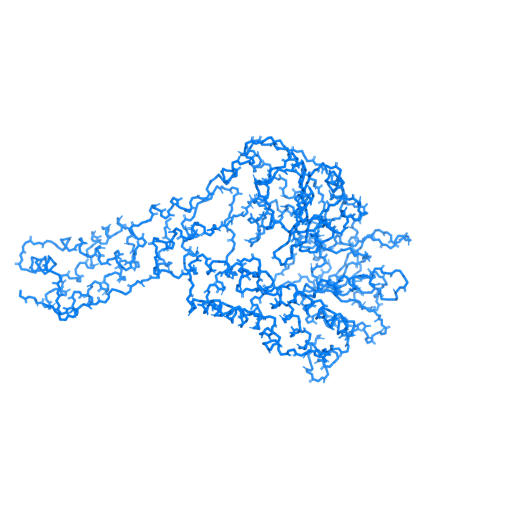.57 394 VAL A CA 1
ATOM 2571 C C . VAL A 1 349 ? 30.691 63.569 7.134 1.00 65.75 394 VAL A C 1
ATOM 2572 O O . VAL A 1 349 ? 31.023 62.417 7.466 1.00 66.46 394 VAL A O 1
ATOM 2576 N N . ILE A 1 350 ? 29.972 64.405 7.893 1.00 62.89 395 ILE A N 1
ATOM 2577 C CA . ILE A 1 350 ? 29.558 64.120 9.277 1.00 60.75 395 ILE A CA 1
ATOM 2578 C C . ILE A 1 350 ? 28.172 64.694 9.619 1.00 59.26 395 ILE A C 1
ATOM 2579 O O . ILE A 1 350 ? 27.980 65.927 9.701 1.00 58.88 395 ILE A O 1
ATOM 2584 N N . TYR A 1 351 ? 27.206 63.801 9.807 1.00 57.52 396 TYR A N 1
ATOM 2585 C CA . TYR A 1 351 ? 25.907 64.187 10.321 1.00 55.39 396 TYR A CA 1
ATOM 2586 C C . TYR A 1 351 ? 25.510 63.240 11.463 1.00 54.77 396 TYR A C 1
ATOM 2587 O O . TYR A 1 351 ? 26.032 62.107 11.547 1.00 54.93 396 TYR A O 1
ATOM 2596 N N . GLY A 1 352 ? 24.592 63.700 12.324 1.00 53.26 397 GLY A N 1
ATOM 2597 C CA . GLY A 1 352 ? 24.278 63.027 13.586 1.00 52.33 397 GLY A CA 1
ATOM 2598 C C . GLY A 1 352 ? 23.953 61.538 13.542 1.00 53.10 397 GLY A C 1
ATOM 2599 O O . GLY A 1 352 ? 24.399 60.762 14.390 1.00 53.30 397 GLY A O 1
ATOM 2600 N N . SER A 1 353 ? 23.174 61.121 12.551 1.00 53.09 398 SER A N 1
ATOM 2601 C CA . SER A 1 353 ? 22.657 59.780 12.557 1.00 52.81 398 SER A CA 1
ATOM 2602 C C . SER A 1 353 ? 23.648 58.780 11.954 1.00 53.61 398 SER A C 1
ATOM 2603 O O . SER A 1 353 ? 23.319 57.608 11.768 1.00 55.04 398 SER A O 1
ATOM 2606 N N . LEU A 1 354 ? 24.859 59.213 11.633 1.00 53.13 399 LEU A N 1
ATOM 2607 C CA . LEU A 1 354 ? 25.840 58.236 11.184 1.00 54.12 399 LEU A CA 1
ATOM 2608 C C . LEU A 1 354 ? 26.198 57.378 12.394 1.00 54.25 399 LEU A C 1
ATOM 2609 O O . LEU A 1 354 ? 26.294 57.893 13.506 1.00 53.76 399 LEU A O 1
ATOM 2614 N N . PRO A 1 355 ? 26.396 56.075 12.193 1.00 55.20 400 PRO A N 1
ATOM 2615 C CA . PRO A 1 355 ? 26.828 55.252 13.309 1.00 56.21 400 PRO A CA 1
ATOM 2616 C C . PRO A 1 355 ? 28.115 55.788 13.952 1.00 56.48 400 PRO A C 1
ATOM 2617 O O . PRO A 1 355 ? 28.859 56.513 13.318 1.00 55.75 400 PRO A O 1
ATOM 2621 N N . PRO A 1 356 ? 28.354 55.451 15.228 1.00 57.47 401 PRO A N 1
ATOM 2622 C CA . PRO A 1 356 ? 29.536 55.906 15.949 1.00 57.84 401 PRO A CA 1
ATOM 2623 C C . PRO A 1 356 ? 30.847 55.681 15.193 1.00 59.12 401 PRO A C 1
ATOM 2624 O O . PRO A 1 356 ? 31.622 56.634 15.027 1.00 59.18 401 PRO A O 1
ATOM 2628 N N . GLY A 1 357 ? 31.088 54.438 14.761 1.00 60.52 402 GLY A N 1
ATOM 2629 C CA . GLY A 1 357 ? 32.332 54.064 14.093 1.00 61.62 402 GLY A CA 1
ATOM 2630 C C . GLY A 1 357 ? 32.626 54.904 12.870 1.00 61.34 402 GLY A C 1
ATOM 2631 O O . GLY A 1 357 ? 33.714 55.419 12.712 1.00 62.03 402 GLY A O 1
ATOM 2632 N N . THR A 1 358 ? 31.629 55.047 12.010 1.00 61.21 403 THR A N 1
ATOM 2633 C CA . THR A 1 358 ? 31.712 55.866 10.806 1.00 60.56 403 THR A CA 1
ATOM 2634 C C . THR A 1 358 ? 32.053 57.317 11.095 1.00 60.31 403 THR A C 1
ATOM 2635 O O . THR A 1 358 ? 32.876 57.899 10.394 1.00 61.04 403 THR A O 1
ATOM 2639 N N . LYS A 1 359 ? 31.410 57.908 12.107 1.00 60.35 404 LYS A N 1
ATOM 2640 C CA . LYS A 1 359 ? 31.651 59.316 12.491 1.00 60.22 404 LYS A CA 1
ATOM 2641 C C . LYS A 1 359 ? 33.106 59.473 12.836 1.00 61.58 404 LYS A C 1
ATOM 2642 O O . LYS A 1 359 ? 33.772 60.406 12.372 1.00 61.78 404 LYS A O 1
ATOM 2648 N N . LEU A 1 360 ? 33.587 58.535 13.652 1.00 63.03 405 LEU A N 1
ATOM 2649 C CA . LEU A 1 360 ? 34.952 58.568 14.141 1.00 64.04 405 LEU A CA 1
ATOM 2650 C C . LEU A 1 360 ? 35.903 58.455 12.978 1.00 65.24 405 LEU A C 1
ATOM 2651 O O . LEU A 1 360 ? 36.795 59.299 12.836 1.00 65.91 405 LEU A O 1
ATOM 2656 N N . ALA A 1 361 ? 35.678 57.449 12.129 1.00 65.89 406 ALA A N 1
ATOM 2657 C CA . ALA A 1 361 ? 36.492 57.226 10.937 1.00 66.89 406 ALA A CA 1
ATOM 2658 C C . ALA A 1 361 ? 36.517 58.466 10.031 1.00 66.54 406 ALA A C 1
ATOM 2659 O O . ALA A 1 361 ? 37.606 58.883 9.627 1.00 67.74 406 ALA A O 1
ATOM 2661 N N . GLN A 1 362 ? 35.345 59.065 9.743 1.00 65.09 407 GLN A N 1
ATOM 2662 C CA . GLN A 1 362 ? 35.252 60.338 8.985 1.00 64.00 407 GLN A CA 1
ATOM 2663 C C . GLN A 1 362 ? 36.039 61.501 9.602 1.00 63.85 407 GLN A C 1
ATOM 2664 O O . GLN A 1 362 ? 36.711 62.235 8.905 1.00 64.49 407 GLN A O 1
ATOM 2670 N N . ALA A 1 363 ? 35.971 61.668 10.912 1.00 63.74 408 ALA A N 1
ATOM 2671 C CA . ALA A 1 363 ? 36.801 62.659 11.574 1.00 64.10 408 ALA A CA 1
ATOM 2672 C C . ALA A 1 363 ? 38.307 62.314 11.533 1.00 66.37 408 ALA A C 1
ATOM 2673 O O . ALA A 1 363 ? 39.140 63.202 11.336 1.00 67.01 408 ALA A O 1
ATOM 2675 N N . LYS A 1 364 ? 38.649 61.036 11.712 1.00 68.00 409 LYS A N 1
ATOM 2676 C CA . LYS A 1 364 ? 40.043 60.587 11.729 1.00 70.59 409 LYS A CA 1
ATOM 2677 C C . LYS A 1 364 ? 40.802 60.892 10.415 1.00 72.10 409 LYS A C 1
ATOM 2678 O O . LYS A 1 364 ? 42.016 61.102 10.434 1.00 72.99 409 LYS A O 1
ATOM 2684 N N . LYS A 1 365 ? 40.066 60.891 9.296 1.00 72.51 410 LYS A N 1
ATOM 2685 C CA . LYS A 1 365 ? 40.561 61.262 7.970 1.00 74.32 410 LYS A CA 1
ATOM 2686 C C . LYS A 1 365 ? 40.745 62.773 7.865 1.00 73.85 410 LYS A C 1
ATOM 2687 O O . LYS A 1 365 ? 41.804 63.239 7.421 1.00 75.74 410 LYS A O 1
ATOM 2693 N N . PHE A 1 366 ? 39.704 63.532 8.235 1.00 71.66 411 PHE A N 1
ATOM 2694 C CA . PHE A 1 366 ? 39.745 64.995 8.199 1.00 70.39 411 PHE A CA 1
ATOM 2695 C C . PHE A 1 366 ? 40.806 65.543 9.145 1.00 71.02 411 PHE A C 1
ATOM 2696 O O . PHE A 1 366 ? 41.313 66.647 8.952 1.00 71.31 411 PHE A O 1
ATOM 2704 N N . ASN A 1 367 ? 41.129 64.768 10.169 1.00 71.52 412 ASN A N 1
ATOM 2705 C CA . ASN A 1 367 ? 42.131 65.159 11.138 1.00 72.75 412 ASN A CA 1
ATOM 2706 C C . ASN A 1 367 ? 43.556 64.774 10.770 1.00 75.51 412 ASN A C 1
ATOM 2707 O O . ASN A 1 367 ? 44.495 65.479 11.124 1.00 76.36 412 ASN A O 1
ATOM 2712 N N . ASP A 1 368 ? 43.696 63.643 10.076 1.00 77.32 413 ASP A N 1
ATOM 2713 C CA . ASP A 1 368 ? 44.981 63.084 9.657 1.00 79.95 413 ASP A CA 1
ATOM 2714 C C . ASP A 1 368 ? 45.820 64.077 8.859 1.00 81.45 413 ASP A C 1
ATOM 2715 O O . ASP A 1 368 ? 45.336 64.647 7.880 1.00 81.09 413 ASP A O 1
ATOM 2720 N N . PRO A 1 369 ? 47.080 64.300 9.282 1.00 83.51 414 PRO A N 1
ATOM 2721 C CA . PRO A 1 369 ? 47.983 65.169 8.509 1.00 85.32 414 PRO A CA 1
ATOM 2722 C C . PRO A 1 369 ? 48.432 64.588 7.142 1.00 87.93 414 PRO A C 1
ATOM 2723 O O . PRO A 1 369 ? 48.504 65.330 6.153 1.00 88.21 414 PRO A O 1
ATOM 2727 N N . ASN A 1 370 ? 48.713 63.283 7.083 1.00 90.00 415 ASN A N 1
ATOM 2728 C CA . ASN A 1 370 ? 49.058 62.594 5.814 1.00 92.77 415 ASN A CA 1
ATOM 2729 C C . ASN A 1 370 ? 47.866 62.214 4.911 1.00 91.87 415 ASN A C 1
ATOM 2730 O O . ASN A 1 370 ? 47.929 61.216 4.174 1.00 93.60 415 ASN A O 1
ATOM 2735 N N . ASP A 1 371 ? 46.783 62.993 4.978 1.00 89.37 416 ASP A N 1
ATOM 2736 C CA . ASP A 1 371 ? 45.566 62.688 4.227 1.00 87.80 416 ASP A CA 1
ATOM 2737 C C . ASP A 1 371 ? 45.086 63.950 3.537 1.00 86.39 416 ASP A C 1
ATOM 2738 O O . ASP A 1 371 ? 44.783 64.933 4.216 1.00 84.29 416 ASP A O 1
ATOM 2743 N N . PRO A 1 372 ? 45.021 63.917 2.180 1.00 87.48 417 PRO A N 1
ATOM 2744 C CA . PRO A 1 372 ? 44.572 65.013 1.292 1.00 86.60 417 PRO A CA 1
ATOM 2745 C C . PRO A 1 372 ? 43.144 65.502 1.558 1.00 83.60 417 PRO A C 1
ATOM 2746 O O . PRO A 1 372 ? 42.795 66.604 1.153 1.00 82.60 417 PRO A O 1
ATOM 2750 N N . CYS A 1 373 ? 42.337 64.670 2.214 1.00 82.25 418 CYS A N 1
ATOM 2751 C CA . CYS A 1 373 ? 40.985 65.030 2.624 1.00 80.40 418 CYS A CA 1
ATOM 2752 C C . CYS A 1 373 ? 41.042 66.149 3.674 1.00 78.68 418 CYS A C 1
ATOM 2753 O O . CYS A 1 373 ? 41.514 65.917 4.790 1.00 78.76 418 CYS A O 1
ATOM 2756 N N . LYS A 1 374 ? 40.586 67.355 3.331 1.00 77.23 419 LYS A N 1
ATOM 2757 C CA . LYS A 1 374 ? 40.776 68.478 4.254 1.00 75.84 419 LYS A CA 1
ATOM 2758 C C . LYS A 1 374 ? 39.612 69.459 4.313 1.00 74.32 419 LYS A C 1
ATOM 2759 O O . LYS A 1 374 ? 39.685 70.525 4.942 1.00 73.45 419 LYS A O 1
ATOM 2765 N N . ILE A 1 375 ? 38.538 69.078 3.648 1.00 73.76 420 ILE A N 1
ATOM 2766 C CA . ILE A 1 375 ? 37.298 69.795 3.742 1.00 72.16 420 ILE A CA 1
ATOM 2767 C C . ILE A 1 375 ? 36.326 68.865 4.438 1.00 71.06 420 ILE A C 1
ATOM 2768 O O . ILE A 1 375 ? 36.204 67.680 4.083 1.00 71.24 420 ILE A O 1
ATOM 2773 N N . LEU A 1 376 ? 35.645 69.415 5.439 1.00 69.55 421 LEU A N 1
ATOM 2774 C CA . LEU A 1 376 ? 34.622 68.699 6.158 1.00 67.66 421 LEU A CA 1
ATOM 2775 C C . LEU A 1 376 ? 33.365 69.426 5.871 1.00 66.41 421 LEU A C 1
ATOM 2776 O O . LEU A 1 376 ? 33.309 70.639 6.013 1.00 65.92 421 LEU A O 1
ATOM 2781 N N . VAL A 1 377 ? 32.371 68.673 5.437 1.00 66.04 422 VAL A N 1
ATOM 2782 C CA . VAL A 1 377 ? 31.034 69.184 5.301 1.00 65.83 422 VAL A CA 1
ATOM 2783 C C . VAL A 1 377 ? 30.221 68.532 6.401 1.00 65.00 422 VAL A C 1
ATOM 2784 O O . VAL A 1 377 ? 30.155 67.303 6.469 1.00 65.57 422 VAL A O 1
ATOM 2788 N N . ALA A 1 378 ? 29.593 69.343 7.250 1.00 64.10 423 ALA A N 1
ATOM 2789 C CA . ALA A 1 378 ? 28.980 68.832 8.468 1.00 62.97 423 ALA A CA 1
ATOM 2790 C C . ALA A 1 378 ? 27.765 69.634 8.900 1.00 62.50 423 ALA A C 1
ATOM 2791 O O . ALA A 1 378 ? 27.600 70.780 8.508 1.00 62.13 423 ALA A O 1
ATOM 2793 N N . THR A 1 379 ? 26.920 68.988 9.701 1.00 62.69 424 THR A N 1
ATOM 2794 C CA . THR A 1 379 ? 25.778 69.611 10.401 1.00 62.94 424 THR A CA 1
ATOM 2795 C C . THR A 1 379 ? 26.171 70.125 11.789 1.00 63.20 424 THR A C 1
ATOM 2796 O O . THR A 1 379 ? 27.337 70.041 12.182 1.00 63.62 424 THR A O 1
ATOM 2800 N N . ASP A 1 380 ? 25.203 70.644 12.541 1.00 63.37 425 ASP A N 1
ATOM 2801 C CA . ASP A 1 380 ? 25.487 71.145 13.884 1.00 63.87 425 ASP A CA 1
ATOM 2802 C C . ASP A 1 380 ? 25.797 69.988 14.821 1.00 63.56 425 ASP A C 1
ATOM 2803 O O . ASP A 1 380 ? 26.062 70.177 16.014 1.00 63.74 425 ASP A O 1
ATOM 2808 N N . ALA A 1 381 ? 25.787 68.784 14.271 1.00 63.61 426 ALA A N 1
ATOM 2809 C CA . ALA A 1 381 ? 26.196 67.616 15.026 1.00 63.68 426 ALA A CA 1
ATOM 2810 C C . ALA A 1 381 ? 27.614 67.813 15.582 1.00 63.93 426 ALA A C 1
ATOM 2811 O O . ALA A 1 381 ? 27.982 67.215 16.583 1.00 64.64 426 ALA A O 1
ATOM 2813 N N . ILE A 1 382 ? 28.403 68.680 14.962 1.00 64.08 427 ILE A N 1
ATOM 2814 C CA . ILE A 1 382 ? 29.790 68.855 15.402 1.00 64.31 427 ILE A CA 1
ATOM 2815 C C . ILE A 1 382 ? 29.955 69.761 16.601 1.00 64.03 427 ILE A C 1
ATOM 2816 O O . ILE A 1 382 ? 30.967 69.693 17.290 1.00 65.33 427 ILE A O 1
ATOM 2821 N N . GLY A 1 383 ? 28.984 70.616 16.858 1.00 63.17 428 GLY A N 1
ATOM 2822 C CA . GLY A 1 383 ? 29.108 71.524 17.977 1.00 63.10 428 GLY A CA 1
ATOM 2823 C C . GLY A 1 383 ? 29.361 70.813 19.301 1.00 63.28 428 GLY A C 1
ATOM 2824 O O . GLY A 1 383 ? 29.558 71.461 20.330 1.00 64.36 428 GLY A O 1
ATOM 2825 N N . MET A 1 384 ? 29.365 69.482 19.289 1.00 62.43 429 MET A N 1
ATOM 2826 C CA . MET A 1 384 ? 29.590 68.730 20.506 1.00 61.70 429 MET A CA 1
ATOM 2827 C C . MET A 1 384 ? 29.868 67.257 20.245 1.00 61.90 429 MET A C 1
ATOM 2828 O O . MET A 1 384 ? 29.082 66.587 19.571 1.00 61.20 429 MET A O 1
ATOM 2833 N N . GLY A 1 385 ? 30.985 66.765 20.785 1.00 62.58 430 GLY A N 1
ATOM 2834 C CA . GLY A 1 385 ? 31.255 65.322 20.850 1.00 63.42 430 GLY A CA 1
ATOM 2835 C C . GLY A 1 385 ? 32.461 64.752 20.106 1.00 64.19 430 GLY A C 1
ATOM 2836 O O . GLY A 1 385 ? 32.853 63.598 20.317 1.00 64.64 430 GLY A O 1
ATOM 2837 N N . LEU A 1 386 ? 33.061 65.542 19.236 1.00 64.37 431 LEU A N 1
ATOM 2838 C CA . LEU A 1 386 ? 34.128 65.009 18.419 1.00 65.52 431 LEU A CA 1
ATOM 2839 C C . LEU A 1 386 ? 35.409 65.833 18.476 1.00 67.18 431 LEU A C 1
ATOM 2840 O O . LEU A 1 386 ? 35.379 67.081 18.466 1.00 67.49 431 LEU A O 1
ATOM 2845 N N . ASN A 1 387 ? 36.543 65.145 18.508 1.00 68.85 432 ASN A N 1
ATOM 2846 C CA . ASN A 1 387 ? 37.822 65.828 18.319 1.00 70.27 432 ASN A CA 1
ATOM 2847 C C . ASN A 1 387 ? 38.018 66.186 16.835 1.00 70.29 432 ASN A C 1
ATOM 2848 O O . ASN A 1 387 ? 38.269 65.311 15.989 1.00 71.17 432 ASN A O 1
ATOM 2853 N N . LEU A 1 388 ? 37.820 67.466 16.512 1.00 69.43 433 LEU A N 1
ATOM 2854 C CA . LEU A 1 388 ? 37.949 67.935 15.135 1.00 69.32 433 LEU A CA 1
ATOM 2855 C C . LEU A 1 388 ? 38.883 69.110 15.042 1.00 70.08 433 LEU A C 1
ATOM 2856 O O . LEU A 1 388 ? 38.674 70.108 15.723 1.00 70.22 433 LEU A O 1
ATOM 2861 N N . SER A 1 389 ? 39.904 68.981 14.194 1.00 71.17 434 SER A N 1
ATOM 2862 C CA . SER A 1 389 ? 40.851 70.062 13.919 1.00 71.64 434 SER A CA 1
ATOM 2863 C C . SER A 1 389 ? 40.412 70.865 12.705 1.00 71.09 434 SER A C 1
ATOM 2864 O O . SER A 1 389 ? 40.740 70.542 11.565 1.00 71.87 434 SER A O 1
ATOM 2867 N N . ILE A 1 390 ? 39.648 71.911 12.996 1.00 70.04 435 ILE A N 1
ATOM 2868 C CA . ILE A 1 390 ? 39.046 72.802 12.016 1.00 69.46 435 ILE A CA 1
ATOM 2869 C C . ILE A 1 390 ? 39.756 74.165 12.031 1.00 70.19 435 ILE A C 1
ATOM 2870 O O . ILE A 1 390 ? 40.001 74.736 13.094 1.00 70.49 435 ILE A O 1
ATOM 2875 N N . ARG A 1 391 ? 40.081 74.696 10.864 1.00 70.44 436 ARG A N 1
ATOM 2876 C CA . ARG A 1 391 ? 40.652 76.026 10.823 1.00 71.59 436 ARG A CA 1
ATOM 2877 C C . ARG A 1 391 ? 39.568 77.108 10.674 1.00 70.72 436 ARG A C 1
ATOM 2878 O O . ARG A 1 391 ? 39.549 78.115 11.383 1.00 70.80 436 ARG A O 1
ATOM 2886 N N . ARG A 1 392 ? 38.651 76.889 9.761 1.00 70.08 437 ARG A N 1
ATOM 2887 C CA . ARG A 1 392 ? 37.640 77.875 9.531 1.00 70.44 437 ARG A CA 1
ATOM 2888 C C . ARG A 1 392 ? 36.279 77.210 9.473 1.00 69.13 437 ARG A C 1
ATOM 2889 O O . ARG A 1 392 ? 36.120 76.126 8.900 1.00 69.23 437 ARG A O 1
ATOM 2897 N N . ILE A 1 393 ? 35.313 77.856 10.110 1.00 68.03 438 ILE A N 1
ATOM 2898 C CA . ILE A 1 393 ? 33.957 77.396 10.104 1.00 66.43 438 ILE A CA 1
ATOM 2899 C C . ILE A 1 393 ? 33.266 78.276 9.096 1.00 67.03 438 ILE A C 1
ATOM 2900 O O . ILE A 1 393 ? 33.410 79.506 9.133 1.00 67.82 438 ILE A O 1
ATOM 2905 N N . ILE A 1 394 ? 32.543 77.630 8.180 1.00 66.81 439 ILE A N 1
ATOM 2906 C CA . ILE A 1 394 ? 31.691 78.317 7.194 1.00 66.96 439 ILE A CA 1
ATOM 2907 C C . ILE A 1 394 ? 30.248 77.860 7.357 1.00 66.32 439 ILE A C 1
ATOM 2908 O O . ILE A 1 394 ? 29.874 76.743 6.998 1.00 65.40 439 ILE A O 1
ATOM 2913 N N . PHE A 1 395 ? 29.453 78.758 7.913 1.00 66.94 440 PHE A N 1
ATOM 2914 C CA . PHE A 1 395 ? 28.032 78.574 8.020 1.00 67.22 440 PHE A CA 1
ATOM 2915 C C . PHE A 1 395 ? 27.456 78.628 6.640 1.00 68.51 440 PHE A C 1
ATOM 2916 O O . PHE A 1 395 ? 27.518 79.662 5.993 1.00 69.76 440 PHE A O 1
ATOM 2924 N N . TYR A 1 396 ? 26.923 77.512 6.167 1.00 69.09 441 TYR A N 1
ATOM 2925 C CA . TYR A 1 396 ? 26.341 77.492 4.820 1.00 71.11 441 TYR A CA 1
ATOM 2926 C C . TYR A 1 396 ? 25.105 78.391 4.748 1.00 72.56 441 TYR A C 1
ATOM 2927 O O . TYR A 1 396 ? 24.914 79.133 3.792 1.00 73.90 441 TYR A O 1
ATOM 2936 N N . SER A 1 397 ? 24.269 78.330 5.768 1.00 72.84 442 SER A N 1
ATOM 2937 C CA . SER A 1 397 ? 23.259 79.348 5.918 1.00 74.68 442 SER A CA 1
ATOM 2938 C C . SER A 1 397 ? 23.131 79.645 7.410 1.00 74.60 442 SER A C 1
ATOM 2939 O O . SER A 1 397 ? 24.004 79.255 8.193 1.00 73.28 442 SER A O 1
ATOM 2942 N N . LEU A 1 398 ? 22.070 80.352 7.790 1.00 76.20 443 LEU A N 1
ATOM 2943 C CA . LEU A 1 398 ? 21.858 80.719 9.172 1.00 76.85 443 LEU A CA 1
ATOM 2944 C C . LEU A 1 398 ? 20.441 80.421 9.650 1.00 78.69 443 LEU A C 1
ATOM 2945 O O . LEU A 1 398 ? 19.956 81.051 10.588 1.00 79.81 443 LEU A O 1
ATOM 2950 N N . ILE A 1 399 ? 19.782 79.445 9.029 1.00 80.06 444 ILE A N 1
ATOM 2951 C CA . ILE A 1 399 ? 18.386 79.140 9.367 1.00 82.25 444 ILE A CA 1
ATOM 2952 C C . ILE A 1 399 ? 18.083 77.636 9.595 1.00 82.32 444 ILE A C 1
ATOM 2953 O O . ILE A 1 399 ? 18.585 76.779 8.873 1.00 81.83 444 ILE A O 1
ATOM 2958 N N . LYS A 1 400 ? 17.272 77.331 10.612 1.00 83.79 445 LYS A N 1
ATOM 2959 C CA . LYS A 1 400 ? 16.867 75.951 10.951 1.00 84.13 445 LYS A CA 1
ATOM 2960 C C . LYS A 1 400 ? 15.368 75.689 10.724 1.00 85.40 445 LYS A C 1
ATOM 2961 O O . LYS A 1 400 ? 14.963 75.015 9.764 1.00 85.71 445 LYS A O 1
ATOM 2967 N N . GLU A 1 412 ? 13.400 80.156 11.262 1.00 92.31 457 GLU A N 1
ATOM 2968 C CA . GLU A 1 412 ? 14.087 80.805 12.392 1.00 89.74 457 GLU A CA 1
ATOM 2969 C C . GLU A 1 412 ? 15.618 80.849 12.237 1.00 85.79 457 GLU A C 1
ATOM 2970 O O . GLU A 1 412 ? 16.236 79.858 11.826 1.00 85.56 457 GLU A O 1
ATOM 2976 N N . PRO A 1 413 ? 16.238 81.997 12.571 1.00 83.13 458 PRO A N 1
ATOM 2977 C CA . PRO A 1 413 ? 17.711 82.084 12.622 1.00 79.87 458 PRO A CA 1
ATOM 2978 C C . PRO A 1 413 ? 18.300 81.284 13.801 1.00 77.97 458 PRO A C 1
ATOM 2979 O O . PRO A 1 413 ? 17.568 80.797 14.647 1.00 79.01 458 PRO A O 1
ATOM 2983 N N . ILE A 1 414 ? 19.612 81.128 13.839 1.00 75.15 459 ILE A N 1
ATOM 2984 C CA . ILE A 1 414 ? 20.218 80.241 14.818 1.00 74.01 459 ILE A CA 1
ATOM 2985 C C . ILE A 1 414 ? 20.646 81.027 16.047 1.00 72.63 459 ILE A C 1
ATOM 2986 O O . ILE A 1 414 ? 21.305 82.058 15.920 1.00 71.73 459 ILE A O 1
ATOM 2991 N N . THR A 1 415 ? 20.270 80.554 17.235 1.00 72.47 460 THR A N 1
ATOM 2992 C CA . THR A 1 415 ? 20.518 81.315 18.465 1.00 71.09 460 THR A CA 1
ATOM 2993 C C . THR A 1 415 ? 22.003 81.595 18.646 1.00 68.72 460 THR A C 1
ATOM 2994 O O . THR A 1 415 ? 22.839 80.829 18.183 1.00 68.07 460 THR A O 1
ATOM 2998 N N . THR A 1 416 ? 22.306 82.702 19.311 1.00 67.53 461 THR A N 1
ATOM 2999 C CA . THR A 1 416 ? 23.640 82.994 19.788 1.00 66.02 461 THR A CA 1
ATOM 3000 C C . THR A 1 416 ? 24.342 81.767 20.363 1.00 65.72 461 THR A C 1
ATOM 3001 O O . THR A 1 416 ? 25.425 81.400 19.888 1.00 64.73 461 THR A O 1
ATOM 3005 N N . SER A 1 417 ? 23.735 81.129 21.363 1.00 66.46 462 SER A N 1
ATOM 3006 C CA . SER A 1 417 ? 24.308 79.905 21.922 1.00 66.59 462 SER A CA 1
ATOM 3007 C C . SER A 1 417 ? 24.676 78.949 20.807 1.00 65.42 462 SER A C 1
ATOM 3008 O O . SER A 1 417 ? 25.832 78.502 20.703 1.00 64.59 462 SER A O 1
ATOM 3011 N N . GLN A 1 418 ? 23.695 78.667 19.952 1.00 65.16 463 GLN A N 1
ATOM 3012 C CA . GLN A 1 418 ? 23.913 77.748 18.847 1.00 64.65 463 GLN A CA 1
ATOM 3013 C C . GLN A 1 418 ? 25.128 78.114 17.988 1.00 62.39 463 GLN A C 1
ATOM 3014 O O . GLN A 1 418 ? 25.977 77.259 17.718 1.00 62.25 463 GLN A O 1
ATOM 3020 N N . ALA A 1 419 ? 25.213 79.381 17.590 1.00 60.55 464 ALA A N 1
ATOM 3021 C CA . ALA A 1 419 ? 26.272 79.857 16.726 1.00 58.36 464 ALA A CA 1
ATOM 3022 C C . ALA A 1 419 ? 27.627 79.829 17.450 1.00 58.38 464 ALA A C 1
ATOM 3023 O O . ALA A 1 419 ? 28.641 79.380 16.894 1.00 57.04 464 ALA A O 1
ATOM 3025 N N . LEU A 1 420 ? 27.629 80.294 18.701 1.00 59.32 465 LEU A N 1
ATOM 3026 C CA . LEU A 1 420 ? 28.843 80.359 19.487 1.00 59.99 465 LEU A CA 1
ATOM 3027 C C . LEU A 1 420 ? 29.378 78.965 19.691 1.00 61.03 465 LEU A C 1
ATOM 3028 O O . LEU A 1 420 ? 30.587 78.730 19.559 1.00 61.49 465 LEU A O 1
ATOM 3033 N N . GLN A 1 421 ? 28.478 78.029 19.986 1.00 62.08 466 GLN A N 1
ATOM 3034 C CA . GLN A 1 421 ? 28.869 76.642 20.160 1.00 63.12 466 GLN A CA 1
ATOM 3035 C C . GLN A 1 421 ? 29.648 76.163 18.941 1.00 61.99 466 GLN A C 1
ATOM 3036 O O . GLN A 1 421 ? 30.655 75.474 19.072 1.00 62.57 466 GLN A O 1
ATOM 3042 N N . ILE A 1 422 ? 29.165 76.532 17.762 1.00 60.88 467 ILE A N 1
ATOM 3043 C CA . ILE A 1 422 ? 29.687 75.997 16.524 1.00 60.11 467 ILE A CA 1
ATOM 3044 C C . ILE A 1 422 ? 30.939 76.756 16.122 1.00 60.12 467 ILE A C 1
ATOM 3045 O O . ILE A 1 422 ? 32.003 76.158 15.981 1.00 59.91 467 ILE A O 1
ATOM 3050 N N . ALA A 1 423 ? 30.816 78.076 15.987 1.00 60.84 468 ALA A N 1
ATOM 3051 C CA . ALA A 1 423 ? 31.979 78.929 15.745 1.00 61.70 468 ALA A CA 1
ATOM 3052 C C . ALA A 1 423 ? 33.166 78.366 16.509 1.00 63.30 468 ALA A C 1
ATOM 3053 O O . ALA A 1 423 ? 34.230 78.135 15.906 1.00 64.03 468 ALA A O 1
ATOM 3055 N N . GLY A 1 424 ? 32.944 78.081 17.801 1.00 64.44 469 GLY A N 1
ATOM 3056 C CA . GLY A 1 424 ? 33.993 77.772 18.760 1.00 65.97 469 GLY A CA 1
ATOM 3057 C C . GLY A 1 424 ? 34.814 76.546 18.470 1.00 66.60 469 GLY A C 1
ATOM 3058 O O . GLY A 1 424 ? 35.735 76.230 19.215 1.00 68.15 469 GLY A O 1
ATOM 3059 N N . ARG A 1 425 ? 34.493 75.863 17.381 1.00 66.23 470 ARG A N 1
ATOM 3060 C CA . ARG A 1 425 ? 35.226 74.662 16.971 1.00 67.68 470 ARG A CA 1
ATOM 3061 C C . ARG A 1 425 ? 36.531 74.913 16.202 1.00 68.37 470 ARG A C 1
ATOM 3062 O O . ARG A 1 425 ? 37.435 74.070 16.222 1.00 69.18 470 ARG A O 1
ATOM 3070 N N . ALA A 1 426 ? 36.609 76.042 15.498 1.00 68.63 471 ALA A N 1
ATOM 3071 C CA . ALA A 1 426 ? 37.832 76.455 14.808 1.00 70.02 471 ALA A CA 1
ATOM 3072 C C . ALA A 1 426 ? 39.019 76.557 15.783 1.00 72.54 471 ALA A C 1
ATOM 3073 O O . ALA A 1 426 ? 38.913 77.276 16.757 1.00 72.97 471 ALA A O 1
ATOM 3075 N N . GLY A 1 427 ? 40.131 75.853 15.508 1.00 74.35 472 GLY A N 1
ATOM 3076 C CA . GLY A 1 427 ? 41.115 75.514 16.542 1.00 77.90 472 GLY A CA 1
ATOM 3077 C C . GLY A 1 427 ? 42.602 75.495 16.231 1.00 80.92 472 GLY A C 1
ATOM 3078 O O . GLY A 1 427 ? 43.343 76.377 16.677 1.00 83.51 472 GLY A O 1
ATOM 3079 N N . ARG A 1 428 ? 43.071 74.476 15.514 1.00 81.68 473 ARG A N 1
ATOM 3080 C CA . ARG A 1 428 ? 44.517 74.361 15.208 1.00 84.55 473 ARG A CA 1
ATOM 3081 C C . ARG A 1 428 ? 44.895 74.150 13.731 1.00 83.77 473 ARG A C 1
ATOM 3082 O O . ARG A 1 428 ? 44.186 74.630 12.848 1.00 81.65 473 ARG A O 1
ATOM 3090 N N . PHE A 1 429 ? 45.993 73.425 13.479 1.00 86.00 474 PHE A N 1
ATOM 3091 C CA . PHE A 1 429 ? 46.738 73.524 12.206 1.00 87.27 474 PHE A CA 1
ATOM 3092 C C . PHE A 1 429 ? 48.104 74.293 12.422 1.00 90.63 474 PHE A C 1
ATOM 3093 O O . PHE A 1 429 ? 48.705 74.839 11.472 1.00 90.58 474 PHE A O 1
ATOM 3101 N N . SER A 1 430 ? 48.577 74.276 13.675 1.00 93.40 475 SER A N 1
ATOM 3102 C CA . SER A 1 430 ? 49.543 75.238 14.267 1.00 97.57 475 SER A CA 1
ATOM 3103 C C . SER A 1 430 ? 50.941 75.399 13.637 1.00 100.59 475 SER A C 1
ATOM 3104 O O . SER A 1 430 ? 51.989 75.255 14.280 1.00 103.47 475 SER A O 1
ATOM 3107 N N . SER A 1 431 ? 50.932 75.712 12.362 1.00 100.25 476 SER A N 1
ATOM 3108 C CA . SER A 1 431 ? 52.079 76.309 11.731 1.00 103.62 476 SER A CA 1
ATOM 3109 C C . SER A 1 431 ? 51.526 77.632 11.225 1.00 103.50 476 SER A C 1
ATOM 3110 O O . SER A 1 431 ? 51.016 77.735 10.096 1.00 101.70 476 SER A O 1
ATOM 3113 N N . ARG A 1 432 ? 51.573 78.629 12.107 1.00 105.56 477 ARG A N 1
ATOM 3114 C CA . ARG A 1 432 ? 51.007 79.966 11.835 1.00 105.53 477 ARG A CA 1
ATOM 3115 C C . ARG A 1 432 ? 49.512 79.935 11.448 1.00 100.87 477 ARG A C 1
ATOM 3116 O O . ARG A 1 432 ? 48.900 80.981 11.248 1.00 100.99 477 ARG A O 1
ATOM 3124 N N . PHE A 1 433 ? 48.926 78.749 11.352 1.00 97.22 478 PHE A N 1
ATOM 3125 C CA . PHE A 1 433 ? 47.479 78.674 11.344 1.00 93.66 478 PHE A CA 1
ATOM 3126 C C . PHE A 1 433 ? 47.007 78.036 12.637 1.00 92.64 478 PHE A C 1
ATOM 3127 O O . PHE A 1 433 ? 46.289 77.046 12.628 1.00 90.16 478 PHE A O 1
ATOM 3135 N N . LYS A 1 434 ? 47.448 78.595 13.762 1.00 95.15 479 LYS A N 1
ATOM 3136 C CA . LYS A 1 434 ? 46.718 78.429 15.020 1.00 94.85 479 LYS A CA 1
ATOM 3137 C C . LYS A 1 434 ? 45.624 79.487 14.902 1.00 93.21 479 LYS A C 1
ATOM 3138 O O . LYS A 1 434 ? 45.511 80.117 13.850 1.00 92.94 479 LYS A O 1
ATOM 3144 N N . GLU A 1 435 ? 44.804 79.691 15.925 1.00 92.54 480 GLU A N 1
ATOM 3145 C CA . GLU A 1 435 ? 43.701 80.669 15.799 1.00 91.08 480 GLU A CA 1
ATOM 3146 C C . GLU A 1 435 ? 42.605 80.151 14.890 1.00 87.00 480 GLU A C 1
ATOM 3147 O O . GLU A 1 435 ? 42.866 79.389 13.962 1.00 85.73 480 GLU A O 1
ATOM 3153 N N . GLY A 1 436 ? 41.377 80.578 15.157 1.00 85.21 481 GLY A N 1
ATOM 3154 C CA . GLY A 1 436 ? 40.225 80.062 14.430 1.00 82.05 481 GLY A CA 1
ATOM 3155 C C . GLY A 1 436 ? 39.458 81.145 13.728 1.00 81.23 481 GLY A C 1
ATOM 3156 O O . GLY A 1 436 ? 39.468 82.294 14.152 1.00 82.24 481 GLY A O 1
ATOM 3157 N N . GLU A 1 437 ? 38.778 80.776 12.648 1.00 79.97 482 GLU A N 1
ATOM 3158 C CA . GLU A 1 437 ? 38.003 81.754 11.868 1.00 79.72 482 GLU A CA 1
ATOM 3159 C C . GLU A 1 437 ? 36.593 81.296 11.613 1.00 77.53 482 GLU A C 1
ATOM 3160 O O . GLU A 1 437 ? 36.326 80.096 11.519 1.00 75.76 482 GLU A O 1
ATOM 3166 N N . VAL A 1 438 ? 35.708 82.285 11.495 1.00 77.76 483 VAL A N 1
ATOM 3167 C CA . VAL A 1 438 ? 34.299 82.061 11.208 1.00 76.91 483 VAL A CA 1
ATOM 3168 C C . VAL A 1 438 ? 33.795 83.023 10.139 1.00 77.89 483 VAL A C 1
ATOM 3169 O O . VAL A 1 438 ? 34.136 84.213 10.131 1.00 78.87 483 VAL A O 1
ATOM 3173 N N . THR A 1 439 ? 32.964 82.487 9.251 1.00 77.88 484 THR A N 1
ATOM 3174 C CA . THR A 1 439 ? 32.385 83.252 8.169 1.00 79.33 484 THR A CA 1
ATOM 3175 C C . THR A 1 439 ? 31.124 82.563 7.698 1.00 79.35 484 THR A C 1
ATOM 3176 O O . THR A 1 439 ? 30.942 81.371 7.942 1.00 78.36 484 THR A O 1
ATOM 3180 N N . THR A 1 440 ? 30.269 83.306 7.011 1.00 81.00 485 THR A N 1
ATOM 3181 C CA . THR A 1 440 ? 29.124 82.709 6.352 1.00 82.79 485 THR A CA 1
ATOM 3182 C C . THR A 1 440 ? 29.497 82.261 4.946 1.00 84.66 485 THR A C 1
ATOM 3183 O O . THR A 1 440 ? 30.629 82.426 4.530 1.00 84.68 485 THR A O 1
ATOM 3187 N N . MET A 1 441 ? 28.542 81.696 4.219 1.00 87.40 486 MET A N 1
ATOM 3188 C CA . MET A 1 441 ? 28.779 81.290 2.847 1.00 90.86 486 MET A CA 1
ATOM 3189 C C . MET A 1 441 ? 28.640 82.490 1.934 1.00 94.00 486 MET A C 1
ATOM 3190 O O . MET A 1 441 ? 29.479 82.713 1.074 1.00 95.25 486 MET A O 1
ATOM 3195 N N . ASN A 1 442 ? 27.573 83.259 2.130 1.00 96.36 487 ASN A N 1
ATOM 3196 C CA . ASN A 1 442 ? 27.218 84.345 1.229 1.00 100.35 487 ASN A CA 1
ATOM 3197 C C . ASN A 1 442 ? 27.542 85.704 1.808 1.00 101.61 487 ASN A C 1
ATOM 3198 O O . ASN A 1 442 ? 27.930 85.799 2.965 1.00 99.88 487 ASN A O 1
ATOM 3203 N N . HIS A 1 443 ? 27.371 86.756 1.009 1.00 82.11 488 HIS A N 1
ATOM 3204 C CA . HIS A 1 443 ? 27.432 88.113 1.553 1.00 83.78 488 HIS A CA 1
ATOM 3205 C C . HIS A 1 443 ? 26.171 88.530 2.350 1.00 84.13 488 HIS A C 1
ATOM 3206 O O . HIS A 1 443 ? 26.312 89.101 3.439 1.00 84.19 488 HIS A O 1
ATOM 3213 N N . GLU A 1 444 ? 24.962 88.254 1.843 1.00 84.64 489 GLU A N 1
ATOM 3214 C CA . GLU A 1 444 ? 23.729 88.635 2.586 1.00 85.56 489 GLU A CA 1
ATOM 3215 C C . GLU A 1 444 ? 23.803 88.274 4.065 1.00 85.30 489 GLU A C 1
ATOM 3216 O O . GLU A 1 444 ? 23.292 89.009 4.923 1.00 85.11 489 GLU A O 1
ATOM 3222 N N . ASP A 1 445 ? 24.438 87.128 4.334 1.00 85.01 490 ASP A N 1
ATOM 3223 C CA . ASP A 1 445 ? 24.422 86.485 5.641 1.00 84.41 490 ASP A CA 1
ATOM 3224 C C . ASP A 1 445 ? 25.465 86.981 6.639 1.00 83.71 490 ASP A C 1
ATOM 3225 O O . ASP A 1 445 ? 25.262 86.869 7.847 1.00 84.00 490 ASP A O 1
ATOM 3230 N N . LEU A 1 446 ? 26.568 87.531 6.144 1.00 82.60 491 LEU A N 1
ATOM 3231 C CA . LEU A 1 446 ? 27.726 87.770 6.989 1.00 81.61 491 LEU A CA 1
ATOM 3232 C C . LEU A 1 446 ? 27.501 88.770 8.111 1.00 81.21 491 LEU A C 1
ATOM 3233 O O . LEU A 1 446 ? 27.914 88.511 9.247 1.00 81.63 491 LEU A O 1
ATOM 3238 N N . SER A 1 447 ? 26.859 89.899 7.809 1.00 80.40 492 SER A N 1
ATOM 3239 C CA . SER A 1 447 ? 26.658 90.949 8.830 1.00 79.51 492 SER A CA 1
ATOM 3240 C C . SER A 1 447 ? 25.730 90.471 9.942 1.00 78.27 492 SER A C 1
ATOM 3241 O O . SER A 1 447 ? 25.922 90.822 11.114 1.00 77.84 492 SER A O 1
ATOM 3244 N N . LEU A 1 448 ? 24.745 89.653 9.556 1.00 76.91 493 LEU A N 1
ATOM 3245 C CA . LEU A 1 448 ? 23.896 88.941 10.510 1.00 75.57 493 LEU A CA 1
ATOM 3246 C C . LEU A 1 448 ? 24.707 88.022 11.447 1.00 74.49 493 LEU A C 1
ATOM 3247 O O . LEU A 1 448 ? 24.590 88.139 12.682 1.00 74.58 493 LEU A O 1
ATOM 3252 N N . LEU A 1 449 ? 25.536 87.134 10.889 1.00 72.78 494 LEU A N 1
ATOM 3253 C CA . LEU A 1 449 ? 26.415 86.335 11.751 1.00 71.01 494 LEU A CA 1
ATOM 3254 C C . LEU A 1 449 ? 27.136 87.242 12.737 1.00 69.71 494 LEU A C 1
ATOM 3255 O O . LEU A 1 449 ? 27.205 86.932 13.911 1.00 69.95 494 LEU A O 1
ATOM 3260 N N . LYS A 1 450 ? 27.665 88.362 12.268 1.00 86.75 495 LYS A N 1
ATOM 3261 C CA . LYS A 1 450 ? 28.303 89.275 13.187 1.00 85.42 495 LYS A CA 1
ATOM 3262 C C . LYS A 1 450 ? 27.313 89.738 14.264 1.00 86.28 495 LYS A C 1
ATOM 3263 O O . LYS A 1 450 ? 27.637 89.671 15.451 1.00 85.82 495 LYS A O 1
ATOM 3269 N N . GLU A 1 451 ? 26.106 90.155 13.862 1.00 87.65 496 GLU A N 1
ATOM 3270 C CA . GLU A 1 451 ? 25.106 90.627 14.817 1.00 89.56 496 GLU A CA 1
ATOM 3271 C C . GLU A 1 451 ? 24.825 89.563 15.856 1.00 86.16 496 GLU A C 1
ATOM 3272 O O . GLU A 1 451 ? 24.727 89.881 17.036 1.00 87.69 496 GLU A O 1
ATOM 3278 N N . ILE A 1 452 ? 24.720 88.304 15.424 1.00 82.47 497 ILE A N 1
ATOM 3279 C CA . ILE A 1 452 ? 24.435 87.183 16.335 1.00 79.62 497 ILE A CA 1
ATOM 3280 C C . ILE A 1 452 ? 25.555 86.969 17.363 1.00 77.11 497 ILE A C 1
ATOM 3281 O O . ILE A 1 452 ? 25.327 87.116 18.561 1.00 77.97 497 ILE A O 1
ATOM 3286 N N . LEU A 1 453 ? 26.757 86.656 16.889 1.00 74.93 498 LEU A N 1
ATOM 3287 C CA . LEU A 1 453 ? 27.892 86.275 17.740 1.00 74.24 498 LEU A CA 1
ATOM 3288 C C . LEU A 1 453 ? 28.296 87.195 18.875 1.00 75.94 498 LEU A C 1
ATOM 3289 O O . LEU A 1 453 ? 28.983 86.763 19.789 1.00 76.43 498 LEU A O 1
ATOM 3294 N N . LYS A 1 454 ? 27.926 88.470 18.788 1.00 78.53 499 LYS A N 1
ATOM 3295 C CA . LYS A 1 454 ? 28.275 89.446 19.834 1.00 82.90 499 LYS A CA 1
ATOM 3296 C C . LYS A 1 454 ? 27.057 89.915 20.625 1.00 84.93 499 LYS A C 1
ATOM 3297 O O . LYS A 1 454 ? 27.179 90.734 21.533 1.00 89.78 499 LYS A O 1
ATOM 3303 N N . ARG A 1 455 ? 25.895 89.355 20.296 1.00 82.64 500 ARG A N 1
ATOM 3304 C CA . ARG A 1 455 ? 24.704 89.439 21.155 1.00 84.78 500 ARG A CA 1
ATOM 3305 C C . ARG A 1 455 ? 24.916 88.723 22.508 1.00 83.48 500 ARG A C 1
ATOM 3306 O O . ARG A 1 455 ? 25.433 87.605 22.551 1.00 79.84 500 ARG A O 1
ATOM 3314 N N . PRO A 1 456 ? 24.558 89.388 23.620 1.00 87.74 501 PRO A N 1
ATOM 3315 C CA . PRO A 1 456 ? 24.656 88.769 24.949 1.00 87.67 501 PRO A CA 1
ATOM 3316 C C . PRO A 1 456 ? 23.685 87.621 25.125 1.00 83.59 501 PRO A C 1
ATOM 3317 O O . PRO A 1 456 ? 22.578 87.675 24.600 1.00 84.07 501 PRO A O 1
ATOM 3321 N N . VAL A 1 457 ? 24.108 86.595 25.859 1.00 81.36 502 VAL A N 1
ATOM 3322 C CA . VAL A 1 457 ? 23.314 85.371 26.116 1.00 77.76 502 VAL A CA 1
ATOM 3323 C C . VAL A 1 457 ? 22.389 85.534 27.353 1.00 79.61 502 VAL A C 1
ATOM 3324 O O . VAL A 1 457 ? 22.870 85.880 28.442 1.00 82.11 502 VAL A O 1
ATOM 3328 N N . ASP A 1 458 ? 21.081 85.286 27.200 1.00 78.73 503 ASP A N 1
ATOM 3329 C CA . ASP A 1 458 ? 20.154 85.251 28.357 1.00 80.26 503 ASP A CA 1
ATOM 3330 C C . ASP A 1 458 ? 20.598 84.166 29.370 1.00 76.80 503 ASP A C 1
ATOM 3331 O O . ASP A 1 458 ? 20.765 83.008 28.969 1.00 74.40 503 ASP A O 1
ATOM 3336 N N . PRO A 1 459 ? 20.785 84.510 30.672 1.00 77.82 504 PRO A N 1
ATOM 3337 C CA . PRO A 1 459 ? 21.043 83.418 31.656 1.00 74.77 504 PRO A CA 1
ATOM 3338 C C . PRO A 1 459 ? 19.885 82.383 31.680 1.00 70.04 504 PRO A C 1
ATOM 3339 O O . PRO A 1 459 ? 18.743 82.703 31.269 1.00 70.47 504 PRO A O 1
ATOM 3343 N N . ILE A 1 460 ? 20.169 81.155 32.118 1.00 65.69 505 ILE A N 1
ATOM 3344 C CA . ILE A 1 460 ? 19.144 80.120 32.080 1.00 61.10 505 ILE A CA 1
ATOM 3345 C C . ILE A 1 460 ? 18.326 80.224 33.365 1.00 60.53 505 ILE A C 1
ATOM 3346 O O . ILE A 1 460 ? 18.871 80.489 34.427 1.00 61.72 505 ILE A O 1
ATOM 3351 N N . ARG A 1 461 ? 17.012 80.073 33.263 1.00 58.86 506 ARG A N 1
ATOM 3352 C CA . ARG A 1 461 ? 16.166 80.402 34.399 1.00 58.76 506 ARG A CA 1
ATOM 3353 C C . ARG A 1 461 ? 15.737 79.248 35.273 1.00 55.81 506 ARG A C 1
ATOM 3354 O O . ARG A 1 461 ? 15.550 79.444 36.452 1.00 56.92 506 ARG A O 1
ATOM 3362 N N . ALA A 1 462 ? 15.578 78.054 34.708 1.00 52.99 507 ALA A N 1
ATOM 3363 C CA . ALA A 1 462 ? 15.033 76.896 35.433 1.00 51.29 507 ALA A CA 1
ATOM 3364 C C . ALA A 1 462 ? 15.604 75.585 34.950 1.00 50.60 507 ALA A C 1
ATOM 3365 O O . ALA A 1 462 ? 15.935 75.470 33.800 1.00 50.92 507 ALA A O 1
ATOM 3367 N N . ALA A 1 463 ? 15.699 74.602 35.843 1.00 51.14 508 ALA A N 1
ATOM 3368 C CA . ALA A 1 463 ? 16.054 73.215 35.508 1.00 53.48 508 ALA A CA 1
ATOM 3369 C C . ALA A 1 463 ? 14.836 72.291 35.312 1.00 55.94 508 ALA A C 1
ATOM 3370 O O . ALA A 1 463 ? 13.815 72.405 36.003 1.00 54.84 508 ALA A O 1
ATOM 3372 N N . GLY A 1 464 ? 14.969 71.353 34.381 1.00 39.70 509 GLY A N 1
ATOM 3373 C CA . GLY A 1 464 ? 13.876 70.439 34.042 1.00 39.78 509 GLY A CA 1
ATOM 3374 C C . GLY A 1 464 ? 13.648 69.277 35.002 1.00 40.16 509 GLY A C 1
ATOM 3375 O O . GLY A 1 464 ? 14.579 68.791 35.677 1.00 40.59 509 GLY A O 1
ATOM 3376 N N . LEU A 1 465 ? 12.392 68.844 35.080 1.00 39.51 510 LEU A N 1
ATOM 3377 C CA . LEU A 1 465 ? 12.025 67.667 35.843 1.00 38.93 510 LEU A CA 1
ATOM 3378 C C . LEU A 1 465 ? 11.207 66.779 34.928 1.00 38.80 510 LEU A C 1
ATOM 3379 O O . LEU A 1 465 ? 10.854 67.213 33.862 1.00 39.19 510 LEU A O 1
ATOM 3384 N N . HIS A 1 466 ? 10.924 65.541 35.306 1.00 39.16 511 HIS A N 1
ATOM 3385 C CA . HIS A 1 466 ? 9.896 64.817 34.585 1.00 39.98 511 HIS A CA 1
ATOM 3386 C C . HIS A 1 466 ? 9.074 63.865 35.457 1.00 39.17 511 HIS A C 1
ATOM 3387 O O . HIS A 1 466 ? 9.466 63.549 36.578 1.00 39.86 511 HIS A O 1
ATOM 3394 N N . PRO A 1 467 ? 7.924 63.400 34.965 1.00 38.21 512 PRO A N 1
ATOM 3395 C CA . PRO A 1 467 ? 7.146 62.355 35.655 1.00 38.21 512 PRO A CA 1
ATOM 3396 C C . PRO A 1 467 ? 8.002 61.122 35.978 1.00 39.26 512 PRO A C 1
ATOM 3397 O O . PRO A 1 467 ? 8.861 60.728 35.159 1.00 40.12 512 PRO A O 1
ATOM 3401 N N . THR A 1 468 ? 7.820 60.500 37.135 1.00 39.27 513 THR A N 1
ATOM 3402 C CA . THR A 1 468 ? 8.473 59.208 37.302 1.00 39.37 513 THR A CA 1
ATOM 3403 C C . THR A 1 468 ? 7.459 58.119 36.964 1.00 40.17 513 THR A C 1
ATOM 3404 O O . THR A 1 468 ? 6.234 58.352 37.038 1.00 40.68 513 THR A O 1
ATOM 3408 N N . ALA A 1 469 ? 7.955 56.945 36.565 1.00 40.23 514 ALA A N 1
ATOM 3409 C CA . ALA A 1 469 ? 7.097 55.780 36.337 1.00 39.79 514 ALA A CA 1
ATOM 3410 C C . ALA A 1 469 ? 6.108 55.557 37.499 1.00 40.35 514 ALA A C 1
ATOM 3411 O O . ALA A 1 469 ? 4.974 55.149 37.284 1.00 39.82 514 ALA A O 1
ATOM 3413 N N . GLU A 1 470 ? 6.528 55.838 38.734 1.00 41.01 515 GLU A N 1
ATOM 3414 C CA . GLU A 1 470 ? 5.721 55.424 39.871 1.00 41.83 515 GLU A CA 1
ATOM 3415 C C . GLU A 1 470 ? 4.579 56.434 40.013 1.00 41.08 515 GLU A C 1
ATOM 3416 O O . GLU A 1 470 ? 3.405 56.071 40.205 1.00 41.63 515 GLU A O 1
ATOM 3422 N N . GLN A 1 471 ? 4.911 57.704 39.841 1.00 39.55 516 GLN A N 1
ATOM 3423 C CA . GLN A 1 471 ? 3.893 58.711 39.786 1.00 38.31 516 GLN A CA 1
ATOM 3424 C C . GLN A 1 471 ? 2.822 58.390 38.767 1.00 38.17 516 GLN A C 1
ATOM 3425 O O . GLN A 1 471 ? 1.645 58.392 39.115 1.00 38.93 516 GLN A O 1
ATOM 3431 N N . ILE A 1 472 ? 3.208 58.104 37.516 1.00 37.67 517 ILE A N 1
ATOM 3432 C CA . ILE A 1 472 ? 2.234 57.768 36.480 1.00 36.25 517 ILE A CA 1
ATOM 3433 C C . ILE A 1 472 ? 1.521 56.478 36.861 1.00 37.25 517 ILE A C 1
ATOM 3434 O O . ILE A 1 472 ? 0.307 56.379 36.749 1.00 37.07 517 ILE A O 1
ATOM 3439 N N . GLU A 1 473 ? 2.246 55.504 37.380 1.00 38.18 518 GLU A N 1
ATOM 3440 C CA . GLU A 1 473 ? 1.561 54.293 37.807 1.00 40.35 518 GLU A CA 1
ATOM 3441 C C . GLU A 1 473 ? 0.394 54.588 38.802 1.00 40.65 518 GLU A C 1
ATOM 3442 O O . GLU A 1 473 ? -0.723 54.042 38.634 1.00 40.87 518 GLU A O 1
ATOM 3448 N N . MET A 1 474 ? 0.644 55.462 39.793 1.00 40.45 519 MET A N 1
ATOM 3449 C CA . MET A 1 474 ? -0.403 55.960 40.711 1.00 40.84 519 MET A CA 1
ATOM 3450 C C . MET A 1 474 ? -1.563 56.668 39.992 1.00 40.30 519 MET A C 1
ATOM 3451 O O . MET A 1 474 ? -2.733 56.420 40.305 1.00 40.09 519 MET A O 1
ATOM 3456 N N . PHE A 1 475 ? -1.253 57.565 39.054 1.00 38.87 520 PHE A N 1
ATOM 3457 C CA . PHE A 1 475 ? -2.328 58.205 38.324 1.00 38.54 520 PHE A CA 1
ATOM 3458 C C . PHE A 1 475 ? -3.179 57.139 37.664 1.00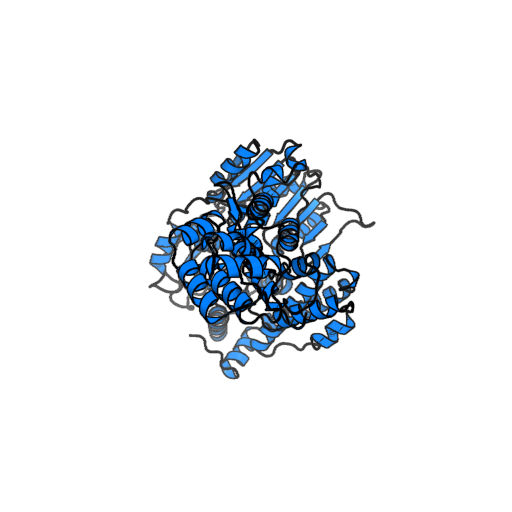 38.49 520 PHE A C 1
ATOM 3459 O O . PHE A 1 475 ? -4.419 57.241 37.636 1.00 38.59 520 PHE A O 1
ATOM 3467 N N . ALA A 1 476 ? -2.500 56.107 37.148 1.00 37.67 521 ALA A N 1
ATOM 3468 C CA . ALA A 1 476 ? -3.166 55.091 36.363 1.00 36.65 521 ALA A CA 1
ATOM 3469 C C . ALA A 1 476 ? -4.087 54.323 37.272 1.00 37.21 521 ALA A C 1
ATOM 3470 O O . ALA A 1 476 ? -5.157 53.931 36.842 1.00 38.29 521 ALA A O 1
ATOM 3472 N N . TYR A 1 477 ? -3.719 54.134 38.540 1.00 36.75 522 TYR A N 1
ATOM 3473 C CA . TYR A 1 477 ? -4.699 53.577 39.491 1.00 36.79 522 TYR A CA 1
ATOM 3474 C C . TYR A 1 477 ? -5.954 54.465 39.672 1.00 36.99 522 TYR A C 1
ATOM 3475 O O . TYR A 1 477 ? -7.041 53.965 39.821 1.00 36.58 522 TYR A O 1
ATOM 3484 N N . HIS A 1 478 ? -5.778 55.779 39.665 1.00 37.39 523 HIS A N 1
ATOM 3485 C CA . HIS A 1 478 ? -6.869 56.694 39.922 1.00 38.19 523 HIS A CA 1
ATOM 3486 C C . HIS A 1 478 ? -7.767 56.850 38.708 1.00 38.72 523 HIS A C 1
ATOM 3487 O O . HIS A 1 478 ? -8.972 57.051 38.863 1.00 39.02 523 HIS A O 1
ATOM 3494 N N . LEU A 1 479 ? -7.180 56.735 37.506 1.00 38.55 524 LEU A N 1
ATOM 3495 C CA . LEU A 1 479 ? -7.914 56.938 36.245 1.00 38.45 524 LEU A CA 1
ATOM 3496 C C . LEU A 1 479 ? -7.695 55.774 35.287 1.00 38.56 524 LEU A C 1
ATOM 3497 O O . LEU A 1 479 ? -7.213 55.977 34.184 1.00 39.54 524 LEU A O 1
ATOM 3502 N N . PRO A 1 480 ? -8.041 54.550 35.696 1.00 38.72 525 PRO A N 1
ATOM 3503 C CA . PRO A 1 480 ? -7.762 53.332 34.933 1.00 38.35 525 PRO A CA 1
ATOM 3504 C C . PRO A 1 480 ? -8.227 53.322 33.471 1.00 39.00 525 PRO A C 1
ATOM 3505 O O . PRO A 1 480 ? -7.704 52.528 32.661 1.00 39.63 525 PRO A O 1
ATOM 3509 N N . ASP A 1 481 ? -9.195 54.188 33.133 1.00 39.39 526 ASP A N 1
ATOM 3510 C CA . ASP A 1 481 ? -9.733 54.273 31.771 1.00 38.55 526 ASP A CA 1
ATOM 3511 C C . ASP A 1 481 ? -9.119 55.340 30.889 1.00 37.02 526 ASP A C 1
ATOM 3512 O O . ASP A 1 481 ? -9.492 55.436 29.731 1.00 38.23 526 ASP A O 1
ATOM 3517 N N . ALA A 1 482 ? -8.214 56.162 31.419 1.00 34.63 527 ALA A N 1
ATOM 3518 C CA . ALA A 1 482 ? -7.449 57.103 30.612 1.00 32.90 527 ALA A CA 1
ATOM 3519 C C . ALA A 1 482 ? -6.262 56.419 29.911 1.00 32.61 527 ALA A C 1
ATOM 3520 O O . ALA A 1 482 ? -5.615 55.548 30.463 1.00 33.11 527 ALA A O 1
ATOM 3522 N N . THR A 1 483 ? -5.983 56.827 28.683 1.00 32.46 528 THR A N 1
ATOM 3523 C CA . THR A 1 483 ? -4.872 56.303 27.936 1.00 31.11 528 THR A CA 1
ATOM 3524 C C . THR A 1 483 ? -3.613 56.908 28.527 1.00 31.66 528 THR A C 1
ATOM 3525 O O . THR A 1 483 ? -3.685 57.979 29.159 1.00 31.00 528 THR A O 1
ATOM 3529 N N . LEU A 1 484 ? -2.454 56.273 28.263 1.00 31.71 529 LEU A N 1
ATOM 3530 C CA . LEU A 1 484 ? -1.209 56.737 28.841 1.00 31.51 529 LEU A CA 1
ATOM 3531 C C . LEU A 1 484 ? -0.939 58.151 28.349 1.00 32.65 529 LEU A C 1
ATOM 3532 O O . LEU A 1 484 ? -0.588 59.073 29.106 1.00 32.79 529 LEU A O 1
ATOM 3537 N N . SER A 1 485 ? -1.164 58.362 27.072 1.00 33.67 530 SER A N 1
ATOM 3538 C CA . SER A 1 485 ? -0.781 59.634 26.559 1.00 34.24 530 SER A CA 1
ATOM 3539 C C . SER A 1 485 ? -1.576 60.736 27.231 1.00 34.90 530 SER A C 1
ATOM 3540 O O . SER A 1 485 ? -1.058 61.858 27.448 1.00 34.72 530 SER A O 1
ATOM 3543 N N . ASN A 1 486 ? -2.835 60.406 27.569 1.00 35.11 531 ASN A N 1
ATOM 3544 C CA . ASN A 1 486 ? -3.738 61.375 28.170 1.00 34.62 531 ASN A CA 1
ATOM 3545 C C . ASN A 1 486 ? -3.351 61.586 29.621 1.00 34.53 531 ASN A C 1
ATOM 3546 O O . ASN A 1 486 ? -3.323 62.725 30.115 1.00 34.89 531 ASN A O 1
ATOM 3551 N N . LEU A 1 487 ? -2.994 60.501 30.304 1.00 34.63 532 LEU A N 1
ATOM 3552 C CA . LEU A 1 487 ? -2.473 60.622 31.650 1.00 34.74 532 LEU A CA 1
ATOM 3553 C C . LEU A 1 487 ? -1.283 61.537 31.706 1.00 35.22 532 LEU A C 1
ATOM 3554 O O . LEU A 1 487 ? -1.202 62.311 32.637 1.00 36.05 532 LEU A O 1
ATOM 3559 N N . ILE A 1 488 ? -0.354 61.481 30.740 1.00 34.93 533 ILE A N 1
ATOM 3560 C CA . ILE A 1 488 ? 0.805 62.395 30.820 1.00 34.72 533 ILE A CA 1
ATOM 3561 C C . ILE A 1 488 ? 0.320 63.833 30.793 1.00 35.57 533 ILE A C 1
ATOM 3562 O O . ILE A 1 488 ? 0.692 64.626 31.667 1.00 35.92 533 ILE A O 1
ATOM 3567 N N . ASP A 1 489 ? -0.542 64.168 29.830 1.00 35.75 534 ASP A N 1
ATOM 3568 C CA . ASP A 1 489 ? -1.144 65.494 29.832 1.00 36.71 534 ASP A CA 1
ATOM 3569 C C . ASP A 1 489 ? -1.784 65.872 31.183 1.00 36.60 534 ASP A C 1
ATOM 3570 O O . ASP A 1 489 ? -1.547 66.988 31.696 1.00 36.80 534 ASP A O 1
ATOM 3575 N N . ILE A 1 490 ? -2.558 64.955 31.780 1.00 35.20 535 ILE A N 1
ATOM 3576 C CA . ILE A 1 490 ? -3.264 65.327 33.005 1.00 34.36 535 ILE A CA 1
ATOM 3577 C C . ILE A 1 490 ? -2.294 65.529 34.168 1.00 34.92 535 ILE A C 1
ATOM 3578 O O . ILE A 1 490 ? -2.383 66.532 34.906 1.00 35.01 535 ILE A O 1
ATOM 3583 N N . PHE A 1 491 ? -1.349 64.594 34.294 1.00 34.75 536 PHE A N 1
ATOM 3584 C CA . PHE A 1 491 ? -0.277 64.721 35.243 1.00 35.10 536 PHE A CA 1
ATOM 3585 C C . PHE A 1 491 ? 0.372 66.061 35.073 1.00 35.77 536 PHE A C 1
ATOM 3586 O O . PHE A 1 491 ? 0.416 66.828 36.023 1.00 37.27 536 PHE A O 1
ATOM 3594 N N . VAL A 1 492 ? 0.846 66.372 33.871 1.00 35.67 537 VAL A N 1
ATOM 3595 C CA . VAL A 1 492 ? 1.483 67.671 33.673 1.00 35.43 537 VAL A CA 1
ATOM 3596 C C . VAL A 1 492 ? 0.593 68.811 34.088 1.00 35.93 537 VAL A C 1
ATOM 3597 O O . VAL A 1 492 ? 1.086 69.704 34.741 1.00 35.78 537 VAL A O 1
ATOM 3601 N N . ASP A 1 493 ? -0.701 68.779 33.750 1.00 37.03 538 ASP A N 1
ATOM 3602 C CA . ASP A 1 493 ? -1.609 69.890 34.132 1.00 39.06 538 ASP A CA 1
ATOM 3603 C C . ASP A 1 493 ? -1.723 70.032 35.650 1.00 39.68 538 ASP A C 1
ATOM 3604 O O . ASP A 1 493 ? -1.748 71.137 36.160 1.00 39.84 538 ASP A O 1
ATOM 3609 N N . PHE A 1 494 ? -1.756 68.909 36.371 1.00 39.61 539 PHE A N 1
ATOM 3610 C CA . PHE A 1 494 ? -1.916 68.941 37.807 1.00 39.71 539 PHE A CA 1
ATOM 3611 C C . PHE A 1 494 ? -0.599 69.203 38.524 1.00 40.48 539 PHE A C 1
ATOM 3612 O O . PHE A 1 494 ? -0.588 69.502 39.716 1.00 41.90 539 PHE A O 1
ATOM 3620 N N . SER A 1 495 ? 0.528 69.108 37.831 1.00 40.27 540 SER A N 1
ATOM 3621 C CA . SER A 1 495 ? 1.819 69.204 38.529 1.00 40.69 540 SER A CA 1
ATOM 3622 C C . SER A 1 495 ? 2.121 70.604 39.025 1.00 41.59 540 SER A C 1
ATOM 3623 O O . SER A 1 495 ? 1.658 71.554 38.437 1.00 42.66 540 SER A O 1
ATOM 3626 N N . GLN A 1 496 ? 2.895 70.698 40.106 1.00 42.46 541 GLN A N 1
ATOM 3627 C CA . GLN A 1 496 ? 3.354 71.932 40.720 1.00 43.91 541 GLN A CA 1
ATOM 3628 C C . GLN A 1 496 ? 4.843 71.829 40.923 1.00 44.45 541 GLN A C 1
ATOM 3629 O O . GLN A 1 496 ? 5.324 70.829 41.462 1.00 45.36 541 GLN A O 1
ATOM 3635 N N . VAL A 1 497 ? 5.567 72.889 40.549 1.00 44.71 542 VAL A N 1
ATOM 3636 C CA . VAL A 1 497 ? 7.009 72.952 40.638 1.00 43.59 542 VAL A CA 1
ATOM 3637 C C . VAL A 1 497 ? 7.411 74.277 41.307 1.00 45.05 542 VAL A C 1
ATOM 3638 O O . VAL A 1 497 ? 6.779 75.292 41.056 1.00 45.95 542 VAL A O 1
ATOM 3642 N N . ASP A 1 498 ? 8.471 74.294 42.125 1.00 45.26 543 ASP A N 1
ATOM 3643 C CA . ASP A 1 498 ? 9.061 75.560 42.553 1.00 45.00 543 ASP A CA 1
ATOM 3644 C C . ASP A 1 498 ? 9.562 76.321 41.329 1.00 45.28 543 ASP A C 1
ATOM 3645 O O . ASP A 1 498 ? 9.743 75.745 40.248 1.00 44.63 543 ASP A O 1
ATOM 3650 N N . GLY A 1 499 ? 9.798 77.623 41.526 1.00 46.47 544 GLY A N 1
ATOM 3651 C CA . GLY A 1 499 ? 10.034 78.601 40.450 1.00 45.51 544 GLY A CA 1
ATOM 3652 C C . GLY A 1 499 ? 11.322 78.369 39.701 1.00 44.88 544 GLY A C 1
ATOM 3653 O O . GLY A 1 499 ? 11.427 78.745 38.541 1.00 45.28 544 GLY A O 1
ATOM 3654 N N . GLN A 1 500 ? 12.299 77.731 40.339 1.00 43.75 545 GLN A N 1
ATOM 3655 C CA . GLN A 1 500 ? 13.526 77.395 39.616 1.00 43.11 545 GLN A CA 1
ATOM 3656 C C . GLN A 1 500 ? 13.502 76.100 38.784 1.00 41.14 545 GLN A C 1
ATOM 3657 O O . GLN A 1 500 ? 14.566 75.637 38.362 1.00 39.87 545 GLN A O 1
ATOM 3663 N N . TYR A 1 501 ? 12.317 75.513 38.578 1.00 39.47 546 TYR A N 1
ATOM 3664 C CA . TYR A 1 501 ? 12.206 74.285 37.818 1.00 38.16 546 TYR A CA 1
ATOM 3665 C C . TYR A 1 501 ? 11.085 74.342 36.793 1.00 38.33 546 TYR A C 1
ATOM 3666 O O . TYR A 1 501 ? 10.279 75.256 36.833 1.00 40.10 546 TYR A O 1
ATOM 3675 N N . PHE A 1 502 ? 11.036 73.376 35.879 1.00 37.64 547 PHE A N 1
ATOM 3676 C CA . PHE A 1 502 ? 9.953 73.236 34.903 1.00 37.49 547 PHE A CA 1
ATOM 3677 C C . PHE A 1 502 ? 9.847 71.762 34.476 1.00 38.09 547 PHE A C 1
ATOM 3678 O O . PHE A 1 502 ? 10.864 71.051 34.420 1.00 38.56 547 PHE A O 1
ATOM 3686 N N . VAL A 1 503 ? 8.638 71.306 34.147 1.00 38.66 548 VAL A N 1
ATOM 3687 C CA . VAL A 1 503 ? 8.426 69.929 33.690 1.00 38.53 548 VAL A CA 1
ATOM 3688 C C . VAL A 1 503 ? 8.795 69.722 32.235 1.00 39.67 548 VAL A C 1
ATOM 3689 O O . VAL A 1 503 ? 8.259 70.380 31.373 1.00 40.16 548 VAL A O 1
ATOM 3693 N N . CYS A 1 504 ? 9.676 68.765 31.965 1.00 41.34 549 CYS A N 1
ATOM 3694 C CA . CYS A 1 504 ? 10.197 68.525 30.606 1.00 42.83 549 CYS A CA 1
ATOM 3695 C C . CYS A 1 504 ? 9.119 68.186 29.565 1.00 43.25 549 CYS A C 1
ATOM 3696 O O . CYS A 1 504 ? 8.055 67.676 29.911 1.00 43.56 549 CYS A O 1
ATOM 3699 N N . ASN A 1 505 ? 9.371 68.537 28.306 1.00 43.84 550 ASN A N 1
ATOM 3700 C CA . ASN A 1 505 ? 8.574 68.083 27.169 1.00 44.29 550 ASN A CA 1
ATOM 3701 C C . ASN A 1 505 ? 8.410 66.544 27.181 1.00 43.74 550 ASN A C 1
ATOM 3702 O O . ASN A 1 505 ? 9.280 65.815 27.634 1.00 44.31 550 ASN A O 1
ATOM 3707 N N . MET A 1 506 ? 7.281 66.044 26.719 1.00 43.70 551 MET A N 1
ATOM 3708 C CA . MET A 1 506 ? 7.011 64.602 26.753 1.00 42.59 551 MET A CA 1
ATOM 3709 C C . MET A 1 506 ? 6.448 64.145 25.416 1.00 42.14 551 MET A C 1
ATOM 3710 O O . MET A 1 506 ? 5.920 63.076 25.331 1.00 40.88 551 MET A O 1
ATOM 3715 N N . ASP A 1 507 ? 6.591 64.970 24.377 1.00 42.58 552 ASP A N 1
ATOM 3716 C CA . ASP A 1 507 ? 6.036 64.700 23.068 1.00 42.36 552 ASP A CA 1
ATOM 3717 C C . ASP A 1 507 ? 6.474 63.340 22.532 1.00 41.26 552 ASP A C 1
ATOM 3718 O O . ASP A 1 507 ? 5.641 62.546 22.102 1.00 41.60 552 ASP A O 1
ATOM 3723 N N . ASP A 1 508 ? 7.768 63.065 22.592 1.00 40.65 553 ASP A N 1
ATOM 3724 C CA . ASP A 1 508 ? 8.312 61.779 22.210 1.00 40.43 553 ASP A CA 1
ATOM 3725 C C . ASP A 1 508 ? 7.652 60.603 22.865 1.00 39.51 553 ASP A C 1
ATOM 3726 O O . ASP A 1 508 ? 7.366 59.604 22.206 1.00 39.53 553 ASP A O 1
ATOM 3731 N N . PHE A 1 509 ? 7.463 60.704 24.176 1.00 39.24 554 PHE A N 1
ATOM 3732 C CA . PHE A 1 509 ? 6.927 59.635 24.978 1.00 37.99 554 PHE A CA 1
ATOM 3733 C C . PHE A 1 509 ? 5.483 59.467 24.583 1.00 38.72 554 PHE A C 1
ATOM 3734 O O . PHE A 1 509 ? 5.081 58.376 24.192 1.00 40.05 554 PHE A O 1
ATOM 3742 N N . LYS A 1 510 ? 4.712 60.547 24.615 1.00 38.66 555 LYS A N 1
ATOM 3743 C CA . LYS A 1 510 ? 3.365 60.541 24.100 1.00 38.44 555 LYS A CA 1
ATOM 3744 C C . LYS A 1 510 ? 3.251 59.973 22.696 1.00 38.44 555 LYS A C 1
ATOM 3745 O O . LYS A 1 510 ? 2.257 59.335 22.385 1.00 39.48 555 LYS A O 1
ATOM 3751 N N . PHE A 1 511 ? 4.248 60.181 21.845 1.00 37.61 556 PHE A N 1
ATOM 3752 C CA . PHE A 1 511 ? 4.227 59.578 20.501 1.00 37.15 556 PHE A CA 1
ATOM 3753 C C . PHE A 1 511 ? 4.267 58.073 20.529 1.00 37.01 556 PHE A C 1
ATOM 3754 O O . PHE A 1 511 ? 3.607 57.405 19.752 1.00 37.19 556 PHE A O 1
ATOM 3762 N N . SER A 1 512 ? 5.089 57.530 21.401 1.00 37.40 557 SER A N 1
ATOM 3763 C CA . SER A 1 512 ? 5.215 56.108 21.472 1.00 37.74 557 SER A CA 1
ATOM 3764 C C . SER A 1 512 ? 3.951 55.558 22.111 1.00 38.56 557 SER A C 1
ATOM 3765 O O . SER A 1 512 ? 3.416 54.531 21.677 1.00 39.20 557 SER A O 1
ATOM 3768 N N . ALA A 1 513 ? 3.450 56.245 23.132 1.00 38.33 558 ALA A N 1
ATOM 3769 C CA . ALA A 1 513 ? 2.236 55.798 23.753 1.00 38.18 558 ALA A CA 1
ATOM 3770 C C . ALA A 1 513 ? 1.131 55.700 22.688 1.00 39.13 558 ALA A C 1
ATOM 3771 O O . ALA A 1 513 ? 0.337 54.763 22.716 1.00 39.75 558 ALA A O 1
ATOM 3773 N N . GLU A 1 514 ? 1.087 56.626 21.731 1.00 39.16 559 GLU A N 1
ATOM 3774 C CA . GLU A 1 514 ? 0.011 56.583 20.780 1.00 40.81 559 GLU A CA 1
ATOM 3775 C C . GLU A 1 514 ? 0.212 55.429 19.803 1.00 40.46 559 GLU A C 1
ATOM 3776 O O . GLU A 1 514 ? -0.739 54.722 19.419 1.00 41.17 559 GLU A O 1
ATOM 3782 N N . LEU A 1 515 ? 1.472 55.188 19.477 1.00 39.51 560 LEU A N 1
ATOM 3783 C CA . LEU A 1 515 ? 1.831 54.129 18.587 1.00 38.48 560 LEU A CA 1
ATOM 3784 C C . LEU A 1 515 ? 1.472 52.773 19.137 1.00 39.96 560 LEU A C 1
ATOM 3785 O O . LEU A 1 515 ? 1.288 51.817 18.372 1.00 41.56 560 LEU A O 1
ATOM 3790 N N . ILE A 1 516 ? 1.380 52.637 20.448 1.00 40.17 561 ILE A N 1
ATOM 3791 C CA . ILE A 1 516 ? 1.262 51.289 20.953 1.00 41.24 561 ILE A CA 1
ATOM 3792 C C . ILE A 1 516 ? 0.058 51.066 21.846 1.00 42.88 561 ILE A C 1
ATOM 3793 O O . ILE A 1 516 ? -0.003 50.071 22.572 1.00 44.02 561 ILE A O 1
ATOM 3798 N N . GLN A 1 517 ? -0.906 51.979 21.788 1.00 44.16 562 GLN A N 1
ATOM 3799 C CA . GLN A 1 517 ? -2.075 51.903 22.664 1.00 45.56 562 GLN A CA 1
ATOM 3800 C C . GLN A 1 517 ? -2.801 50.612 22.505 1.00 45.50 562 GLN A C 1
ATOM 3801 O O . GLN A 1 517 ? -3.286 50.104 23.482 1.00 46.22 562 GLN A O 1
ATOM 3807 N N . HIS A 1 518 ? -2.820 50.055 21.291 1.00 46.11 563 HIS A N 1
ATOM 3808 C CA . HIS A 1 518 ? -3.599 48.853 20.971 1.00 46.38 563 HIS A CA 1
ATOM 3809 C C . HIS A 1 518 ? -2.958 47.529 21.338 1.00 45.59 563 HIS A C 1
ATOM 3810 O O . HIS A 1 518 ? -3.518 46.501 21.004 1.00 46.63 563 HIS A O 1
ATOM 3817 N N . ILE A 1 519 ? -1.787 47.557 21.982 1.00 44.11 564 ILE A N 1
ATOM 3818 C CA . ILE A 1 519 ? -1.049 46.361 22.395 1.00 43.43 564 ILE A CA 1
ATOM 3819 C C . ILE A 1 519 ? -1.180 46.193 23.892 1.00 44.32 564 ILE A C 1
ATOM 3820 O O . ILE A 1 519 ? -0.991 47.149 24.647 1.00 43.89 564 ILE A O 1
ATOM 3825 N N . PRO A 1 520 ? -1.503 44.970 24.350 1.00 45.33 565 PRO A N 1
ATOM 3826 C CA . PRO A 1 520 ? -1.824 44.833 25.771 1.00 45.03 565 PRO A CA 1
ATOM 3827 C C . PRO A 1 520 ? -0.571 44.659 26.626 1.00 44.61 565 PRO A C 1
ATOM 3828 O O . PRO A 1 520 ? 0.199 43.691 26.464 1.00 45.10 565 PRO A O 1
ATOM 3832 N N . LEU A 1 521 ? -0.384 45.612 27.536 1.00 43.64 566 LEU A N 1
ATOM 3833 C CA . LEU A 1 521 ? 0.772 45.646 28.394 1.00 42.35 566 LEU A CA 1
ATOM 3834 C C . LEU A 1 521 ? 0.406 46.363 29.659 1.00 42.63 566 LEU A C 1
ATOM 3835 O O . LEU A 1 521 ? -0.316 47.358 29.622 1.00 43.02 566 LEU A O 1
ATOM 3840 N N . SER A 1 522 ? 0.942 45.890 30.777 1.00 43.15 567 SER A N 1
ATOM 3841 C CA . SER A 1 522 ? 0.773 46.558 32.058 1.00 43.40 567 SER A CA 1
ATOM 3842 C C . SER A 1 522 ? 1.424 47.930 32.014 1.00 43.01 567 SER A C 1
ATOM 3843 O O . SER A 1 522 ? 2.360 48.189 31.233 1.00 42.00 567 SER A O 1
ATOM 3846 N N . LEU A 1 523 ? 0.942 48.817 32.865 1.00 43.24 568 LEU A N 1
ATOM 3847 C CA . LEU A 1 523 ? 1.458 50.166 32.822 1.00 42.47 568 LEU A CA 1
ATOM 3848 C C . LEU A 1 523 ? 2.979 50.224 32.955 1.00 42.31 568 LEU A C 1
ATOM 3849 O O . LEU A 1 523 ? 3.646 50.931 32.189 1.00 41.37 568 LEU A O 1
ATOM 3854 N N . ARG A 1 524 ? 3.533 49.477 33.911 1.00 42.99 569 ARG A N 1
ATOM 3855 C CA . ARG A 1 524 ? 4.984 49.471 34.071 1.00 43.02 569 ARG A CA 1
ATOM 3856 C C . ARG A 1 524 ? 5.635 49.156 32.733 1.00 40.73 569 ARG A C 1
ATOM 3857 O O . ARG A 1 524 ? 6.468 49.898 32.274 1.00 40.22 569 ARG A O 1
ATOM 3865 N N . VAL A 1 525 ? 5.234 48.070 32.082 1.00 39.53 570 VAL A N 1
ATOM 3866 C CA . VAL A 1 525 ? 5.875 47.694 30.815 1.00 37.05 570 VAL A CA 1
ATOM 3867 C C . VAL A 1 525 ? 5.697 48.737 29.724 1.00 36.08 570 VAL A C 1
ATOM 3868 O O . VAL A 1 525 ? 6.684 49.208 29.163 1.00 36.12 570 VAL A O 1
ATOM 3872 N N . ARG A 1 526 ? 4.450 49.119 29.460 1.00 34.93 571 ARG A N 1
ATOM 3873 C CA . ARG A 1 526 ? 4.160 50.227 28.563 1.00 33.46 571 ARG A CA 1
ATOM 3874 C C . ARG A 1 526 ? 5.042 51.437 28.898 1.00 33.54 571 ARG A C 1
ATOM 3875 O O . ARG A 1 526 ? 5.624 52.050 28.017 1.00 32.94 571 ARG A O 1
ATOM 3883 N N . TYR A 1 527 ? 5.176 51.775 30.172 1.00 34.15 572 TYR A N 1
ATOM 3884 C CA . TYR A 1 527 ? 5.923 52.980 30.469 1.00 35.11 572 TYR A CA 1
ATOM 3885 C C . TYR A 1 527 ? 7.358 52.884 29.938 1.00 35.52 572 TYR A C 1
ATOM 3886 O O . TYR A 1 527 ? 7.868 53.840 29.328 1.00 35.51 572 TYR A O 1
ATOM 3895 N N . VAL A 1 528 ? 7.982 51.726 30.141 1.00 36.11 573 VAL A N 1
ATOM 3896 C CA . VAL A 1 528 ? 9.365 51.512 29.752 1.00 36.35 573 VAL A CA 1
ATOM 3897 C C . VAL A 1 528 ? 9.484 51.554 28.226 1.00 36.42 573 VAL A C 1
ATOM 3898 O O . VAL A 1 528 ? 10.404 52.222 27.692 1.00 36.87 573 VAL A O 1
ATOM 3902 N N . PHE A 1 529 ? 8.555 50.887 27.531 1.00 35.71 574 PHE A N 1
ATOM 3903 C CA . PHE A 1 529 ? 8.576 50.909 26.066 1.00 35.67 574 PHE A CA 1
ATOM 3904 C C . PHE A 1 529 ? 8.481 52.315 25.550 1.00 36.08 574 PHE A C 1
ATOM 3905 O O . PHE A 1 529 ? 9.120 52.632 24.601 1.00 37.74 574 PHE A O 1
ATOM 3913 N N . CYS A 1 530 ? 7.710 53.171 26.191 1.00 36.86 575 CYS A N 1
ATOM 3914 C CA . CYS A 1 530 ? 7.568 54.520 25.731 1.00 38.17 575 CYS A CA 1
ATOM 3915 C C . CYS A 1 530 ? 8.769 55.390 26.063 1.00 39.59 575 CYS A C 1
ATOM 3916 O O . CYS A 1 530 ? 8.907 56.515 25.568 1.00 40.70 575 CYS A O 1
ATOM 3919 N N . THR A 1 531 ? 9.664 54.925 26.912 1.00 40.88 576 THR A N 1
ATOM 3920 C CA . THR A 1 531 ? 10.783 55.780 27.153 1.00 41.48 576 THR A CA 1
ATOM 3921 C C . THR A 1 531 ? 11.973 55.334 26.325 1.00 42.89 576 THR A C 1
ATOM 3922 O O . THR A 1 531 ? 12.977 56.043 26.318 1.00 44.14 576 THR A O 1
ATOM 3926 N N . ALA A 1 532 ? 11.859 54.209 25.597 1.00 43.58 577 ALA A N 1
ATOM 3927 C CA . ALA A 1 532 ? 12.932 53.787 24.667 1.00 44.76 577 ALA A CA 1
ATOM 3928 C C . ALA A 1 532 ? 13.205 54.919 23.731 1.00 45.49 577 ALA A C 1
ATOM 3929 O O . ALA A 1 532 ? 12.293 55.528 23.262 1.00 44.85 577 ALA A O 1
ATOM 3931 N N . PRO A 1 533 ? 14.480 55.221 23.467 1.00 47.58 578 PRO A N 1
ATOM 3932 C CA . PRO A 1 533 ? 14.721 56.376 22.602 1.00 47.63 578 PRO A CA 1
ATOM 3933 C C . PRO A 1 533 ? 14.728 55.850 21.180 1.00 47.62 578 PRO A C 1
ATOM 3934 O O . PRO A 1 533 ? 15.511 54.935 20.887 1.00 47.10 578 PRO A O 1
A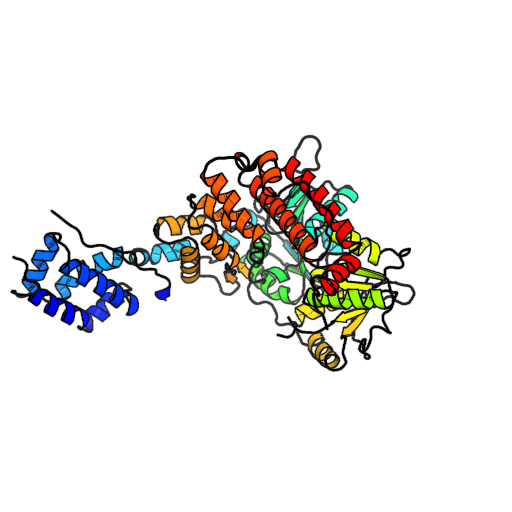TOM 3938 N N . ILE A 1 534 ? 13.785 56.353 20.370 1.00 47.62 579 ILE A N 1
ATOM 3939 C CA . ILE A 1 534 ? 13.667 56.020 18.949 1.00 47.52 579 ILE A CA 1
ATOM 3940 C C . ILE A 1 534 ? 13.634 57.319 18.206 1.00 48.76 579 ILE A C 1
ATOM 3941 O O . ILE A 1 534 ? 13.417 58.355 18.831 1.00 49.45 579 ILE A O 1
ATOM 3946 N N . ASN A 1 535 ? 13.810 57.271 16.887 1.00 49.73 580 ASN A N 1
ATOM 3947 C CA . ASN A 1 535 ? 13.610 58.466 16.067 1.00 51.32 580 ASN A CA 1
ATOM 3948 C C . ASN A 1 535 ? 12.290 58.435 15.279 1.00 52.50 580 ASN A C 1
ATOM 3949 O O . ASN A 1 535 ? 12.196 57.865 14.178 1.00 53.25 580 ASN A O 1
ATOM 3954 N N . LYS A 1 536 ? 11.279 59.099 15.839 1.00 53.48 581 LYS A N 1
ATOM 3955 C CA . LYS A 1 536 ? 9.921 58.984 15.342 1.00 54.16 581 LYS A CA 1
ATOM 3956 C C . LYS A 1 536 ? 9.880 59.146 13.834 1.00 54.91 581 LYS A C 1
ATOM 3957 O O . LYS A 1 536 ? 9.126 58.462 13.159 1.00 55.38 581 LYS A O 1
ATOM 3963 N N . LYS A 1 537 ? 10.752 59.982 13.293 1.00 55.81 582 LYS A N 1
ATOM 3964 C CA . LYS A 1 537 ? 10.622 60.326 11.891 1.00 57.26 582 LYS A CA 1
ATOM 3965 C C . LYS A 1 537 ? 11.023 59.198 10.952 1.00 56.22 582 LYS A C 1
ATOM 3966 O O . LYS A 1 537 ? 11.146 59.435 9.746 1.00 56.98 582 LYS A O 1
ATOM 3972 N N . GLN A 1 538 ? 11.217 57.981 11.482 1.00 54.28 583 GLN A N 1
ATOM 3973 C CA . GLN A 1 538 ? 11.609 56.816 10.649 1.00 52.43 583 GLN A CA 1
ATOM 3974 C C . GLN A 1 538 ? 10.636 55.623 10.656 1.00 50.34 583 GLN A C 1
ATOM 3975 O O . GLN A 1 538 ? 10.540 54.889 11.634 1.00 49.30 583 GLN A O 1
ATOM 3981 N N . PRO A 1 539 ? 9.937 55.393 9.542 1.00 49.30 584 PRO A N 1
ATOM 3982 C CA . PRO A 1 539 ? 8.856 54.412 9.564 1.00 48.48 584 PRO A CA 1
ATOM 3983 C C . PRO A 1 539 ? 9.266 53.027 10.047 1.00 47.24 584 PRO A C 1
ATOM 3984 O O . PRO A 1 539 ? 8.505 52.371 10.759 1.00 46.80 584 PRO A O 1
ATOM 3988 N N . PHE A 1 540 ? 10.472 52.603 9.702 1.00 46.53 585 PHE A N 1
ATOM 3989 C CA . PHE A 1 540 ? 10.908 51.272 10.085 1.00 45.76 585 PHE A CA 1
ATOM 3990 C C . PHE A 1 540 ? 11.106 51.194 11.603 1.00 45.23 585 PHE A C 1
ATOM 3991 O O . PHE A 1 540 ? 10.834 50.172 12.235 1.00 45.50 585 PHE A O 1
ATOM 3999 N N . VAL A 1 541 ? 11.566 52.285 12.196 1.00 44.39 586 VAL A N 1
ATOM 4000 C CA . VAL A 1 541 ? 11.861 52.241 13.591 1.00 43.59 586 VAL A CA 1
ATOM 4001 C C . VAL A 1 541 ? 10.528 52.067 14.289 1.00 43.69 586 VAL A C 1
ATOM 4002 O O . VAL A 1 541 ? 10.393 51.173 15.125 1.00 44.34 586 VAL A O 1
ATOM 4006 N N . CYS A 1 542 ? 9.541 52.878 13.901 1.00 43.32 587 CYS A N 1
ATOM 4007 C CA . CYS A 1 542 ? 8.176 52.763 14.411 1.00 42.74 587 CYS A CA 1
ATOM 4008 C C . CYS A 1 542 ? 7.612 51.360 14.225 1.00 42.12 587 CYS A C 1
ATOM 4009 O O . CYS A 1 542 ? 7.133 50.764 15.179 1.00 41.73 587 CYS A O 1
ATOM 4012 N N . SER A 1 543 ? 7.683 50.821 13.015 1.00 41.92 588 SER A N 1
ATOM 4013 C CA . SER A 1 543 ? 7.200 49.453 12.779 1.00 42.11 588 SER A CA 1
ATOM 4014 C C . SER A 1 543 ? 7.811 48.457 13.721 1.00 41.45 588 SER A C 1
ATOM 4015 O O . SER A 1 543 ? 7.153 47.488 14.117 1.00 42.45 588 SER A O 1
ATOM 4018 N N . SER A 1 544 ? 9.074 48.685 14.053 1.00 40.13 589 SER A N 1
ATOM 4019 C CA . SER A 1 544 ? 9.809 47.780 14.897 1.00 39.55 589 SER A CA 1
ATOM 4020 C C . SER A 1 544 ? 9.419 47.940 16.357 1.00 38.71 589 SER A C 1
ATOM 4021 O O . SER A 1 544 ? 9.281 46.944 17.062 1.00 39.81 589 SER A O 1
ATOM 4024 N N . LEU A 1 545 ? 9.204 49.172 16.810 1.00 36.97 590 LEU A N 1
ATOM 4025 C CA . LEU A 1 545 ? 8.673 49.371 18.137 1.00 35.88 590 LEU A CA 1
ATOM 4026 C C . LEU A 1 545 ? 7.380 48.555 18.314 1.00 36.39 590 LEU A C 1
ATOM 4027 O O . LEU A 1 545 ? 7.182 47.894 19.319 1.00 36.85 590 LEU A O 1
ATOM 4032 N N . LEU A 1 546 ? 6.503 48.615 17.323 1.00 36.71 591 LEU A N 1
ATOM 4033 C CA . LEU A 1 546 ? 5.279 47.847 17.316 1.00 36.83 591 LEU A CA 1
ATOM 4034 C C . LEU A 1 546 ? 5.582 46.369 17.418 1.00 37.57 591 LEU A C 1
ATOM 4035 O O . LEU A 1 546 ? 5.051 45.680 18.287 1.00 37.79 591 LEU A O 1
ATOM 4040 N N . GLN A 1 547 ? 6.446 45.886 16.530 1.00 37.78 592 GLN A N 1
ATOM 4041 C CA . GLN A 1 547 ? 6.710 44.451 16.441 1.00 38.82 592 GLN A CA 1
ATOM 4042 C C . GLN A 1 547 ? 7.314 43.910 17.753 1.00 38.19 592 GLN A C 1
ATOM 4043 O O . GLN A 1 547 ? 6.836 42.905 18.274 1.00 37.77 592 GLN A O 1
ATOM 4049 N N . PHE A 1 548 ? 8.312 44.614 18.297 1.00 37.27 593 PHE A N 1
ATOM 4050 C CA . PHE A 1 548 ? 8.887 44.285 19.582 1.00 37.58 593 PHE A CA 1
ATOM 4051 C C . PHE A 1 548 ? 7.833 44.278 20.707 1.00 39.15 593 PHE A C 1
ATOM 4052 O O . PHE A 1 548 ? 7.720 43.319 21.485 1.00 40.43 593 PHE A O 1
ATOM 4060 N N . ALA A 1 549 ? 7.024 45.331 20.798 1.00 39.63 594 ALA A N 1
ATOM 4061 C CA . ALA A 1 549 ? 6.001 45.365 21.833 1.00 39.44 594 ALA A CA 1
ATOM 4062 C C . ALA A 1 549 ? 4.957 44.252 21.652 1.00 40.77 594 ALA A C 1
ATOM 4063 O O . ALA A 1 549 ? 4.487 43.688 22.635 1.00 41.64 594 ALA A O 1
ATOM 4065 N N . ARG A 1 550 ? 4.611 43.904 20.411 1.00 41.42 595 ARG A N 1
ATOM 4066 C CA . ARG A 1 550 ? 3.629 42.855 20.190 1.00 42.13 595 ARG A CA 1
ATOM 4067 C C . ARG A 1 550 ? 4.186 41.530 20.664 1.00 43.36 595 ARG A C 1
ATOM 4068 O O . ARG A 1 550 ? 3.524 40.768 21.370 1.00 44.21 595 ARG A O 1
ATOM 4076 N N . GLN A 1 551 ? 5.431 41.275 20.306 1.00 44.04 596 GLN A N 1
ATOM 4077 C CA . GLN A 1 551 ? 6.044 39.999 20.587 1.00 45.17 596 GLN A CA 1
ATOM 4078 C C . GLN A 1 551 ? 6.189 39.861 22.083 1.00 45.07 596 GLN A C 1
ATOM 4079 O O . GLN A 1 551 ? 5.925 38.796 22.644 1.00 46.07 596 GLN A O 1
ATOM 4085 N N . TYR A 1 552 ? 6.574 40.957 22.741 1.00 44.46 597 TYR A N 1
ATOM 4086 C CA . TYR A 1 552 ? 6.676 40.976 24.205 1.00 43.81 597 TYR A CA 1
ATOM 4087 C C . TYR A 1 552 ? 5.328 40.574 24.798 1.00 44.57 597 TYR A C 1
ATOM 4088 O O . TYR A 1 552 ? 5.226 39.537 25.460 1.00 45.89 597 TYR A O 1
ATOM 4097 N N . SER A 1 553 ? 4.289 41.344 24.504 1.00 44.45 598 SER A N 1
ATOM 4098 C CA . SER A 1 553 ? 2.950 41.087 25.047 1.00 46.18 598 SER A CA 1
ATOM 4099 C C . SER A 1 553 ? 2.516 39.656 24.844 1.00 48.21 598 SER A C 1
ATOM 4100 O O . SER A 1 553 ? 1.659 39.149 25.549 1.00 49.20 598 SER A O 1
ATOM 4103 N N . ARG A 1 554 ? 3.083 39.015 23.838 1.00 49.70 599 ARG A N 1
ATOM 4104 C CA . ARG A 1 554 ? 2.751 37.647 23.555 1.00 51.86 599 ARG A CA 1
ATOM 4105 C C . ARG A 1 554 ? 3.788 36.725 24.126 1.00 53.63 599 ARG A C 1
ATOM 4106 O O . ARG A 1 554 ? 3.987 35.643 23.617 1.00 55.00 599 ARG A O 1
ATOM 4114 N N . ASN A 1 555 ? 4.473 37.146 25.170 1.00 54.72 600 ASN A N 1
ATOM 4115 C CA . ASN A 1 555 ? 5.507 36.311 25.736 1.00 56.71 600 ASN A CA 1
ATOM 4116 C C . ASN A 1 555 ? 6.247 35.420 24.720 1.00 57.86 600 ASN A C 1
ATOM 4117 O O . ASN A 1 555 ? 6.312 34.195 24.877 1.00 59.55 600 ASN A O 1
ATOM 4122 N N . GLU A 1 556 ? 6.809 36.036 23.685 1.00 57.41 601 GLU A N 1
ATOM 4123 C CA . GLU A 1 556 ? 7.463 35.288 22.636 1.00 58.58 601 GLU A CA 1
ATOM 4124 C C . GLU A 1 556 ? 8.792 35.953 22.323 1.00 57.61 601 GLU A C 1
ATOM 4125 O O . GLU A 1 556 ? 8.841 36.905 21.566 1.00 56.39 601 GLU A O 1
ATOM 4131 N N . PRO A 1 557 ? 9.891 35.436 22.899 1.00 58.49 602 PRO A N 1
ATOM 4132 C CA . PRO A 1 557 ? 11.196 36.130 22.837 1.00 57.96 602 PRO A CA 1
ATOM 4133 C C . PRO A 1 557 ? 11.664 36.526 21.428 1.00 57.11 602 PRO A C 1
ATOM 4134 O O . PRO A 1 557 ? 11.348 35.857 20.450 1.00 57.96 602 PRO A O 1
ATOM 4138 N N . LEU A 1 558 ? 12.393 37.629 21.352 1.00 55.61 603 LEU A N 1
ATOM 4139 C CA . LEU A 1 558 ? 12.904 38.137 20.112 1.00 54.66 603 LEU A CA 1
ATOM 4140 C C . LEU A 1 558 ? 14.329 37.597 19.996 1.00 55.69 603 LEU A C 1
ATOM 4141 O O . LEU A 1 558 ? 15.292 38.171 20.501 1.00 55.16 603 LEU A O 1
ATOM 4146 N N . THR A 1 559 ? 14.451 36.463 19.331 1.00 57.66 604 THR A N 1
ATOM 4147 C CA . THR A 1 559 ? 15.736 35.777 19.216 1.00 59.85 604 THR A CA 1
ATOM 4148 C C . THR A 1 559 ? 16.638 36.401 18.145 1.00 60.14 604 THR A C 1
ATOM 4149 O O . THR A 1 559 ? 16.180 37.203 17.313 1.00 59.50 604 THR A O 1
ATOM 4153 N N . PHE A 1 560 ? 17.919 36.028 18.190 1.00 61.29 605 PHE A N 1
ATOM 4154 C CA . PHE A 1 560 ? 18.875 36.451 17.195 1.00 61.94 605 PHE A CA 1
ATOM 4155 C C . PHE A 1 560 ? 18.335 36.049 15.834 1.00 62.88 605 PHE A C 1
ATOM 4156 O O . PHE A 1 560 ? 18.386 36.836 14.881 1.00 62.88 605 PHE A O 1
ATOM 4164 N N . ALA A 1 561 ? 17.779 34.837 15.767 1.00 64.09 606 ALA A N 1
ATOM 4165 C CA . ALA A 1 561 ? 17.336 34.241 14.517 1.00 64.57 606 ALA A CA 1
ATOM 4166 C C . ALA A 1 561 ? 16.169 35.038 13.959 1.00 63.61 606 ALA A C 1
ATOM 4167 O O . ALA A 1 561 ? 16.095 35.314 12.754 1.00 63.40 606 ALA A O 1
ATOM 4169 N N . TRP A 1 562 ? 15.280 35.428 14.872 1.00 63.25 607 TRP A N 1
ATOM 4170 C CA . TRP A 1 562 ? 14.060 36.158 14.559 1.00 62.67 607 TRP A CA 1
ATOM 4171 C C . TRP A 1 562 ? 14.353 37.516 13.883 1.00 61.54 607 TRP A C 1
ATOM 4172 O O . TRP A 1 562 ? 13.755 37.880 12.858 1.00 60.51 607 TRP A O 1
ATOM 4183 N N . LEU A 1 563 ? 15.295 38.241 14.484 1.00 60.84 608 LEU A N 1
ATOM 4184 C CA . LEU A 1 563 ? 15.641 39.576 14.081 1.00 60.00 608 LEU A CA 1
ATOM 4185 C C . LEU A 1 563 ? 16.366 39.563 12.747 1.00 60.91 608 LEU A C 1
ATOM 4186 O O . LEU A 1 563 ? 16.275 40.513 11.952 1.00 60.24 608 LEU A O 1
ATOM 4191 N N . ARG A 1 564 ? 17.095 38.481 12.508 1.00 62.30 609 ARG A N 1
ATOM 4192 C CA . ARG A 1 564 ? 17.845 38.360 11.279 1.00 63.57 609 ARG A CA 1
ATOM 4193 C C . ARG A 1 564 ? 16.880 38.141 10.121 1.00 64.12 609 ARG A C 1
ATOM 4194 O O . ARG A 1 564 ? 17.083 38.681 9.031 1.00 63.54 609 ARG A O 1
ATOM 4202 N N . ARG A 1 565 ? 15.819 37.366 10.366 1.00 65.25 610 ARG A N 1
ATOM 4203 C CA . ARG A 1 565 ? 14.768 37.201 9.353 1.00 66.69 610 ARG A CA 1
ATOM 4204 C C . ARG A 1 565 ? 14.065 38.542 9.149 1.00 65.39 610 ARG A C 1
ATOM 4205 O O . ARG A 1 565 ? 13.925 39.001 8.021 1.00 65.67 610 ARG A O 1
ATOM 4213 N N . TYR A 1 566 ? 13.699 39.188 10.258 1.00 64.37 611 TYR A N 1
ATOM 4214 C CA . TYR A 1 566 ? 12.929 40.436 10.251 1.00 63.18 611 TYR A CA 1
ATOM 4215 C C . TYR A 1 566 ? 13.626 41.637 9.632 1.00 62.92 611 TYR A C 1
ATOM 4216 O O . TYR A 1 566 ? 12.939 42.484 9.077 1.00 63.21 611 TYR A O 1
ATOM 4225 N N . ILE A 1 567 ? 14.951 41.754 9.739 1.00 62.58 612 ILE A N 1
ATOM 4226 C CA . ILE A 1 567 ? 15.608 42.881 9.078 1.00 62.76 612 ILE A CA 1
ATOM 4227 C C . ILE A 1 567 ? 15.950 42.566 7.641 1.00 64.66 612 ILE A C 1
ATOM 4228 O O . ILE A 1 567 ? 16.396 43.453 6.903 1.00 64.85 612 ILE A O 1
ATOM 4233 N N . LYS A 1 568 ? 15.728 41.300 7.260 1.00 66.74 613 LYS A N 1
ATOM 4234 C CA . LYS A 1 568 ? 16.027 40.756 5.922 1.00 68.30 613 LYS A CA 1
ATOM 4235 C C . LYS A 1 568 ? 17.530 40.740 5.673 1.00 69.05 613 LYS A C 1
ATOM 4236 O O . LYS A 1 568 ? 18.018 41.318 4.710 1.00 69.39 613 LYS A O 1
ATOM 4242 N N . TRP A 1 569 ? 18.245 40.079 6.574 1.00 70.29 614 TRP A N 1
ATOM 4243 C CA . TRP A 1 569 ? 19.698 39.934 6.520 1.00 72.44 614 TRP A CA 1
ATOM 4244 C C . TRP A 1 569 ? 20.104 38.673 5.752 1.00 75.14 614 TRP A C 1
ATOM 4245 O O . TRP A 1 569 ? 19.539 37.593 5.967 1.00 75.94 614 TRP A O 1
ATOM 4256 N N . PRO A 1 570 ? 21.149 38.771 4.908 1.00 76.85 615 PRO A N 1
ATOM 4257 C CA . PRO A 1 570 ? 22.219 39.774 4.858 1.00 76.45 615 PRO A CA 1
ATOM 4258 C C . PRO A 1 570 ? 21.876 41.032 4.067 1.00 76.19 615 PRO A C 1
ATOM 4259 O O . PRO A 1 570 ? 20.924 41.050 3.266 1.00 76.35 615 PRO A O 1
ATOM 4263 N N . LEU A 1 571 ? 22.675 42.066 4.298 1.00 75.79 616 LEU A N 1
ATOM 4264 C CA . LEU A 1 571 ? 22.435 43.363 3.709 1.00 75.70 616 LEU A CA 1
ATOM 4265 C C . LEU A 1 571 ? 23.576 43.784 2.804 1.00 76.98 616 LEU A C 1
ATOM 4266 O O . LEU A 1 571 ? 24.747 43.542 3.089 1.00 77.36 616 LEU A O 1
ATOM 4271 N N . LEU A 1 572 ? 23.212 44.401 1.692 1.00 78.11 617 LEU A N 1
ATOM 4272 C CA . LEU A 1 572 ? 24.166 44.675 0.636 1.00 79.60 617 LEU A CA 1
ATOM 4273 C C . LEU A 1 572 ? 24.703 46.070 0.804 1.00 78.84 617 LEU A C 1
ATOM 4274 O O . LEU A 1 572 ? 24.066 46.903 1.438 1.00 77.10 617 LEU A O 1
ATOM 4279 N N . PRO A 1 573 ? 25.868 46.341 0.197 1.00 79.96 618 PRO A N 1
ATOM 4280 C CA . PRO A 1 573 ? 26.311 47.721 0.131 1.00 79.84 618 PRO A CA 1
ATOM 4281 C C . PRO A 1 573 ? 25.215 48.650 -0.421 1.00 79.74 618 PRO A C 1
ATOM 4282 O O . PRO A 1 573 ? 24.387 48.244 -1.244 1.00 80.54 618 PRO A O 1
ATOM 4286 N N . PRO A 1 574 ? 25.195 49.897 0.047 1.00 78.99 619 PRO A N 1
ATOM 4287 C CA . PRO A 1 574 ? 24.215 50.796 -0.505 1.00 79.02 619 PRO A CA 1
ATOM 4288 C C . PRO A 1 574 ? 24.546 51.144 -1.959 1.00 80.43 619 PRO A C 1
ATOM 4289 O O . PRO A 1 574 ? 25.708 51.099 -2.366 1.00 80.83 619 PRO A O 1
ATOM 4293 N N . LYS A 1 575 ? 23.521 51.483 -2.727 1.00 81.03 620 LYS A N 1
ATOM 4294 C CA . LYS A 1 575 ? 23.714 51.942 -4.099 1.00 82.67 620 LYS A CA 1
ATOM 4295 C C . LYS A 1 575 ? 23.492 53.457 -4.212 1.00 81.91 620 LYS A C 1
ATOM 4296 O O . LYS A 1 575 ? 23.981 54.090 -5.142 1.00 83.22 620 LYS A O 1
ATOM 4302 N N . ASN A 1 576 ? 22.762 54.035 -3.264 1.00 79.91 621 ASN A N 1
ATOM 4303 C CA . ASN A 1 576 ? 22.344 55.430 -3.345 1.00 79.02 621 ASN A CA 1
ATOM 4304 C C . ASN A 1 576 ? 21.897 55.836 -1.981 1.00 76.95 621 ASN A C 1
ATOM 4305 O O . ASN A 1 576 ? 21.791 54.990 -1.111 1.00 76.11 621 ASN A O 1
ATOM 4310 N N . ILE A 1 577 ? 21.568 57.109 -1.810 1.00 76.27 622 ILE A N 1
ATOM 4311 C CA . ILE A 1 577 ? 21.137 57.631 -0.515 1.00 74.67 622 ILE A CA 1
ATOM 4312 C C . ILE A 1 577 ? 19.983 56.880 0.152 1.00 73.66 622 ILE A C 1
ATOM 4313 O O . ILE A 1 577 ? 20.098 56.484 1.310 1.00 72.51 622 ILE A O 1
ATOM 4318 N N . LYS A 1 578 ? 18.890 56.640 -0.561 1.00 74.27 623 LYS A N 1
ATOM 4319 C CA . LYS A 1 578 ? 17.808 55.851 0.030 1.00 73.57 623 LYS A CA 1
ATOM 4320 C C . LYS A 1 578 ? 18.411 54.621 0.712 1.00 72.19 623 LYS A C 1
ATOM 4321 O O . LYS A 1 578 ? 17.994 54.256 1.806 1.00 71.46 623 LYS A O 1
ATOM 4327 N N . ASP A 1 579 ? 19.404 53.998 0.081 1.00 71.67 624 ASP A N 1
ATOM 4328 C CA . ASP A 1 579 ? 19.996 52.775 0.645 1.00 70.48 624 ASP A CA 1
ATOM 4329 C C . ASP A 1 579 ? 20.737 52.985 1.981 1.00 68.48 624 ASP A C 1
ATOM 4330 O O . ASP A 1 579 ? 20.699 52.128 2.864 1.00 67.64 624 ASP A O 1
ATOM 4335 N N . LEU A 1 580 ? 21.404 54.125 2.105 1.00 67.16 625 LEU A N 1
ATOM 4336 C CA . LEU A 1 580 ? 22.085 54.509 3.325 1.00 65.70 625 LEU A CA 1
ATOM 4337 C C . LEU A 1 580 ? 21.073 54.790 4.456 1.00 64.81 625 LEU A C 1
ATOM 4338 O O . LEU A 1 580 ? 21.200 54.295 5.575 1.00 63.77 625 LEU A O 1
ATOM 4343 N N . MET A 1 581 ? 20.063 55.595 4.149 1.00 65.02 626 MET A N 1
ATOM 4344 C CA . MET A 1 581 ? 19.030 55.920 5.108 1.00 64.45 626 MET A CA 1
ATOM 4345 C C . MET A 1 581 ? 18.391 54.638 5.616 1.00 63.97 626 MET A C 1
ATOM 4346 O O . MET A 1 581 ? 18.157 54.474 6.812 1.00 63.88 626 MET A O 1
ATOM 4351 N N . ASP A 1 582 ? 18.147 53.708 4.713 1.00 64.11 627 ASP A N 1
ATOM 4352 C CA . ASP A 1 582 ? 17.570 52.447 5.112 1.00 63.73 627 ASP A CA 1
ATOM 4353 C C . ASP A 1 582 ? 18.527 51.663 6.002 1.00 62.51 627 ASP A C 1
ATOM 4354 O O . ASP A 1 582 ? 18.076 50.881 6.842 1.00 63.21 627 ASP A O 1
ATOM 4359 N N . LEU A 1 583 ? 19.834 51.845 5.831 1.00 60.68 628 LEU A N 1
ATOM 4360 C CA . LEU A 1 583 ? 20.763 51.031 6.594 1.00 58.37 628 LEU A CA 1
ATOM 4361 C C . LEU A 1 583 ? 20.946 51.644 7.964 1.00 56.67 628 LEU A C 1
ATOM 4362 O O . LEU A 1 583 ? 21.032 50.920 8.947 1.00 56.21 628 LEU A O 1
ATOM 4367 N N . GLU A 1 584 ? 20.989 52.979 8.009 1.00 55.22 629 GLU A N 1
ATOM 4368 C CA . GLU A 1 584 ? 20.955 53.753 9.251 1.00 53.35 629 GLU A CA 1
ATOM 4369 C C . GLU A 1 584 ? 19.724 53.404 10.081 1.00 51.46 629 GLU A C 1
ATOM 4370 O O . GLU A 1 584 ? 19.857 53.107 11.253 1.00 51.20 629 GLU A O 1
ATOM 4376 N N . ALA A 1 585 ? 18.547 53.389 9.461 1.00 49.85 630 ALA A N 1
ATOM 4377 C CA . ALA A 1 585 ? 17.343 52.874 10.104 1.00 48.06 630 ALA A CA 1
ATOM 4378 C C . ALA A 1 585 ? 17.519 51.491 10.742 1.00 47.13 630 ALA A C 1
ATOM 4379 O O . ALA A 1 585 ? 17.149 51.270 11.891 1.00 46.63 630 ALA A O 1
ATOM 4381 N N . VAL A 1 586 ? 18.074 50.542 10.010 1.00 46.72 631 VAL A N 1
ATOM 4382 C CA . VAL A 1 586 ? 18.176 49.205 10.571 1.00 46.03 631 VAL A CA 1
ATOM 4383 C C . VAL A 1 586 ? 19.064 49.237 11.810 1.00 46.20 631 VAL A C 1
ATOM 4384 O O . VAL A 1 586 ? 18.755 48.605 12.836 1.00 46.73 631 VAL A O 1
ATOM 4388 N N . HIS A 1 587 ? 20.150 49.996 11.699 1.00 45.44 632 HIS A N 1
ATOM 4389 C CA . HIS A 1 587 ? 21.072 50.246 12.779 1.00 44.54 632 HIS A CA 1
ATOM 4390 C C . HIS A 1 587 ? 20.372 50.842 14.000 1.00 43.59 632 HIS A C 1
ATOM 4391 O O . HIS A 1 587 ? 20.612 50.424 15.126 1.00 43.11 632 HIS A O 1
ATOM 4398 N N . ASP A 1 588 ? 19.510 51.818 13.765 1.00 42.72 633 ASP A N 1
ATOM 4399 C CA . ASP A 1 588 ? 18.680 52.343 14.808 1.00 42.74 633 ASP A CA 1
ATOM 4400 C C . ASP A 1 588 ? 17.770 51.306 15.428 1.00 42.74 633 ASP A C 1
ATOM 4401 O O . ASP A 1 588 ? 17.558 51.343 16.627 1.00 43.42 633 ASP A O 1
ATOM 4406 N N . VAL A 1 589 ? 17.235 50.375 14.639 1.00 42.80 634 VAL A N 1
ATOM 4407 C CA . VAL A 1 589 ? 16.458 49.258 15.180 1.00 41.88 634 VAL A CA 1
ATOM 4408 C C . VAL A 1 589 ? 17.295 48.299 16.044 1.00 42.58 634 VAL A C 1
ATOM 4409 O O . VAL A 1 589 ? 16.795 47.742 17.040 1.00 43.73 634 VAL A O 1
ATOM 4413 N N . LEU A 1 590 ? 18.558 48.090 15.693 1.00 42.27 635 LEU A N 1
ATOM 4414 C CA . LEU A 1 590 ? 19.397 47.225 16.517 1.00 41.90 635 LEU A CA 1
ATOM 4415 C C . LEU A 1 590 ? 19.673 47.850 17.886 1.00 41.75 635 LEU A C 1
ATOM 4416 O O . LEU A 1 590 ? 19.683 47.162 18.926 1.00 41.07 635 LEU A O 1
ATOM 4421 N N . ASP A 1 591 ? 19.830 49.179 17.868 1.00 41.67 636 ASP A N 1
ATOM 4422 C CA . ASP A 1 591 ? 20.038 49.963 19.072 1.00 41.36 636 ASP A CA 1
ATOM 4423 C C . ASP A 1 591 ? 18.797 49.901 19.935 1.00 40.10 636 ASP A C 1
ATOM 4424 O O . ASP A 1 591 ? 18.884 49.809 21.149 1.00 40.32 636 ASP A O 1
ATOM 4429 N N . LEU A 1 592 ? 17.634 49.876 19.302 1.00 38.85 637 LEU A N 1
ATOM 4430 C CA . LEU A 1 592 ? 16.401 49.851 20.048 1.00 37.54 637 LEU A CA 1
ATOM 4431 C C . LEU A 1 592 ? 16.326 48.495 20.716 1.00 39.01 637 LEU A C 1
ATOM 4432 O O . LEU A 1 592 ? 15.892 48.416 21.877 1.00 40.37 637 LEU A O 1
ATOM 4437 N N . TYR A 1 593 ? 16.762 47.444 20.013 1.00 38.79 638 TYR A N 1
ATOM 4438 C CA . TYR A 1 593 ? 16.744 46.115 20.582 1.00 39.35 638 TYR A CA 1
ATOM 4439 C C . TYR A 1 593 ? 17.653 46.072 21.811 1.00 40.25 638 TYR A C 1
ATOM 4440 O O . TYR A 1 593 ? 17.257 45.592 22.883 1.00 40.63 638 TYR A O 1
ATOM 4449 N N . LEU A 1 594 ? 18.875 46.575 21.663 1.00 40.26 639 LEU A N 1
ATOM 4450 C CA . LEU A 1 594 ? 19.847 46.473 22.737 1.00 40.50 639 LEU A CA 1
ATOM 4451 C C . LEU A 1 594 ? 19.368 47.228 23.957 1.00 40.45 639 LEU A C 1
ATOM 4452 O O . LEU A 1 594 ? 19.381 46.658 25.069 1.00 41.88 639 LEU A O 1
ATOM 4457 N N . TRP A 1 595 ? 18.926 48.486 23.755 1.00 38.47 640 TRP A N 1
ATOM 4458 C CA . TRP A 1 595 ? 18.370 49.302 24.820 1.00 36.91 640 TRP A CA 1
ATOM 4459 C C . TRP A 1 595 ? 17.306 48.476 25.519 1.00 37.27 640 TRP A C 1
ATOM 4460 O O . TRP A 1 595 ? 17.220 48.467 26.744 1.00 37.45 640 TRP A O 1
ATOM 4471 N N . LEU A 1 596 ? 16.505 47.740 24.756 1.00 37.04 641 LEU A N 1
ATOM 4472 C CA . LEU A 1 596 ? 15.437 46.987 25.400 1.00 37.91 641 LEU A CA 1
ATOM 4473 C C . LEU A 1 596 ? 15.942 45.804 26.203 1.00 39.33 641 LEU A C 1
ATOM 4474 O O . LEU A 1 596 ? 15.424 45.502 27.292 1.00 39.81 641 LEU A O 1
ATOM 4479 N N . SER A 1 597 ? 16.975 45.161 25.675 1.00 40.17 642 SER A N 1
ATOM 4480 C CA . SER A 1 597 ? 17.532 43.975 26.298 1.00 41.53 642 SER A CA 1
ATOM 4481 C C . SER A 1 597 ? 18.014 44.267 27.696 1.00 42.67 642 SER A C 1
ATOM 4482 O O . SER A 1 597 ? 18.128 43.360 28.492 1.00 44.55 642 SER A O 1
ATOM 4485 N N . TYR A 1 598 ? 18.315 45.507 28.027 1.00 42.15 643 TYR A N 1
ATOM 4486 C CA . TYR A 1 598 ? 18.623 45.750 29.422 1.00 43.11 643 TYR A CA 1
ATOM 4487 C C . TYR A 1 598 ? 17.408 45.804 30.345 1.00 44.36 643 TYR A C 1
ATOM 4488 O O . TYR A 1 598 ? 17.522 45.592 31.538 1.00 46.28 643 TYR A O 1
ATOM 4497 N N . ARG A 1 599 ? 16.224 46.064 29.825 1.00 44.67 644 ARG A N 1
ATOM 4498 C CA . ARG A 1 599 ? 15.112 46.142 30.740 1.00 45.08 644 ARG A CA 1
ATOM 4499 C C . ARG A 1 599 ? 14.322 44.864 30.685 1.00 45.64 644 ARG A C 1
ATOM 4500 O O . ARG A 1 599 ? 13.745 44.468 31.670 1.00 46.67 644 ARG A O 1
ATOM 4508 N N . PHE A 1 600 ? 14.312 44.202 29.540 1.00 45.70 645 PHE A N 1
ATOM 4509 C CA . PHE A 1 600 ? 13.488 43.022 29.400 1.00 46.75 645 PHE A CA 1
ATOM 4510 C C . PHE A 1 600 ? 14.304 41.816 28.928 1.00 48.81 645 PHE A C 1
ATOM 4511 O O . PHE A 1 600 ? 14.162 41.344 27.803 1.00 49.01 645 PHE A O 1
ATOM 4519 N N . MET A 1 601 ? 15.148 41.299 29.805 1.00 51.43 646 MET A N 1
ATOM 4520 C CA . MET A 1 601 ? 16.188 40.371 29.391 1.00 54.26 646 MET A CA 1
ATOM 4521 C C . MET A 1 601 ? 15.694 39.056 28.770 1.00 55.33 646 MET A C 1
ATOM 4522 O O . MET A 1 601 ? 16.201 38.657 27.704 1.00 55.89 646 MET A O 1
ATOM 4527 N N . ASP A 1 602 ? 14.714 38.389 29.388 1.00 55.97 647 ASP A N 1
ATOM 4528 C CA . ASP A 1 602 ? 14.181 37.142 28.805 1.00 56.95 647 ASP A CA 1
ATOM 4529 C C . ASP A 1 602 ? 13.538 37.402 27.469 1.00 54.78 647 ASP A C 1
ATOM 4530 O O . ASP A 1 602 ? 13.662 36.612 26.525 1.00 55.23 647 ASP A O 1
ATOM 4535 N N . MET A 1 603 ? 12.836 38.512 27.372 1.00 52.27 648 MET A N 1
ATOM 4536 C CA . MET A 1 603 ? 12.166 38.743 26.138 1.00 50.65 648 MET A CA 1
ATOM 4537 C C . MET A 1 603 ? 13.097 39.252 25.028 1.00 50.62 648 MET A C 1
ATOM 4538 O O . MET A 1 603 ? 12.757 39.158 23.847 1.00 49.93 648 MET A O 1
ATOM 4543 N N . PHE A 1 604 ? 14.283 39.759 25.408 1.00 51.25 649 PHE A N 1
ATOM 4544 C CA . PHE A 1 604 ? 15.333 40.188 24.431 1.00 50.87 649 PHE A CA 1
ATOM 4545 C C . PHE A 1 604 ? 16.698 39.566 24.690 1.00 52.34 649 PHE A C 1
ATOM 4546 O O . PHE A 1 604 ? 17.648 40.274 24.978 1.00 52.06 649 PHE A O 1
ATOM 4554 N N . PRO A 1 605 ? 16.799 38.238 24.533 1.00 54.36 650 PRO A N 1
ATOM 4555 C CA . PRO A 1 605 ? 17.847 37.496 25.207 1.00 56.22 650 PRO A CA 1
ATOM 4556 C C . PRO A 1 605 ? 19.186 37.505 24.487 1.00 57.27 650 PRO A C 1
ATOM 4557 O O . PRO A 1 605 ? 20.171 37.150 25.099 1.00 59.41 650 PRO A O 1
ATOM 4561 N N . ASP A 1 606 ? 19.242 37.879 23.217 1.00 56.86 651 ASP A N 1
ATOM 4562 C CA . ASP A 1 606 ? 20.476 37.669 22.483 1.00 58.03 651 ASP A CA 1
ATOM 4563 C C . ASP A 1 606 ? 21.205 38.960 22.138 1.00 57.43 651 ASP A C 1
ATOM 4564 O O . ASP A 1 606 ? 21.540 39.194 20.971 1.00 56.35 651 ASP A O 1
ATOM 4569 N N . ALA A 1 607 ? 21.461 39.799 23.147 1.00 57.85 652 ALA A N 1
ATOM 4570 C CA . ALA A 1 607 ? 22.111 41.099 22.892 1.00 57.44 652 ALA A CA 1
ATOM 4571 C C . ALA A 1 607 ? 23.531 40.969 22.290 1.00 58.86 652 ALA A C 1
ATOM 4572 O O . ALA A 1 607 ? 23.804 41.558 21.243 1.00 58.16 652 ALA A O 1
ATOM 4574 N N . SER A 1 608 ? 24.410 40.177 22.911 1.00 60.93 653 SER A N 1
ATOM 4575 C CA . SER A 1 608 ? 25.762 40.005 22.375 1.00 63.17 653 SER A CA 1
ATOM 4576 C C . SER A 1 608 ? 25.749 39.711 20.875 1.00 62.87 653 SER A C 1
ATOM 4577 O O . SER A 1 608 ? 26.496 40.320 20.094 1.00 62.70 653 SER A O 1
ATOM 4580 N N . LEU A 1 609 ? 24.911 38.765 20.478 1.00 62.75 654 LEU A N 1
ATOM 4581 C CA . LEU A 1 609 ? 24.800 38.440 19.080 1.00 62.92 654 LEU A CA 1
ATOM 4582 C C . LEU A 1 609 ? 24.333 39.647 18.262 1.00 62.02 654 LEU A C 1
ATOM 4583 O O . LEU A 1 609 ? 24.944 39.977 17.247 1.00 62.61 654 LEU A O 1
ATOM 4588 N N . ILE A 1 610 ? 23.295 40.337 18.725 1.00 61.37 655 ILE A N 1
ATOM 4589 C CA . ILE A 1 610 ? 22.783 41.512 18.020 1.00 60.30 655 ILE A CA 1
ATOM 4590 C C . ILE A 1 610 ? 23.842 42.620 17.980 1.00 60.75 655 ILE A C 1
ATOM 4591 O O . ILE A 1 610 ? 23.935 43.382 16.996 1.00 60.70 655 ILE A O 1
ATOM 4596 N N . ARG A 1 611 ? 24.660 42.717 19.024 1.00 61.36 656 ARG A N 1
ATOM 4597 C CA . ARG A 1 611 ? 25.663 43.751 18.988 1.00 61.56 656 ARG A CA 1
ATOM 4598 C C . ARG A 1 611 ? 26.665 43.461 17.908 1.00 62.45 656 ARG A C 1
ATOM 4599 O O . ARG A 1 611 ? 27.017 44.367 17.159 1.00 61.77 656 ARG A O 1
ATOM 4607 N N . ASP A 1 612 ? 27.079 42.198 17.816 1.00 64.31 657 ASP A N 1
ATOM 4608 C CA . ASP A 1 612 ? 28.014 41.748 16.792 1.00 67.06 657 ASP A CA 1
ATOM 4609 C C . ASP A 1 612 ? 27.480 42.065 15.393 1.00 66.48 657 ASP A C 1
ATOM 4610 O O . ASP A 1 612 ? 28.109 42.755 14.597 1.00 66.26 657 ASP A O 1
ATOM 4615 N N . LEU A 1 613 ? 26.293 41.579 15.102 1.00 66.73 658 LEU A N 1
ATOM 4616 C CA . LEU A 1 613 ? 25.667 41.872 13.838 1.00 67.02 658 LEU A CA 1
ATOM 4617 C C . LEU A 1 613 ? 25.574 43.385 13.567 1.00 66.80 658 LEU A C 1
ATOM 4618 O O . LEU A 1 613 ? 25.668 43.804 12.416 1.00 67.01 658 LEU A O 1
ATOM 4623 N N . GLN A 1 614 ? 25.423 44.209 14.608 1.00 67.24 659 GLN A N 1
ATOM 4624 C CA . GLN A 1 614 ? 25.381 45.670 14.418 1.00 67.24 659 GLN A CA 1
ATOM 4625 C C . GLN A 1 614 ? 26.746 46.300 14.084 1.00 68.85 659 GLN A C 1
ATOM 4626 O O . GLN A 1 614 ? 26.821 47.246 13.289 1.00 69.03 659 GLN A O 1
ATOM 4632 N N . LYS A 1 615 ? 27.817 45.794 14.693 1.00 70.51 660 LYS A N 1
ATOM 4633 C CA . LYS A 1 615 ? 29.167 46.273 14.390 1.00 72.12 660 LYS A CA 1
ATOM 4634 C C . LYS A 1 615 ? 29.526 45.979 12.920 1.00 72.63 660 LYS A C 1
ATOM 4635 O O . LYS A 1 615 ? 30.156 46.794 12.243 1.00 72.43 660 LYS A O 1
ATOM 4641 N N . GLU A 1 616 ? 29.090 44.811 12.448 1.00 73.30 661 GLU A N 1
ATOM 4642 C CA . GLU A 1 616 ? 29.116 44.426 11.044 1.00 73.98 661 GLU A CA 1
ATOM 4643 C C . GLU A 1 616 ? 28.363 45.416 10.154 1.00 73.28 661 GLU A C 1
ATOM 4644 O O . GLU A 1 616 ? 28.837 45.746 9.057 1.00 73.90 661 GLU A O 1
ATOM 4650 N N . LEU A 1 617 ? 27.200 45.887 10.619 1.00 72.15 662 LEU A N 1
ATOM 4651 C CA . LEU A 1 617 ? 26.387 46.896 9.886 1.00 71.24 662 LEU A CA 1
ATOM 4652 C C . LEU A 1 617 ? 26.963 48.320 9.871 1.00 70.65 662 LEU A C 1
ATOM 4653 O O . LEU A 1 617 ? 26.911 49.017 8.855 1.00 70.04 662 LEU A O 1
ATOM 4658 N N . ASP A 1 618 ? 27.485 48.752 11.011 1.00 70.72 663 ASP A N 1
ATOM 4659 C CA . ASP A 1 618 ? 28.260 49.976 11.072 1.00 71.30 663 ASP A CA 1
ATOM 4660 C C . ASP A 1 618 ? 29.393 49.872 10.042 1.00 71.48 663 ASP A C 1
ATOM 4661 O O . ASP A 1 618 ? 29.633 50.818 9.311 1.00 71.69 663 ASP A O 1
ATOM 4666 N N . GLY A 1 619 ? 30.061 48.720 9.959 1.00 71.69 664 GLY A N 1
ATOM 4667 C CA . GLY A 1 619 ? 31.059 48.471 8.900 1.00 72.17 664 GLY A CA 1
ATOM 4668 C C . GLY A 1 619 ? 30.604 48.713 7.448 1.00 71.93 664 GLY A C 1
ATOM 4669 O O . GLY A 1 619 ? 31.260 49.447 6.692 1.00 71.97 664 GLY A O 1
ATOM 4670 N N . ILE A 1 620 ? 29.488 48.085 7.063 1.00 71.15 665 ILE A N 1
ATOM 4671 C CA . ILE A 1 620 ? 28.874 48.277 5.755 1.00 70.67 665 ILE A CA 1
ATOM 4672 C C . ILE A 1 620 ? 28.636 49.744 5.491 1.00 70.54 665 ILE A C 1
ATOM 4673 O O . ILE A 1 620 ? 28.970 50.233 4.422 1.00 71.97 665 ILE A O 1
ATOM 4678 N N . ILE A 1 621 ? 28.070 50.441 6.472 1.00 69.80 666 ILE A N 1
ATOM 4679 C CA . ILE A 1 621 ? 27.742 51.875 6.357 1.00 69.30 666 ILE A CA 1
ATOM 4680 C C . ILE A 1 621 ? 28.995 52.719 6.138 1.00 70.87 666 ILE A C 1
ATOM 4681 O O . ILE A 1 621 ? 29.033 53.548 5.243 1.00 71.57 666 ILE A O 1
ATOM 4686 N N . GLN A 1 622 ? 30.029 52.474 6.930 1.00 72.31 667 GLN A N 1
ATOM 4687 C CA . GLN A 1 622 ? 31.318 53.144 6.771 1.00 74.54 667 GLN A CA 1
ATOM 4688 C C . GLN A 1 622 ? 31.812 53.192 5.329 1.00 76.61 667 GLN A C 1
ATOM 4689 O O . GLN A 1 622 ? 32.206 54.258 4.848 1.00 76.93 667 GLN A O 1
ATOM 4695 N N . ASP A 1 623 ? 31.800 52.024 4.669 1.00 78.56 668 ASP A N 1
ATOM 4696 C CA . ASP A 1 623 ? 32.131 51.881 3.245 1.00 80.96 668 ASP A CA 1
ATOM 4697 C C . ASP A 1 623 ? 31.238 52.769 2.381 1.00 81.68 668 ASP A C 1
ATOM 4698 O O . ASP A 1 623 ? 31.712 53.727 1.762 1.00 82.70 668 ASP A O 1
ATOM 4703 N N . GLY A 1 624 ? 29.946 52.475 2.375 1.00 81.72 669 GLY A N 1
ATOM 4704 C CA . GLY A 1 624 ? 28.992 53.283 1.645 1.00 82.70 669 GLY A CA 1
ATOM 4705 C C . GLY A 1 624 ? 29.098 54.764 1.951 1.00 83.40 669 GLY A C 1
ATOM 4706 O O . GLY A 1 624 ? 28.643 55.589 1.154 1.00 83.81 669 GLY A O 1
ATOM 4707 N N . VAL A 1 625 ? 29.685 55.107 3.104 1.00 83.77 670 VAL A N 1
ATOM 4708 C CA . VAL A 1 625 ? 29.851 56.520 3.488 1.00 84.50 670 VAL A CA 1
ATOM 4709 C C . VAL A 1 625 ? 31.175 57.059 2.979 1.00 86.35 670 VAL A C 1
ATOM 4710 O O . VAL A 1 625 ? 31.293 58.249 2.656 1.00 86.87 670 VAL A O 1
ATOM 4714 N N . HIS A 1 626 ? 32.175 56.188 2.898 1.00 87.71 671 HIS A N 1
ATOM 4715 C CA . HIS A 1 626 ? 33.424 56.598 2.295 1.00 89.73 671 HIS A CA 1
ATOM 4716 C C . HIS A 1 626 ? 33.103 56.974 0.850 1.00 90.68 671 HIS A C 1
ATOM 4717 O O . HIS A 1 626 ? 33.549 58.008 0.344 1.00 91.42 671 HIS A O 1
ATOM 4724 N N . ASN A 1 627 ? 32.280 56.143 0.217 1.00 90.67 672 ASN A N 1
ATOM 4725 C CA . ASN A 1 627 ? 31.901 56.328 -1.168 1.00 91.82 672 ASN A CA 1
ATOM 4726 C C . ASN A 1 627 ? 30.553 57.004 -1.226 1.00 91.05 672 ASN A C 1
ATOM 4727 O O . ASN A 1 627 ? 29.648 56.545 -1.921 1.00 91.07 672 ASN A O 1
ATOM 4732 N N . ILE A 1 628 ? 30.427 58.101 -0.486 1.00 90.44 673 ILE A N 1
ATOM 4733 C CA . ILE A 1 628 ? 29.156 58.814 -0.396 1.00 89.96 673 ILE A CA 1
ATOM 4734 C C . ILE A 1 628 ? 28.893 59.594 -1.674 1.00 91.19 673 ILE A C 1
ATOM 4735 O O . ILE A 1 628 ? 27.754 59.663 -2.134 1.00 91.18 673 ILE A O 1
ATOM 4740 N N . THR A 1 629 ? 29.956 60.150 -2.253 1.00 92.57 674 THR A N 1
ATOM 4741 C CA . THR A 1 629 ? 29.855 60.960 -3.472 1.00 94.26 674 THR A CA 1
ATOM 4742 C C . THR A 1 629 ? 29.155 60.189 -4.601 1.00 95.01 674 THR A C 1
ATOM 4743 O O . THR A 1 629 ? 28.325 60.753 -5.323 1.00 95.63 674 THR A O 1
ATOM 4747 N N . LYS A 1 630 ? 29.481 58.896 -4.711 1.00 95.16 675 LYS A N 1
ATOM 4748 C CA . LYS A 1 630 ? 28.869 57.967 -5.679 1.00 96.19 675 LYS A CA 1
ATOM 4749 C C . LYS A 1 630 ? 27.424 57.620 -5.343 1.00 94.96 675 LYS A C 1
ATOM 4750 O O . LYS A 1 630 ? 26.627 57.345 -6.240 1.00 96.06 675 LYS A O 1
ATOM 4756 N N . LEU A 1 631 ? 27.089 57.605 -4.057 1.00 93.00 676 LEU A N 1
ATOM 4757 C CA . LEU A 1 631 ? 25.707 57.403 -3.655 1.00 91.46 676 LEU A CA 1
ATOM 4758 C C . LEU A 1 631 ? 24.888 58.631 -4.026 1.00 91.59 676 LEU A C 1
ATOM 4759 O O . LEU A 1 631 ? 23.777 58.497 -4.519 1.00 91.80 676 LEU A O 1
ATOM 4764 N N . ILE A 1 632 ? 25.453 59.820 -3.808 1.00 91.55 677 ILE A N 1
ATOM 4765 C CA . ILE A 1 632 ? 24.784 61.078 -4.144 1.00 91.94 677 ILE A CA 1
ATOM 4766 C C . ILE A 1 632 ? 24.577 61.153 -5.639 1.00 94.19 677 ILE A C 1
ATOM 4767 O O . ILE A 1 632 ? 23.527 61.576 -6.087 1.00 94.26 677 ILE A O 1
ATOM 4772 N N . LYS A 1 633 ? 25.588 60.721 -6.393 1.00 96.33 678 LYS A N 1
ATOM 4773 C CA . LYS A 1 633 ? 25.490 60.539 -7.844 1.00 99.20 678 LYS A CA 1
ATOM 4774 C C . LYS A 1 633 ? 24.285 59.697 -8.268 1.00 100.39 678 LYS A C 1
ATOM 4775 O O . LYS A 1 633 ? 23.430 60.185 -9.000 1.00 101.54 678 LYS A O 1
ATOM 4781 N N . MET A 1 634 ? 24.224 58.444 -7.805 1.00 100.96 679 MET A N 1
ATOM 4782 C CA . MET A 1 634 ? 23.157 57.495 -8.183 1.00 102.60 679 MET A CA 1
ATOM 4783 C C . MET A 1 634 ? 21.781 57.926 -7.642 1.00 103.40 679 MET A C 1
ATOM 4784 O O . MET A 1 634 ? 20.740 57.449 -8.100 1.00 103.58 679 MET A O 1
ATOM 4789 N N . SER A 1 635 ? 21.808 58.820 -6.650 1.00 104.69 680 SER A N 1
ATOM 4790 C CA . SER A 1 635 ? 20.621 59.509 -6.137 1.00 106.05 680 SER A CA 1
ATOM 4791 C C . SER A 1 635 ? 20.273 60.664 -7.049 1.00 109.14 680 SER A C 1
ATOM 4792 O O . SER A 1 635 ? 19.127 60.814 -7.414 1.00 109.65 680 SER A O 1
ATOM 4795 N N . GLU A 1 636 ? 21.282 61.461 -7.418 1.00 112.08 681 GLU A N 1
ATOM 4796 C CA . GLU A 1 636 ? 21.110 62.713 -8.174 1.00 115.62 681 GLU A CA 1
ATOM 4797 C C . GLU A 1 636 ? 21.058 62.550 -9.695 1.00 118.49 681 GLU A C 1
ATOM 4798 O O . GLU A 1 636 ? 20.731 63.506 -10.394 1.00 119.98 681 GLU A O 1
ATOM 4804 N N . THR A 1 637 ? 21.373 61.358 -10.205 1.00 120.34 682 THR A N 1
ATOM 4805 C CA . THR A 1 637 ? 21.313 61.097 -11.659 1.00 124.19 682 THR A CA 1
ATOM 4806 C C . THR A 1 637 ? 20.217 60.101 -12.073 1.00 125.82 682 THR A C 1
ATOM 4807 O O . THR A 1 637 ? 19.652 60.213 -13.174 1.00 127.64 682 THR A O 1
ATOM 4811 N N . HIS A 1 638 ? 19.935 59.131 -11.197 1.00 125.96 683 HIS A N 1
ATOM 4812 C CA . HIS A 1 638 ? 18.841 58.169 -11.402 1.00 127.80 683 HIS A CA 1
ATOM 4813 C C . HIS A 1 638 ? 17.596 58.493 -10.534 1.00 127.86 683 HIS A C 1
ATOM 4814 O O . HIS A 1 638 ? 16.475 58.548 -11.054 1.00 129.03 683 HIS A O 1
ATOM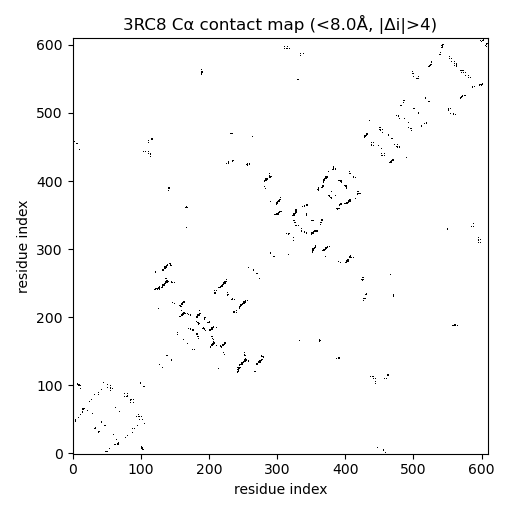 4821 N N . LYS A 1 639 ? 17.795 58.715 -9.229 1.00 127.50 684 LYS A N 1
ATOM 4822 C CA . LYS A 1 639 ? 16.712 59.155 -8.313 1.00 127.81 684 LYS A CA 1
ATOM 4823 C C . LYS A 1 639 ? 16.608 60.691 -8.351 1.00 129.32 684 LYS A C 1
ATOM 4824 O O . LYS A 1 639 ? 15.832 61.311 -7.599 1.00 128.75 684 LYS A O 1
ATOM 4830 N N . LEU A 1 640 ? 17.427 61.261 -9.247 1.00 131.73 685 LEU A N 1
ATOM 4831 C CA . LEU A 1 640 ? 17.657 62.709 -9.501 1.00 133.60 685 LEU A CA 1
ATOM 4832 C C . LEU A 1 640 ? 17.519 63.725 -8.332 1.00 133.45 685 LEU A C 1
ATOM 4833 O O . LEU A 1 640 ? 17.287 64.921 -8.575 1.00 134.47 685 LEU A O 1
ATOM 4838 N N . LEU A 1 641 ? 17.719 63.235 -7.095 1.00 132.64 686 LEU A N 1
ATOM 4839 C CA . LEU A 1 641 ? 17.687 64.032 -5.848 1.00 132.45 686 LEU A CA 1
ATOM 4840 C C . LEU A 1 641 ? 18.401 65.385 -5.989 1.00 134.22 686 LEU A C 1
ATOM 4841 O O . LEU A 1 641 ? 19.626 65.474 -5.828 1.00 134.16 686 LEU A O 1
ATOM 4846 N N . ASN A 1 642 ? 17.597 66.419 -6.290 1.00 136.36 687 ASN A N 1
ATOM 4847 C CA . ASN A 1 642 ? 18.042 67.783 -6.668 1.00 138.41 687 ASN A CA 1
ATOM 4848 C C . ASN A 1 642 ? 18.374 68.731 -5.514 1.00 138.22 687 ASN A C 1
ATOM 4849 O O . ASN A 1 642 ? 17.623 68.849 -4.533 1.00 137.08 687 ASN A O 1
ATOM 4854 N N . LEU A 1 643 ? 19.498 69.431 -5.685 1.00 139.60 688 LEU A N 1
ATOM 4855 C CA . LEU A 1 643 ? 20.079 70.283 -4.652 1.00 139.63 688 LEU A CA 1
ATOM 4856 C C . LEU A 1 643 ? 20.785 71.518 -5.263 1.00 141.46 688 LEU A C 1
ATOM 4857 O O . LEU A 1 643 ? 21.860 71.388 -5.874 1.00 142.01 688 LEU A O 1
ATOM 4862 N N . GLU A 1 644 ? 20.170 72.700 -5.108 1.00 142.43 689 GLU A N 1
ATOM 4863 C CA . GLU A 1 644 ? 20.743 73.965 -5.603 1.00 144.11 689 GLU A CA 1
#

B-factor: mean 63.8, std 21.04, range [22.97, 148.09]

Secondary structure (P-SEA, 3-state):
ccccccbbbbbbccccccccccaaaaaaaaaaaccaaaaaaaaaacccaaaaaaaaaaaaaaacccccccaaaaaaaaaaaccccccccaaaaaaaaaaaaccccccaaaaaaaacccccccccaaaaabbbbbbbbccccccccaaaaaaaaaacccbbbbbccaaaaaaaaaaaaaaccbbbbbcccbbbbcccccccccbbbcccccccccccccbbbbcccccccccccaaaaaaaaacccccbbbbbccccaaaaaaaaaaaabbbbbbbbbcccbbbbbbccccccccccccbbbbbbccaaaaaaaaaaaaaaccccccccccccaaaaaaaaaaaaccccccccccccccccccccccccbbbccccccccccaaaaaaaccccccccccccbbbbbccccccaaaaaaccccccccccbbbbbbcaaaaaaaaaacccccaaaaaaaaaaabbbccccccccaaaaaaaaaacccccccaaaaaaaaacccccccaaaaaaaaaaaaaaaacccccaaaaaaaacccccccccaaaaaaaaaaaaaaaaaaaaaaccccccccaaaaaaaaaaaaaaaaaaaaaaaaaaaaaaaccccccc

Foldseek 3Di:
DFDPVLFAFDQPDAEDPDVQDLVQLVVLLVVCVVPVVNQVVCVVLVCHDVLLVVLSVRVSNRSPPHHDDDDVQVVLSCCCRPHPDHSVSCSVVSVVSSCVGGVCSVDLPVLLVLQACEPVLVVAVLQLVDAEAEEEQAEFAAQCSCVVQLVVCLPWQAEEEAAQDPLVLVVSCVVSVVVVQQEWEDELQDTDHDDDVGDHGRYYRYHLQDDDLPDEEQEYEYEALLCLQVQACNQSSVCCLSRHNYRYYYYYHHPLAVVLSVVSCVSSVHHYHYDYTYHPFDFDEDDDAQADCVNVDFQEEEADLDVDVVLVVQLVCVVVVAAEAEDEDLQDPVLNQVSQCQCADPPHRHGYYYYYLNPLDRDDHAHAEYEYAAQDVVGAALSSLSSRSSNRADPPPVSGYHYYAYNHDVGGVVSVVRNPDDDNRRQAGEHEDDLVSLLVVCVSVVPDQSLSSRVSSQSSHDYPRRYHYHDLVQLSVLSVLAVPADDDSSVNNLLSVQDADVVDVLLSVLSNVLSNCVSVVHACDPVNLCVVLVDDDDQAQADVNLVSLSSNLRNLSSLSSVCVVVVSNSPPNVSSVVVSVVSSVSNSVCSSVHSRRSVCCCPVVVSDDD

Sequence (610 aa):
IPNTSLFVPLTVKPQGPSPLDKNEVKKVLDKFYKRKEIQKLGADYGLDARLFHQAFISFRNYIMQSHSLDVDIHIVLNDICFGAAHADDLFPFFLRHAKQIFPVLDCKDDLRKISDLRIPPNWYPDARAMQRKIIFHSGPTNSGKTYHAIQKYFSAKSGVYCGPLKLLAHEIFEKSNAAGVPCDLVTGEERVTVQPNGKQASHVSCTVEMCSVTTPYEVAVIDEIQMIRDPARGWAWTRALLGLCAEEVHLCGEPAAIDLVMELMYTTGEEVEVRDYKRLTPISVLDHALESLDNLRPGDCIVCFSKNDIYSVSRQIEIRGLESAVIYGSLPPGTKLAQAKKFNDPNDPCKILVATDAIGMGLNLSIRRIIFYSLIKEPITTSQALQIAGRAGRFSSRFKEGEVTTMNHEDLSLLKEILKRPVDPIRAAGLHPTAEQIEMFAYHLPDATLSNLIDIFVDFSQVDGQYFVCNMDDFKFSAELIQHIPLSLRVRYVFCTAPINKKQPFVCSSLLQFARQYSRNEPLTFAWLRRYIKWPLLPPKNIKDLMDLEAVHDVLDLYLWLSYRFMDMFPDASLIRDLQKELDGIIQDGVHNITKLIKMSETHKLLNLE

Nearest PDB structures (foldseek):
  3rc8-assembly1_A  TM=1.002E+00  e=0.000E+00  Homo sapiens
  3rc3-assembly1_A  TM=9.857E-01  e=0.000E+00  Homo sapiens
  7w1r-assembly1_A-2  TM=9.791E-01  e=5.362E-74  Homo sapiens
  6f4a-assembly1_B  TM=7.570E-01  e=1.275E-36  Nakaseomyces glabratus
  5jxt-assembly1_E  TM=7.186E-01  e=8.488E-04  Thermothelomyces thermophilus ATCC 42464

Organism: Homo sapiens (NCBI:txid9606)

GO terms:
  GO:0000175 3'-5'-RNA exonuclease activity (F, IDA)
  GO:0005759 mitochondrial matrix (C, IDA)
  GO:0000962 positive regulation of mitochondrial RNA catabolic process (P, IDA)
  GO:0005634 nucleus (C, IDA)
  GO:0005739 mitochondrion (C, IDA)
  GO:0003724 RNA helicase activity (F, IDA)
  GO:0003725 double-stranded RNA binding (F, IDA)
  GO:0034458 3'-5' RNA helicase activity (F, IDA)
  GO:0045025 mitochondrial degradosome (C, IDA)
  GO:0000958 mitochondrial mRNA catabolic process (P, IMP)
  GO:0000962 positive regulation of mitochondrial RNA catabolic process (P, IMP)
  GO:0000965 mitochondrial RNA 3'-end processing (P, IMP)
  GO:0035945 mitochondrial ncRNA surveillance (P, IMP)
  GO:0035946 mitochondrial mRNA surveillance (P, IMP)
  GO:0043066 negative regulation of apoptotic process (P, IMP)
  GO:2000827 mitochondrial RNA surveillance (P, IMP)
  GO:0030307 positive regulation of cell growth (P, IMP)
  GO:0006310 DNA recombination (P, IMP)
  GO:0006401 RNA catabolic process (P, IMP)
  GO:0007005 mitochondrion organization (P, IMP)

CATH classification: 1.10.1740.140 (+4 more: 1.20.272.40, 3.40.50.300, 3.40.50.300)

Radius of gyration: 30.04 Å; Cα contacts (8 Å, |Δi|>4): 1051; chains: 1; bounding box: 98×57×66 Å